Protein AF-A0A7V5LSK3-F1 (afdb_monomer)

Foldseek 3Di:
DVVLVVLLADDPVLVVVLQVVQVPDLFWDFLLVSLLVSLCVSCVVVLPAWEFEDDLQEDDDQFHKYKDFDQAWADLAPPDTHTDGGIFIWGFHDWDDDVVQQWIKTFIDGQAEDDVNSRRVRCVVVVHTDIDTHNGNVNHHHTDTDDSVPPCPVPGRRHYPVSSVSSSVNVVVVQVVDQQWDFDDRTIHGPVLADDDDVVLVVVVLVVLVVVLDKDDLLCSCCPRVVAHPPDSCSNNPLGNVNRCCVPPVCQFWDFFADPDSGIIHGPVSVCVLPPLALLPFDFFAFDPQLVVCLVPPQDDDDPQHKAFDFPSQQRSQKGADRPNCLVLLVPGQWAWEAEPVVRDIFIWGQDSVSNMTHRNNVVCVVQVAAGQWMKTWGDDDSRYTYIDTAFAPDKDKDFDWDADSVLSAIDTPPDIDIHRGDGDPQQHQHPVNVVVLRVCLVVLPDRGPLVLLVVCLVRPPDPVFSKGQLNNSQSSSCNNGNDDSSSSQSSLVRPPQWDADPVDGRMITGHDPDDPPVVVVPDDDDDDDDDDDDDDPVVVVVVVVVVVVVVVVVVVVPDPPPDPDDDDDDDDDDDDDDDDDDDDDDDDDDDDDDDDDDDDDDDDD

pLDDT: mean 80.63, std 20.77, range [24.88, 97.38]

Radius of gyration: 36.58 Å; Cα contacts (8 Å, |Δi|>4): 883; chains: 1; bounding box: 87×100×112 Å

Structure (mmCIF, N/CA/C/O backbone):
data_AF-A0A7V5LSK3-F1
#
_entry.id   AF-A0A7V5LSK3-F1
#
loop_
_atom_site.group_PDB
_atom_site.id
_atom_site.type_symbol
_atom_site.label_atom_id
_atom_site.label_alt_id
_atom_site.label_comp_id
_atom_site.label_asym_id
_atom_site.label_entity_id
_atom_site.label_seq_id
_atom_site.pdbx_PDB_ins_code
_atom_site.Cartn_x
_atom_site.Cartn_y
_atom_site.Cartn_z
_atom_site.occupancy
_atom_site.B_iso_or_equiv
_atom_site.auth_seq_id
_atom_site.auth_comp_id
_atom_site.auth_asym_id
_atom_site.auth_atom_id
_atom_site.pdbx_PDB_model_num
ATOM 1 N N . MET A 1 1 ? 27.898 19.367 -26.262 1.00 33.69 1 MET A N 1
ATOM 2 C CA . MET A 1 1 ? 26.552 19.449 -25.642 1.00 33.69 1 MET A CA 1
ATOM 3 C C . MET A 1 1 ? 25.391 19.249 -26.627 1.00 33.69 1 MET A C 1
ATOM 5 O O . MET A 1 1 ? 24.326 18.893 -26.155 1.00 33.69 1 MET A O 1
ATOM 9 N N . ALA A 1 2 ? 25.550 19.418 -27.951 1.00 28.28 2 ALA A N 1
ATOM 10 C CA . ALA A 1 2 ? 24.443 19.227 -28.908 1.00 28.28 2 ALA A CA 1
ATOM 11 C C . ALA A 1 2 ? 24.018 17.750 -29.121 1.00 28.28 2 ALA A C 1
ATOM 13 O O . ALA A 1 2 ? 22.824 17.481 -29.205 1.00 28.28 2 ALA A O 1
ATOM 14 N N . GLN A 1 3 ? 24.956 16.793 -29.104 1.00 45.69 3 GLN A N 1
ATOM 15 C CA . GLN A 1 3 ? 24.668 15.363 -29.343 1.00 45.69 3 GLN A CA 1
ATOM 16 C C . GLN A 1 3 ? 23.899 14.659 -28.204 1.00 45.69 3 GLN A C 1
ATOM 18 O O . GLN A 1 3 ? 23.071 13.796 -28.466 1.00 45.69 3 GLN A O 1
ATOM 23 N N . GLN A 1 4 ? 24.092 15.048 -26.935 1.00 46.69 4 GLN A N 1
ATOM 24 C CA . GLN A 1 4 ? 23.397 14.406 -25.799 1.00 46.69 4 GLN A CA 1
ATOM 25 C C . GLN A 1 4 ? 21.873 14.629 -25.820 1.00 46.69 4 GLN A C 1
ATOM 27 O O . GLN A 1 4 ? 21.107 13.797 -25.337 1.00 46.69 4 GLN A O 1
ATOM 32 N N . SER A 1 5 ? 21.417 15.747 -26.391 1.00 54.59 5 SER A N 1
ATOM 33 C CA . SER A 1 5 ? 19.991 16.057 -26.546 1.00 54.59 5 SER A CA 1
ATOM 34 C C . SER A 1 5 ? 19.281 15.088 -27.492 1.00 54.59 5 SER A C 1
ATOM 36 O O . SER A 1 5 ? 18.139 14.729 -27.209 1.00 54.59 5 SER A O 1
ATOM 38 N N . GLU A 1 6 ? 19.953 14.653 -28.561 1.00 65.62 6 GLU A N 1
ATOM 39 C CA . GLU A 1 6 ? 19.396 13.779 -29.604 1.00 65.62 6 GLU A CA 1
ATOM 40 C C . GLU A 1 6 ? 19.221 12.338 -29.114 1.00 65.62 6 GLU A C 1
ATOM 42 O O . GLU A 1 6 ? 18.203 11.715 -29.403 1.00 65.62 6 GLU A O 1
ATOM 47 N N . ILE A 1 7 ? 20.140 11.832 -28.282 1.00 75.88 7 ILE A N 1
ATOM 48 C CA . ILE A 1 7 ? 20.086 10.445 -27.786 1.00 75.88 7 ILE A CA 1
ATOM 49 C C . ILE A 1 7 ? 18.832 10.194 -26.934 1.00 75.88 7 ILE A C 1
ATOM 51 O O . ILE A 1 7 ? 18.246 9.120 -26.975 1.00 75.88 7 ILE A O 1
ATOM 55 N N . THR A 1 8 ? 18.365 11.197 -26.186 1.00 82.81 8 THR A N 1
ATOM 56 C CA . THR A 1 8 ? 17.146 11.057 -25.364 1.00 82.81 8 THR A CA 1
ATOM 57 C C . THR A 1 8 ? 15.843 11.290 -26.135 1.00 82.81 8 THR A C 1
ATOM 59 O O . THR A 1 8 ? 14.770 11.131 -25.554 1.00 82.81 8 THR A O 1
ATOM 62 N N . GLN A 1 9 ? 15.899 11.715 -27.402 1.00 87.50 9 GLN A N 1
ATOM 63 C CA . GLN A 1 9 ? 14.715 11.925 -28.241 1.00 87.50 9 GLN A CA 1
ATOM 64 C C . GLN A 1 9 ? 14.327 10.637 -28.975 1.00 87.50 9 GLN A C 1
ATOM 66 O O . GLN A 1 9 ? 15.182 9.821 -29.314 1.00 87.50 9 GLN A O 1
ATOM 71 N N . ILE A 1 10 ? 13.026 10.474 -29.222 1.00 92.31 10 ILE A N 1
ATOM 72 C CA . ILE A 1 10 ? 12.470 9.321 -29.934 1.00 92.31 10 ILE A CA 1
ATOM 73 C C . ILE A 1 10 ? 12.088 9.756 -31.347 1.00 92.31 10 ILE A C 1
ATOM 75 O O . ILE A 1 10 ? 11.291 10.676 -31.530 1.00 92.31 10 ILE A O 1
ATOM 79 N N . SER A 1 11 ? 12.686 9.101 -32.330 1.00 91.38 11 SER A N 1
ATOM 80 C CA . SER A 1 11 ? 12.431 9.235 -33.761 1.00 91.38 11 SER A CA 1
ATOM 81 C C . SER A 1 11 ? 11.553 8.085 -34.269 1.00 91.38 11 SER A C 1
ATOM 83 O O . SER A 1 11 ? 11.313 7.109 -33.561 1.00 91.38 11 SER A O 1
ATOM 85 N N . ALA A 1 12 ? 11.096 8.166 -35.521 1.00 90.94 12 ALA A N 1
ATOM 86 C CA . ALA A 1 12 ? 10.332 7.081 -36.143 1.00 90.94 12 ALA A CA 1
ATOM 87 C C . ALA A 1 12 ? 11.145 5.776 -36.262 1.00 90.94 12 ALA A C 1
ATOM 89 O O . ALA A 1 12 ? 10.606 4.703 -36.018 1.00 90.94 12 ALA A O 1
ATOM 90 N N . GLN A 1 13 ? 12.451 5.871 -36.546 1.00 91.25 13 GLN A N 1
ATOM 91 C CA . GLN A 1 13 ? 13.340 4.704 -36.627 1.00 91.25 13 GLN A CA 1
ATOM 92 C C . GLN A 1 13 ? 13.470 3.991 -35.277 1.00 91.25 13 GLN A C 1
ATOM 94 O O . GLN A 1 13 ? 13.520 2.767 -35.233 1.00 91.25 13 GLN A O 1
ATOM 99 N N . ASP A 1 14 ? 13.463 4.747 -34.176 1.00 92.81 14 ASP A N 1
ATOM 100 C CA . ASP A 1 14 ? 13.488 4.171 -32.829 1.00 92.81 14 ASP A CA 1
ATOM 101 C C . ASP A 1 14 ? 12.208 3.375 -32.534 1.00 92.81 14 ASP A C 1
ATOM 103 O O . ASP A 1 14 ? 12.264 2.317 -31.911 1.00 92.81 14 ASP A O 1
ATOM 107 N N . LEU A 1 15 ? 11.052 3.859 -33.003 1.00 94.38 15 LEU A N 1
ATOM 108 C CA . LEU A 1 15 ? 9.782 3.139 -32.879 1.00 94.38 15 LEU A CA 1
ATOM 109 C C . LEU A 1 15 ? 9.753 1.887 -33.757 1.00 94.38 15 LEU A C 1
ATOM 111 O O . LEU A 1 15 ? 9.269 0.855 -33.306 1.00 94.38 15 LEU A O 1
ATOM 115 N N . ASP A 1 16 ? 10.300 1.941 -34.972 1.00 94.75 16 ASP A N 1
ATOM 116 C CA . ASP A 1 16 ? 10.407 0.766 -35.844 1.00 94.75 16 ASP A CA 1
ATOM 117 C C . ASP A 1 16 ? 11.366 -0.289 -35.266 1.00 94.75 16 ASP A C 1
ATOM 119 O O . ASP A 1 16 ? 11.093 -1.487 -35.334 1.00 94.75 16 ASP A O 1
ATOM 123 N N . PHE A 1 17 ? 12.451 0.139 -34.618 1.00 94.44 17 PHE A N 1
ATOM 124 C CA . PHE A 1 17 ? 13.341 -0.752 -33.875 1.00 94.44 17 PHE A CA 1
ATOM 125 C C . PHE A 1 17 ? 12.610 -1.455 -32.721 1.00 94.44 17 PHE A C 1
ATOM 127 O O . PHE A 1 17 ? 12.646 -2.682 -32.615 1.00 94.44 17 PHE A O 1
ATOM 134 N N . VAL A 1 18 ? 11.883 -0.698 -31.889 1.00 95.81 18 VAL A N 1
ATOM 135 C CA . VAL A 1 18 ? 11.078 -1.266 -30.793 1.00 95.81 18 VAL A CA 1
ATOM 136 C C . VAL A 1 18 ? 9.970 -2.178 -31.326 1.00 95.81 18 VAL A C 1
ATOM 138 O O . VAL A 1 18 ? 9.716 -3.235 -30.747 1.00 95.81 18 VAL A O 1
ATOM 141 N N . HIS A 1 19 ? 9.352 -1.820 -32.453 1.00 96.62 19 HIS A N 1
ATOM 142 C CA . HIS A 1 19 ? 8.374 -2.660 -33.134 1.00 96.62 19 HIS A CA 1
ATOM 143 C C . HIS A 1 19 ? 8.969 -4.019 -33.504 1.00 96.62 19 HIS A C 1
ATOM 145 O O . HIS A 1 19 ? 8.367 -5.043 -33.199 1.00 96.62 19 HIS A O 1
ATOM 151 N N . ASN A 1 20 ? 10.157 -4.049 -34.110 1.00 95.75 20 ASN A N 1
ATOM 152 C CA . ASN A 1 20 ? 10.812 -5.297 -34.504 1.00 95.75 20 ASN A CA 1
ATOM 153 C C . ASN A 1 20 ? 11.148 -6.179 -33.294 1.00 95.75 20 ASN A C 1
ATOM 155 O O . ASN A 1 20 ? 10.872 -7.376 -33.323 1.00 95.75 20 ASN A O 1
ATOM 159 N N . ILE A 1 21 ? 11.636 -5.587 -32.197 1.00 95.44 21 ILE A N 1
ATOM 160 C CA . ILE A 1 21 ? 11.866 -6.320 -30.941 1.00 95.44 21 ILE A CA 1
ATOM 161 C C . ILE A 1 21 ? 10.569 -6.978 -30.457 1.00 95.44 21 ILE A C 1
ATOM 163 O O . ILE A 1 21 ? 10.551 -8.165 -30.133 1.00 95.44 21 ILE A O 1
ATOM 167 N N . LEU A 1 22 ? 9.474 -6.216 -30.401 1.00 95.50 22 LEU A N 1
ATOM 168 C CA . LEU A 1 22 ? 8.188 -6.732 -29.934 1.00 95.50 22 LEU A CA 1
ATOM 169 C C . LEU A 1 22 ? 7.540 -7.697 -30.937 1.00 95.50 22 LEU A C 1
ATOM 171 O O . LEU A 1 22 ? 6.767 -8.561 -30.527 1.00 95.50 22 LEU A O 1
ATOM 175 N N . ALA A 1 23 ? 7.858 -7.599 -32.230 1.00 94.06 23 ALA A N 1
ATOM 176 C CA . ALA A 1 23 ? 7.413 -8.527 -33.267 1.00 94.06 23 ALA A CA 1
ATOM 177 C C . ALA A 1 23 ? 8.081 -9.901 -33.116 1.00 94.06 23 ALA A C 1
ATOM 179 O O . ALA A 1 23 ? 7.413 -10.925 -33.267 1.00 94.06 23 ALA A O 1
ATOM 180 N N . GLU A 1 24 ? 9.355 -9.938 -32.731 1.00 92.81 24 GLU A N 1
ATOM 181 C CA . GLU A 1 24 ? 10.088 -11.181 -32.459 1.00 92.81 24 GLU A CA 1
ATOM 182 C C . GLU A 1 24 ? 9.773 -11.769 -31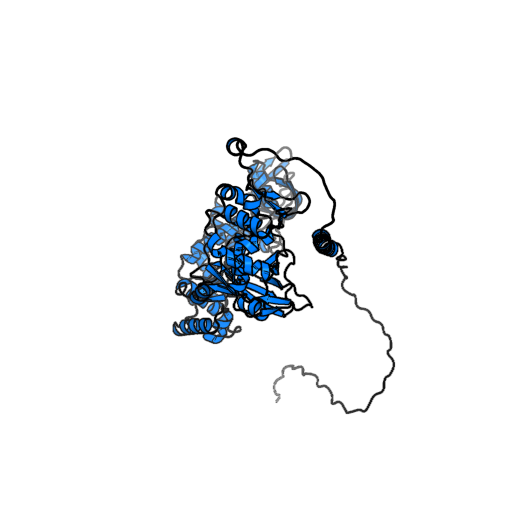.076 1.00 92.81 24 GLU A C 1
ATOM 184 O O . GLU A 1 24 ? 9.783 -12.989 -30.904 1.00 92.81 24 GLU A O 1
ATOM 189 N N . ALA A 1 25 ? 9.440 -10.926 -30.095 1.00 90.81 25 ALA A N 1
ATOM 190 C CA . ALA A 1 25 ? 9.125 -11.367 -28.741 1.00 90.81 25 ALA A CA 1
ATOM 191 C C . ALA A 1 25 ? 7.843 -12.221 -28.688 1.00 90.81 25 ALA A C 1
ATOM 193 O O . ALA A 1 25 ? 6.794 -11.850 -29.224 1.00 90.81 25 ALA A O 1
ATOM 194 N N . SER A 1 26 ? 7.903 -13.367 -28.007 1.00 85.44 26 SER A N 1
ATOM 195 C CA . SER A 1 26 ? 6.719 -14.196 -27.733 1.00 85.44 26 SER A CA 1
ATOM 196 C C . SER A 1 26 ? 5.871 -13.657 -26.581 1.00 85.44 26 SER A C 1
ATOM 198 O O . SER A 1 26 ? 4.680 -13.944 -26.519 1.00 85.44 26 SER A O 1
ATOM 200 N N . GLU A 1 27 ? 6.473 -12.872 -25.690 1.00 90.44 27 GLU A N 1
ATOM 201 C CA . GLU A 1 27 ? 5.846 -12.317 -24.492 1.00 90.44 27 GLU A CA 1
ATOM 202 C C . GLU A 1 27 ? 5.937 -10.782 -24.493 1.00 90.44 27 GLU A C 1
ATOM 204 O O . GLU A 1 27 ? 6.821 -10.221 -25.151 1.00 90.44 27 GLU A O 1
ATOM 209 N N . PRO A 1 28 ? 5.043 -10.085 -23.768 1.00 93.81 28 PRO A N 1
ATOM 210 C CA . PRO A 1 28 ? 5.179 -8.654 -23.532 1.00 93.81 28 PRO A CA 1
ATOM 211 C C . PRO A 1 28 ? 6.512 -8.321 -22.865 1.00 93.81 28 PRO A C 1
ATOM 213 O O . PRO A 1 28 ? 6.989 -9.071 -22.016 1.00 93.81 28 PRO A O 1
ATOM 216 N N . LEU A 1 29 ? 7.082 -7.164 -23.196 1.00 95.31 29 LEU A N 1
ATOM 217 C CA . LEU A 1 29 ? 8.333 -6.701 -22.595 1.00 95.31 29 LEU A CA 1
ATOM 218 C C . LEU A 1 29 ? 8.087 -5.500 -21.691 1.00 95.31 29 LEU A C 1
ATOM 220 O O . LEU A 1 29 ? 7.183 -4.695 -21.930 1.00 95.31 29 LEU A O 1
ATOM 224 N N . ARG A 1 30 ? 8.912 -5.361 -20.652 1.00 94.94 30 ARG A N 1
ATOM 225 C CA . ARG A 1 30 ? 8.844 -4.201 -19.760 1.00 94.94 30 ARG A CA 1
ATOM 226 C C . ARG A 1 30 ? 9.447 -2.970 -20.426 1.00 94.94 30 ARG A C 1
ATOM 228 O O . ARG A 1 30 ? 10.447 -3.058 -21.138 1.00 94.94 30 ARG A O 1
ATOM 235 N N . LEU A 1 31 ? 8.903 -1.799 -20.108 1.00 95.25 31 LEU A N 1
ATOM 236 C CA . LEU A 1 31 ? 9.392 -0.510 -20.595 1.00 95.25 31 LEU A CA 1
ATOM 237 C C . LEU A 1 31 ? 10.881 -0.298 -20.282 1.00 95.25 31 LEU A C 1
ATOM 239 O O . LEU A 1 31 ? 11.621 0.197 -21.133 1.00 95.25 31 LEU A O 1
ATOM 243 N N . GLY A 1 32 ? 11.331 -0.708 -19.093 1.00 92.38 32 GLY A N 1
ATOM 244 C CA . GLY A 1 32 ? 12.742 -0.641 -18.710 1.00 92.38 32 GLY A CA 1
ATOM 245 C C . GLY A 1 32 ? 13.643 -1.461 -19.639 1.00 92.38 32 GLY A C 1
ATOM 246 O O . GLY A 1 32 ? 14.665 -0.961 -20.096 1.00 92.38 32 GLY A O 1
ATOM 247 N N . GLU A 1 33 ? 13.229 -2.679 -20.003 1.00 93.50 33 GLU A N 1
ATOM 248 C CA . GLU A 1 33 ? 13.977 -3.539 -20.928 1.00 93.50 33 GLU A CA 1
ATOM 249 C C . GLU A 1 33 ? 14.030 -2.941 -22.340 1.00 93.50 33 GLU A C 1
ATOM 251 O O . GLU A 1 33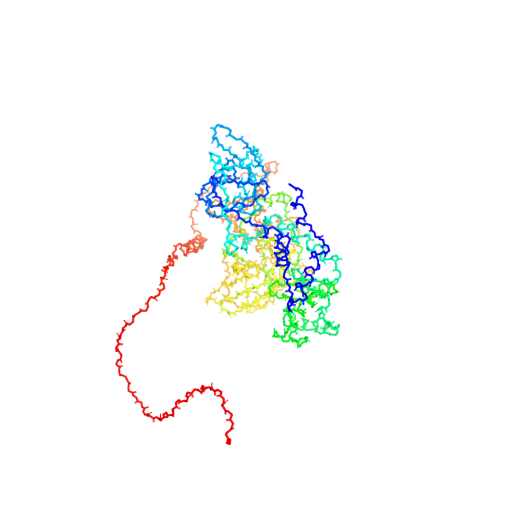 ? 15.100 -2.882 -22.952 1.00 93.50 33 GLU A O 1
ATOM 256 N N . LEU A 1 34 ? 12.896 -2.443 -22.844 1.00 94.44 34 LEU A N 1
ATOM 257 C CA . LEU A 1 34 ? 12.828 -1.757 -24.138 1.00 94.44 34 LEU A CA 1
ATOM 258 C C . LEU A 1 34 ? 13.721 -0.512 -24.161 1.00 94.44 34 LEU A C 1
ATOM 260 O O . LEU A 1 34 ? 14.436 -0.277 -25.134 1.00 94.44 34 LEU A O 1
ATOM 264 N N . THR A 1 35 ? 13.726 0.253 -23.069 1.00 92.44 35 THR A N 1
ATOM 265 C CA . THR A 1 35 ? 14.575 1.438 -22.911 1.00 92.44 35 THR A CA 1
ATOM 266 C C . THR A 1 35 ? 16.050 1.063 -22.941 1.00 92.44 35 THR A C 1
ATOM 268 O O . THR A 1 35 ? 16.829 1.725 -23.623 1.00 92.44 35 THR A O 1
ATOM 271 N N . THR A 1 36 ? 16.445 -0.003 -22.241 1.00 88.19 36 THR A N 1
ATOM 272 C CA . THR A 1 36 ? 17.829 -0.487 -22.248 1.00 88.19 36 THR A CA 1
ATOM 273 C C . THR A 1 36 ? 18.253 -0.931 -23.646 1.00 88.19 36 THR A C 1
ATOM 275 O O . THR A 1 36 ? 19.302 -0.497 -24.118 1.00 88.19 36 THR A O 1
ATOM 278 N N . LYS A 1 37 ? 17.432 -1.724 -24.348 1.00 90.19 37 LYS A N 1
ATOM 279 C CA . LYS A 1 37 ? 17.728 -2.147 -25.729 1.00 90.19 37 LYS A CA 1
ATOM 280 C C . LYS A 1 37 ? 17.853 -0.949 -26.673 1.00 90.19 37 LYS A C 1
ATOM 282 O O . LYS A 1 37 ? 18.798 -0.881 -27.454 1.00 90.19 37 LYS A O 1
ATOM 287 N N . LEU A 1 38 ? 16.955 0.030 -26.557 1.00 90.25 38 LEU A N 1
ATOM 288 C CA . LEU A 1 38 ? 17.006 1.252 -27.359 1.00 90.25 38 LEU A CA 1
ATOM 289 C C . LEU A 1 38 ? 18.239 2.112 -27.041 1.00 90.25 38 LEU A C 1
ATOM 291 O O . LEU A 1 38 ? 18.821 2.708 -27.943 1.00 90.25 38 LEU A O 1
ATOM 295 N N . ALA A 1 39 ? 18.657 2.179 -25.775 1.00 86.62 39 ALA A N 1
ATOM 296 C CA . ALA A 1 39 ? 19.862 2.903 -25.380 1.00 86.62 39 ALA A CA 1
ATOM 297 C C . ALA A 1 39 ? 21.119 2.322 -26.044 1.00 86.62 39 ALA A C 1
ATOM 299 O O . ALA A 1 39 ? 21.962 3.091 -26.512 1.00 86.62 39 ALA A O 1
ATOM 300 N N . PHE A 1 40 ? 21.228 0.992 -26.128 1.00 83.12 40 PHE A N 1
ATOM 301 C CA . PHE A 1 40 ? 22.320 0.331 -26.848 1.00 83.12 40 PHE A CA 1
ATOM 302 C C . PHE A 1 40 ? 22.269 0.614 -28.351 1.00 83.12 40 PHE A C 1
ATOM 304 O O . PHE A 1 40 ? 23.286 0.992 -28.920 1.00 83.12 40 PHE A O 1
ATOM 311 N N . GLU A 1 41 ? 21.095 0.534 -28.981 1.00 85.50 41 GLU A N 1
ATOM 312 C CA . GLU A 1 41 ? 20.956 0.823 -30.417 1.00 85.50 41 GLU A CA 1
ATOM 313 C C . GLU A 1 41 ? 21.360 2.264 -30.753 1.00 85.50 41 GLU A C 1
ATOM 315 O O . GLU A 1 41 ? 22.180 2.520 -31.635 1.00 85.50 41 GLU A O 1
ATOM 320 N N . LYS A 1 42 ? 20.867 3.232 -29.974 1.00 82.94 42 LYS A N 1
ATOM 321 C CA . LYS A 1 42 ? 21.180 4.653 -30.176 1.00 82.94 42 LYS A CA 1
ATOM 322 C C . LYS A 1 42 ? 22.659 4.992 -29.999 1.00 82.94 42 LYS A C 1
ATOM 324 O O . LYS A 1 42 ? 23.118 6.011 -30.511 1.00 82.94 42 LYS A O 1
ATOM 329 N N . THR A 1 43 ? 23.402 4.161 -29.276 1.00 75.19 43 THR A N 1
ATOM 330 C CA . THR A 1 43 ? 24.836 4.341 -29.015 1.00 75.19 43 THR A CA 1
ATOM 331 C C . THR A 1 43 ? 25.706 3.341 -29.780 1.00 75.19 43 THR A C 1
ATOM 333 O O . THR A 1 43 ? 26.932 3.420 -29.713 1.00 75.19 43 THR A O 1
ATOM 336 N N . ALA A 1 44 ? 25.111 2.474 -30.608 1.00 72.25 44 ALA A N 1
ATOM 337 C CA . ALA A 1 44 ? 25.818 1.467 -31.398 1.00 72.25 44 ALA A CA 1
ATOM 338 C C . ALA A 1 44 ? 26.833 2.079 -32.378 1.00 72.25 44 ALA A C 1
ATOM 340 O O . ALA A 1 44 ? 27.906 1.524 -32.615 1.00 72.25 44 ALA A O 1
ATOM 341 N N . SER A 1 45 ? 26.543 3.272 -32.906 1.00 65.00 45 SER A N 1
ATOM 342 C CA . SER A 1 45 ? 27.497 4.022 -33.735 1.00 65.00 45 SER A CA 1
ATOM 343 C C . SER A 1 45 ? 28.756 4.452 -32.968 1.00 65.00 45 SER A C 1
ATOM 345 O O . SER A 1 45 ? 29.828 4.548 -33.564 1.00 65.00 45 SER A O 1
ATOM 347 N N . GLU A 1 46 ? 28.657 4.659 -31.650 1.00 64.19 46 GLU A N 1
ATOM 348 C CA . GLU A 1 46 ? 29.809 4.921 -30.788 1.00 64.19 46 GLU A CA 1
ATOM 349 C C . GLU A 1 46 ? 30.576 3.627 -30.485 1.00 64.19 46 GLU A C 1
ATOM 351 O O . GLU A 1 46 ? 31.805 3.655 -30.480 1.00 64.19 46 GLU A O 1
ATOM 356 N N . LEU A 1 47 ? 29.889 2.486 -30.319 1.00 62.25 47 LEU A N 1
ATOM 357 C CA . LEU A 1 47 ? 30.503 1.166 -30.074 1.00 62.25 47 LEU A CA 1
ATOM 358 C C . LEU A 1 47 ? 31.425 0.702 -31.214 1.00 62.25 47 LEU A C 1
ATOM 360 O O . LEU A 1 47 ? 32.445 0.068 -30.962 1.00 62.25 47 LEU A O 1
ATOM 364 N N . ASN A 1 48 ? 31.121 1.074 -32.460 1.00 66.69 48 ASN A N 1
ATOM 365 C CA . ASN A 1 48 ? 31.955 0.738 -33.621 1.00 66.69 48 ASN A CA 1
ATOM 366 C C . ASN A 1 48 ? 33.224 1.604 -33.751 1.00 66.69 48 ASN A C 1
ATOM 368 O O . ASN A 1 48 ? 34.053 1.349 -34.627 1.00 66.69 48 ASN A O 1
ATOM 372 N N . GLN A 1 49 ? 33.391 2.640 -32.920 1.00 72.94 49 GLN A N 1
ATOM 373 C CA . GLN A 1 49 ? 34.608 3.452 -32.928 1.00 72.94 49 GLN A CA 1
ATOM 374 C C . GLN A 1 49 ? 35.751 2.700 -32.231 1.00 72.94 49 GLN A C 1
ATOM 376 O O . GLN A 1 49 ? 35.553 2.213 -31.112 1.00 72.94 49 GLN A O 1
ATOM 381 N N . PRO A 1 50 ? 36.945 2.622 -32.853 1.00 78.31 50 PRO A N 1
ATOM 382 C CA . PRO A 1 50 ? 38.086 1.934 -32.268 1.00 78.31 50 PRO A CA 1
ATOM 383 C C . PRO A 1 50 ? 38.538 2.648 -30.994 1.00 78.31 50 PRO A C 1
ATOM 385 O O . PRO A 1 50 ? 38.728 3.867 -30.989 1.00 78.31 50 PRO A O 1
ATOM 388 N N . ILE A 1 51 ? 38.740 1.882 -29.922 1.00 84.31 51 ILE A N 1
ATOM 389 C CA . ILE A 1 51 ? 39.288 2.408 -28.673 1.00 84.31 51 ILE A CA 1
ATOM 390 C C . ILE A 1 51 ? 40.800 2.262 -28.696 1.00 84.31 51 ILE A C 1
ATOM 392 O O . ILE A 1 51 ? 41.333 1.191 -28.975 1.00 84.31 51 ILE A O 1
ATOM 396 N N . LYS A 1 52 ? 41.488 3.344 -28.359 1.00 88.75 52 LYS A N 1
ATOM 397 C CA . LYS A 1 52 ? 42.940 3.416 -28.268 1.00 88.75 52 LYS A CA 1
ATOM 398 C C . LYS A 1 52 ? 43.356 3.266 -26.808 1.00 88.75 52 LYS A C 1
ATOM 400 O O . LYS A 1 52 ? 42.855 3.979 -25.943 1.00 88.75 52 LYS A O 1
ATOM 405 N N . LYS A 1 53 ? 44.256 2.338 -26.504 1.00 89.00 53 LYS A N 1
ATOM 406 C CA . LYS A 1 53 ? 44.810 2.170 -25.158 1.00 89.00 53 LYS A CA 1
ATOM 407 C C . LYS A 1 53 ? 45.666 3.379 -24.805 1.00 89.00 53 LYS A C 1
ATOM 409 O O . LYS A 1 53 ? 46.502 3.793 -25.602 1.00 89.00 53 LYS A O 1
ATOM 414 N N . TYR A 1 54 ? 45.450 3.941 -23.619 1.00 88.94 54 TYR A N 1
ATOM 415 C CA . TYR A 1 54 ? 46.181 5.119 -23.184 1.00 88.94 54 TYR A CA 1
ATOM 416 C C . TYR A 1 54 ? 47.658 4.819 -22.906 1.00 88.94 54 TYR A C 1
ATOM 418 O O . TYR A 1 54 ? 47.997 4.037 -22.020 1.00 88.94 54 TYR A O 1
ATOM 426 N N . ASP A 1 55 ? 48.513 5.538 -23.617 1.00 87.00 55 ASP A N 1
ATOM 427 C CA . ASP A 1 55 ? 49.950 5.684 -23.414 1.00 87.00 55 ASP A CA 1
ATOM 428 C C . ASP A 1 55 ? 50.322 7.172 -23.602 1.00 87.00 55 ASP A C 1
ATOM 430 O O . ASP A 1 55 ? 50.030 7.734 -24.667 1.00 87.00 55 ASP A O 1
ATOM 434 N N . PRO A 1 56 ? 50.954 7.819 -22.603 1.00 86.94 56 PRO A N 1
ATOM 435 C CA . PRO A 1 56 ? 51.417 9.208 -22.675 1.00 86.94 56 PRO A CA 1
ATOM 436 C C . PRO A 1 56 ? 52.398 9.532 -23.818 1.00 86.94 56 PRO A C 1
ATOM 438 O O . PRO A 1 56 ? 52.542 10.697 -24.192 1.00 86.94 56 PRO A O 1
ATOM 441 N N . SER A 1 57 ? 53.086 8.531 -24.369 1.00 85.88 57 SER A N 1
ATOM 442 C CA . SER A 1 57 ? 54.057 8.679 -25.468 1.00 85.88 57 SER A CA 1
ATOM 443 C C . SER A 1 57 ? 53.389 8.655 -26.848 1.00 85.88 57 SER A C 1
ATOM 445 O O . SER A 1 57 ? 54.001 9.023 -27.853 1.00 85.88 57 SER A O 1
ATOM 447 N N . CYS A 1 58 ? 52.127 8.222 -26.906 1.00 87.81 58 CYS A N 1
ATOM 448 C CA . CYS A 1 58 ? 51.367 8.096 -28.143 1.00 87.81 58 CYS A CA 1
ATOM 449 C C . CYS A 1 58 ? 50.665 9.398 -28.534 1.00 87.81 58 CYS A C 1
ATOM 451 O O . CYS A 1 58 ? 50.424 10.279 -27.705 1.00 87.81 58 CYS A O 1
ATOM 453 N N . ARG A 1 59 ? 50.316 9.504 -29.819 1.00 87.06 59 ARG A N 1
ATOM 454 C CA . ARG A 1 59 ? 49.560 10.623 -30.385 1.00 87.06 59 ARG A CA 1
ATOM 455 C C . ARG A 1 59 ? 48.075 10.280 -30.506 1.00 87.06 59 ARG A C 1
ATOM 457 O O . ARG A 1 59 ? 47.708 9.255 -31.076 1.00 87.06 59 ARG A O 1
ATOM 464 N N . TYR A 1 60 ? 47.234 11.210 -30.060 1.00 89.38 60 TYR A N 1
ATOM 465 C CA . TYR A 1 60 ? 45.776 11.141 -30.185 1.00 89.38 60 TYR A CA 1
ATOM 466 C C . TYR A 1 60 ? 45.233 12.370 -30.917 1.00 89.38 60 TYR A C 1
ATOM 468 O O . TYR A 1 60 ? 45.845 13.444 -30.908 1.00 89.38 60 TYR A O 1
ATOM 476 N N . GLU A 1 61 ? 44.073 12.210 -31.539 1.00 88.69 61 GLU A N 1
ATOM 477 C CA . GLU A 1 61 ? 43.334 13.246 -32.254 1.00 88.69 61 GLU A CA 1
ATOM 478 C C . GLU A 1 61 ? 42.032 13.613 -31.535 1.00 88.69 61 GLU A C 1
ATOM 480 O O . GLU A 1 61 ? 41.474 12.833 -30.763 1.00 88.69 61 GLU A O 1
ATOM 485 N N . VAL A 1 62 ? 41.527 14.823 -31.792 1.00 87.88 62 VAL A N 1
ATOM 486 C CA . VAL A 1 62 ? 40.217 15.246 -31.275 1.00 87.88 62 VAL A CA 1
ATOM 487 C C . VAL A 1 62 ? 39.132 14.328 -31.839 1.00 87.88 62 VAL A C 1
ATOM 489 O O . VAL A 1 62 ? 39.024 14.162 -33.052 1.00 87.88 62 VAL A O 1
ATOM 492 N N . GLY A 1 63 ? 38.320 13.752 -30.955 1.00 81.94 63 GLY A N 1
ATOM 493 C CA . GLY A 1 63 ? 37.315 12.742 -31.281 1.00 81.94 63 GLY A CA 1
ATOM 494 C C . GLY A 1 63 ? 37.741 11.300 -30.992 1.00 81.94 63 GLY A C 1
ATOM 495 O O . GLY A 1 63 ? 36.866 10.439 -30.972 1.00 81.94 63 GLY A O 1
ATOM 496 N N . ASP A 1 64 ? 39.023 11.034 -30.713 1.00 86.44 64 ASP A N 1
ATOM 497 C CA . ASP A 1 64 ? 39.487 9.697 -30.327 1.00 86.44 64 ASP A CA 1
ATOM 498 C C . ASP A 1 64 ? 38.882 9.233 -28.994 1.00 86.44 64 ASP A C 1
ATOM 500 O O . ASP A 1 64 ? 38.632 10.035 -28.085 1.00 86.44 64 ASP A O 1
ATOM 504 N N . LEU A 1 65 ? 38.705 7.915 -28.869 1.00 86.06 65 LEU A N 1
ATOM 505 C CA . LEU A 1 65 ? 38.303 7.245 -27.637 1.00 86.06 65 LEU A CA 1
ATOM 506 C C . LEU A 1 65 ? 39.504 6.549 -27.002 1.00 86.06 65 LEU A C 1
ATOM 508 O O . LEU A 1 65 ? 40.188 5.761 -27.652 1.00 86.06 65 LEU A O 1
ATOM 512 N N . ILE A 1 66 ? 39.745 6.838 -25.728 1.00 88.75 66 ILE A N 1
ATOM 513 C CA . ILE A 1 66 ? 40.927 6.425 -24.981 1.00 88.75 66 ILE A CA 1
ATOM 514 C C . ILE A 1 66 ? 40.516 5.512 -23.827 1.00 88.75 66 ILE A C 1
ATOM 516 O O . ILE A 1 66 ? 39.773 5.936 -22.946 1.00 88.75 66 ILE A O 1
ATOM 520 N N . TYR A 1 67 ? 41.041 4.289 -23.793 1.00 87.69 67 TYR A N 1
ATOM 521 C CA . TYR A 1 67 ? 40.913 3.372 -22.660 1.00 87.69 67 TYR A CA 1
ATOM 522 C C . TYR A 1 67 ? 41.993 3.664 -21.619 1.00 87.69 67 TYR A C 1
ATOM 524 O O . TYR A 1 67 ? 43.184 3.581 -21.929 1.00 87.69 67 TYR A O 1
ATOM 532 N N . LYS A 1 68 ? 41.596 3.965 -20.380 1.00 88.31 68 LYS A N 1
ATOM 533 C CA . LYS A 1 68 ? 42.524 4.149 -19.259 1.00 88.31 68 LYS A CA 1
ATOM 534 C C . LYS A 1 68 ? 41.979 3.508 -17.987 1.00 88.31 68 LYS A C 1
ATOM 536 O O . LYS A 1 68 ? 40.827 3.721 -17.619 1.00 88.31 68 LYS A O 1
ATOM 541 N N . GLU A 1 69 ? 42.838 2.779 -17.287 1.00 86.75 69 GLU A N 1
ATOM 542 C CA . GLU A 1 69 ? 42.551 2.250 -15.955 1.00 86.75 69 GLU A CA 1
ATOM 543 C C . GLU A 1 69 ? 42.893 3.272 -14.874 1.00 86.75 69 GLU A C 1
ATOM 545 O O . GLU A 1 69 ? 43.919 3.957 -14.926 1.00 86.75 69 GLU A O 1
ATOM 550 N N . TYR A 1 70 ? 42.007 3.375 -13.891 1.00 85.56 70 TYR A N 1
ATOM 551 C CA . TYR A 1 70 ? 42.143 4.250 -12.740 1.00 85.56 70 TYR A CA 1
ATOM 552 C C . TYR A 1 70 ? 42.084 3.422 -11.462 1.00 85.56 70 TYR A C 1
ATOM 554 O O . TYR A 1 70 ? 41.287 2.493 -11.332 1.00 85.56 70 TYR A O 1
ATOM 562 N N . ASN A 1 71 ? 42.932 3.791 -10.509 1.00 87.06 71 ASN A N 1
ATOM 563 C CA . ASN A 1 71 ? 42.920 3.265 -9.153 1.00 87.06 71 ASN A CA 1
ATOM 564 C C . ASN A 1 71 ? 43.326 4.387 -8.193 1.00 87.06 71 ASN A C 1
ATOM 566 O O . ASN A 1 71 ? 44.421 4.383 -7.632 1.00 87.06 71 ASN A O 1
ATOM 570 N N . GLU A 1 72 ? 42.478 5.408 -8.096 1.00 88.25 72 GLU A N 1
ATOM 571 C CA . GLU A 1 72 ? 42.787 6.634 -7.361 1.00 88.25 72 GLU A CA 1
ATOM 572 C C . GLU A 1 72 ? 41.537 7.271 -6.733 1.00 88.25 72 GLU A C 1
ATOM 574 O O . GLU A 1 72 ? 40.412 7.051 -7.196 1.00 88.25 72 GLU A O 1
ATOM 579 N N . PRO A 1 73 ? 41.706 8.058 -5.655 1.00 88.56 73 PRO A N 1
ATOM 580 C CA . PRO A 1 73 ? 40.609 8.797 -5.048 1.00 88.56 73 PRO A CA 1
ATOM 581 C C . PRO A 1 73 ? 40.182 9.979 -5.933 1.00 88.56 73 PRO A C 1
ATOM 583 O O . PRO A 1 73 ? 40.960 10.901 -6.181 1.00 88.56 73 PRO A O 1
ATOM 586 N N . LEU A 1 74 ? 38.920 9.984 -6.370 1.00 87.69 74 LEU A N 1
ATOM 587 C CA . LEU A 1 74 ? 38.342 11.022 -7.223 1.00 87.69 74 LEU A CA 1
ATOM 588 C C . LEU A 1 74 ? 37.498 12.008 -6.414 1.00 87.69 74 LEU A C 1
ATOM 590 O O . LEU A 1 74 ? 36.598 11.639 -5.658 1.00 87.69 74 LEU A O 1
ATOM 594 N N . MET A 1 75 ? 37.752 13.301 -6.610 1.00 85.88 75 MET A N 1
ATOM 595 C CA . MET A 1 75 ? 36.968 14.363 -5.977 1.00 85.88 75 MET A CA 1
ATOM 596 C C . MET A 1 75 ? 35.629 14.540 -6.707 1.00 85.88 75 MET A C 1
ATOM 598 O O . MET A 1 75 ? 35.606 14.984 -7.853 1.00 85.88 75 MET A O 1
ATOM 602 N N . VAL A 1 76 ? 34.518 14.209 -6.047 1.00 85.81 76 VAL A N 1
ATOM 603 C CA . VAL A 1 76 ? 33.155 14.293 -6.616 1.00 85.81 76 VAL A CA 1
ATOM 604 C C . VAL A 1 76 ? 32.365 15.501 -6.099 1.00 85.81 76 VAL A C 1
ATOM 606 O O . VAL A 1 76 ? 31.329 15.865 -6.654 1.00 85.81 76 VAL A O 1
ATOM 609 N N . SER A 1 77 ? 32.839 16.143 -5.026 1.00 84.81 77 SER A N 1
ATOM 610 C CA . SER A 1 77 ? 32.322 17.422 -4.527 1.00 84.81 77 SER A CA 1
ATOM 611 C C . SER A 1 77 ? 33.399 18.175 -3.740 1.00 84.81 77 SER A C 1
ATOM 613 O O . SER A 1 77 ? 34.456 17.626 -3.452 1.00 84.81 77 SER A O 1
ATOM 615 N N . SER A 1 78 ? 33.111 19.402 -3.297 1.00 82.06 78 SER A N 1
ATOM 616 C CA . SER A 1 78 ? 34.048 20.203 -2.494 1.00 82.06 78 SER A CA 1
ATOM 617 C C . SER A 1 78 ? 34.402 19.606 -1.126 1.00 82.06 78 SER A C 1
ATOM 619 O O . SER A 1 78 ? 35.345 20.076 -0.496 1.00 82.06 78 SER A O 1
ATOM 621 N N . LYS A 1 79 ? 33.650 18.606 -0.647 1.00 83.62 79 LYS A N 1
ATOM 622 C CA . LYS A 1 79 ? 33.854 17.958 0.660 1.00 83.62 79 LYS A CA 1
ATOM 623 C C . LYS A 1 79 ? 33.958 16.434 0.589 1.00 83.62 79 LYS A C 1
ATOM 625 O O . LYS A 1 79 ? 34.119 15.809 1.630 1.00 83.62 79 LYS A O 1
ATOM 630 N N . ASN A 1 80 ? 33.805 15.841 -0.594 1.00 86.38 80 ASN A N 1
ATOM 631 C CA . ASN A 1 80 ? 33.689 14.393 -0.741 1.00 86.38 80 ASN A CA 1
ATOM 632 C C . ASN A 1 80 ? 34.631 13.883 -1.830 1.00 86.38 80 ASN A C 1
ATOM 634 O O . ASN A 1 80 ? 34.594 14.371 -2.967 1.00 86.38 80 ASN A O 1
ATOM 638 N N . THR A 1 81 ? 35.413 12.877 -1.463 1.00 86.94 81 THR A N 1
ATOM 639 C CA . THR A 1 81 ? 36.357 12.175 -2.324 1.00 86.94 81 THR A CA 1
ATOM 640 C C . THR A 1 81 ? 36.039 10.692 -2.214 1.00 86.94 81 THR A C 1
ATOM 642 O O . THR A 1 81 ? 36.036 10.145 -1.115 1.00 86.94 81 THR A O 1
ATOM 645 N N . GLU A 1 82 ? 35.745 10.054 -3.341 1.00 86.81 82 GLU A N 1
ATOM 646 C CA . GLU A 1 82 ? 35.361 8.643 -3.407 1.00 86.81 82 GLU A CA 1
ATOM 647 C C . GLU A 1 82 ? 36.471 7.860 -4.118 1.00 86.81 82 GLU A C 1
ATOM 649 O O . GLU A 1 82 ? 37.025 8.327 -5.114 1.00 86.81 82 GLU A O 1
ATOM 654 N N . MET A 1 83 ? 36.829 6.681 -3.603 1.00 87.81 83 MET A N 1
ATOM 655 C CA . MET A 1 83 ? 37.808 5.813 -4.262 1.00 87.81 83 MET A CA 1
ATOM 656 C C . MET A 1 83 ? 37.199 5.231 -5.540 1.00 87.81 83 MET A C 1
ATOM 658 O O . MET A 1 83 ? 36.098 4.682 -5.495 1.00 87.81 83 MET A O 1
ATOM 662 N N . PHE A 1 84 ? 37.911 5.329 -6.663 1.00 85.50 84 PHE A N 1
ATOM 663 C CA . PHE A 1 84 ? 37.508 4.705 -7.919 1.00 85.50 84 PHE A CA 1
ATOM 664 C C . PHE A 1 84 ? 38.572 3.711 -8.378 1.00 85.50 84 PHE A C 1
ATOM 666 O O . PHE A 1 84 ? 39.743 4.063 -8.533 1.00 85.50 84 PHE A O 1
ATOM 673 N N . THR A 1 85 ? 38.138 2.478 -8.625 1.00 83.56 85 THR A N 1
ATOM 674 C CA . THR A 1 85 ? 38.961 1.408 -9.186 1.00 83.56 85 THR A CA 1
ATOM 675 C C . THR A 1 85 ? 38.210 0.823 -10.375 1.00 83.56 85 THR A C 1
ATOM 677 O O . THR A 1 85 ? 37.120 0.282 -10.203 1.00 83.56 85 THR A O 1
ATOM 680 N N . GLY A 1 86 ? 38.762 0.963 -11.577 1.00 81.50 86 GLY A N 1
ATOM 681 C CA . GLY A 1 86 ? 38.126 0.482 -12.802 1.00 81.50 86 GLY A CA 1
ATOM 682 C C . GLY A 1 86 ? 38.685 1.125 -14.067 1.00 81.50 86 GLY A C 1
ATOM 683 O O . GLY A 1 86 ? 39.457 2.085 -14.013 1.00 81.50 86 GLY A O 1
ATOM 684 N N . ALA A 1 87 ? 38.290 0.586 -15.217 1.00 81.88 87 ALA A N 1
ATOM 685 C CA . ALA A 1 87 ? 38.618 1.142 -16.522 1.00 81.88 87 ALA A CA 1
ATOM 686 C C . ALA A 1 87 ? 37.559 2.146 -16.980 1.00 81.88 87 ALA A C 1
ATOM 688 O O . ALA A 1 87 ? 36.376 1.978 -16.702 1.00 81.88 87 ALA A O 1
ATOM 689 N N . VAL A 1 88 ? 37.979 3.182 -17.703 1.00 83.19 88 VAL A N 1
ATOM 690 C CA . VAL A 1 88 ? 37.072 4.149 -18.330 1.00 83.19 88 VAL A CA 1
ATOM 691 C C . VAL A 1 88 ? 37.477 4.415 -19.772 1.00 83.19 88 VAL A C 1
ATOM 693 O O . VAL A 1 88 ? 38.660 4.385 -20.121 1.00 83.19 88 VAL A O 1
ATOM 696 N N . VAL A 1 89 ? 36.479 4.720 -20.602 1.00 84.62 89 VAL A N 1
ATOM 697 C CA . VAL A 1 89 ? 36.671 5.164 -21.986 1.00 84.62 89 VAL A CA 1
ATOM 698 C C . VAL A 1 89 ? 36.412 6.663 -22.067 1.00 84.62 89 VAL A C 1
ATOM 700 O O . VAL A 1 89 ? 35.302 7.135 -21.823 1.00 84.62 89 VAL A O 1
ATOM 703 N N . LEU A 1 90 ? 37.455 7.418 -22.392 1.00 86.75 90 LEU A N 1
ATOM 704 C CA . LEU A 1 90 ? 37.468 8.876 -22.417 1.00 86.75 90 LEU A CA 1
ATOM 705 C C . LEU A 1 90 ? 37.453 9.384 -23.853 1.00 86.75 90 LEU A C 1
ATOM 707 O O . LEU A 1 90 ? 38.160 8.857 -24.702 1.00 86.75 90 LEU A O 1
ATOM 711 N N . ARG A 1 91 ? 36.691 10.440 -24.128 1.00 87.44 91 ARG A N 1
ATOM 712 C CA . ARG A 1 91 ? 36.667 11.096 -25.437 1.00 87.44 91 ARG A CA 1
ATOM 713 C C . ARG A 1 91 ? 37.575 12.313 -25.431 1.00 87.44 91 ARG A C 1
ATOM 715 O O . ARG A 1 91 ? 37.403 13.188 -24.586 1.00 87.44 91 ARG A O 1
ATOM 722 N N . VAL A 1 92 ? 38.481 12.412 -26.399 1.00 88.62 92 VAL A N 1
ATOM 723 C CA . VAL A 1 92 ? 39.309 13.609 -26.591 1.00 88.62 92 VAL A CA 1
ATOM 724 C C . VAL A 1 92 ? 38.445 14.730 -27.163 1.00 88.62 92 VAL A C 1
ATOM 726 O O . VAL A 1 92 ? 37.925 14.625 -28.273 1.00 88.62 92 VAL A O 1
ATOM 729 N N . VAL A 1 93 ? 38.283 15.813 -26.409 1.00 88.25 93 VAL A N 1
ATOM 730 C CA . VAL A 1 93 ? 37.465 16.975 -26.791 1.00 88.25 93 VAL A CA 1
ATOM 731 C C . VAL A 1 93 ? 38.321 18.103 -27.351 1.00 88.25 93 VAL A C 1
ATOM 733 O O . VAL A 1 93 ? 37.870 18.835 -28.230 1.00 88.25 93 VAL A O 1
ATOM 736 N N . ASN A 1 94 ? 39.549 18.249 -26.860 1.00 88.56 94 ASN A N 1
ATOM 737 C CA . ASN A 1 94 ? 40.450 19.310 -27.287 1.00 88.56 94 ASN A CA 1
ATOM 738 C C . ASN A 1 94 ? 41.918 18.907 -27.091 1.00 88.56 94 ASN A C 1
ATOM 740 O O . ASN A 1 94 ? 42.224 18.012 -26.303 1.00 88.56 94 ASN A O 1
ATOM 744 N N . LYS A 1 95 ? 42.825 19.594 -27.789 1.00 89.69 95 LYS A N 1
ATOM 745 C CA . LYS A 1 95 ? 44.277 19.425 -27.671 1.00 89.69 95 LYS A CA 1
ATOM 746 C C . LYS A 1 95 ? 44.924 20.768 -27.366 1.00 89.69 95 LYS A C 1
ATOM 748 O O . LYS A 1 95 ? 44.713 21.738 -28.090 1.00 89.69 95 LYS A O 1
ATOM 753 N N . ILE A 1 96 ? 45.722 20.818 -26.306 1.00 88.31 96 ILE A N 1
ATOM 754 C CA . ILE A 1 96 ? 46.381 22.034 -25.832 1.00 88.31 96 ILE A CA 1
ATOM 755 C C . ILE A 1 96 ? 47.897 21.793 -25.840 1.00 88.31 96 ILE A C 1
ATOM 757 O O . ILE A 1 96 ? 48.362 20.909 -25.120 1.00 88.31 96 ILE A O 1
ATOM 761 N N . PRO A 1 97 ? 48.693 22.539 -26.626 1.00 84.69 97 PRO A N 1
ATOM 762 C CA . PRO A 1 97 ? 50.146 22.406 -26.594 1.00 84.69 97 PRO A CA 1
ATOM 763 C C . PRO A 1 97 ? 50.693 22.934 -25.263 1.00 84.69 97 PRO A C 1
ATOM 765 O O . PRO A 1 97 ? 50.301 24.012 -24.813 1.00 84.69 97 PRO A O 1
ATOM 768 N N . TYR A 1 98 ? 51.603 22.187 -24.636 1.00 85.56 98 TYR A N 1
ATOM 769 C CA . TYR A 1 98 ? 52.181 22.551 -23.344 1.00 85.56 98 TYR A CA 1
ATOM 770 C C . TYR A 1 98 ? 53.715 22.492 -23.396 1.00 85.56 98 TYR A C 1
ATOM 772 O O . TYR A 1 98 ? 54.353 21.505 -23.032 1.00 85.56 98 TYR A O 1
ATOM 780 N N . GLU A 1 99 ? 54.317 23.589 -23.865 1.00 80.31 99 GLU A N 1
ATOM 781 C CA . GLU A 1 99 ? 55.752 23.680 -24.186 1.00 80.31 99 GLU A CA 1
ATOM 782 C C . GLU A 1 99 ? 56.676 23.394 -22.993 1.00 80.31 99 GLU A C 1
ATOM 784 O O . GLU A 1 99 ? 57.742 22.808 -23.163 1.00 80.31 99 GLU A O 1
ATOM 789 N N . SER A 1 100 ? 56.272 23.747 -21.770 1.00 79.12 100 SER A N 1
ATOM 790 C CA . SER A 1 100 ? 57.097 23.557 -20.568 1.00 79.12 100 SER A CA 1
ATOM 791 C C . SER A 1 100 ? 57.270 22.096 -20.141 1.00 79.12 100 SER A C 1
ATOM 793 O O . SER A 1 100 ? 58.195 21.805 -19.386 1.00 79.12 100 SER A O 1
ATOM 795 N N . TYR A 1 101 ? 56.429 21.185 -20.641 1.00 75.31 101 TYR A N 1
ATOM 796 C CA . TYR A 1 101 ? 56.560 19.735 -20.447 1.00 75.31 101 TYR A CA 1
ATOM 797 C C . TYR A 1 101 ? 56.849 18.986 -21.755 1.00 75.31 101 TYR A C 1
ATOM 799 O O . TYR A 1 101 ? 56.827 17.759 -21.759 1.00 75.31 101 TYR A O 1
ATOM 807 N N . ASN A 1 102 ? 57.126 19.710 -22.848 1.00 82.50 102 ASN A N 1
ATOM 808 C CA . ASN A 1 102 ? 57.416 19.141 -24.167 1.00 82.50 102 ASN A CA 1
ATOM 809 C C . ASN A 1 102 ? 56.360 18.109 -24.627 1.00 82.50 102 ASN A C 1
ATOM 811 O O . ASN A 1 102 ? 56.699 17.023 -25.099 1.00 82.50 102 ASN A O 1
ATOM 815 N N . CYS A 1 103 ? 55.072 18.419 -24.423 1.00 85.94 103 CYS A N 1
ATOM 816 C CA . CYS A 1 103 ? 53.969 17.501 -24.710 1.00 85.94 103 CYS A CA 1
ATOM 817 C C . CYS A 1 103 ? 52.669 18.210 -25.112 1.00 85.94 103 CYS A C 1
ATOM 819 O O . CYS A 1 103 ? 52.527 19.433 -25.009 1.00 85.94 103 CYS A O 1
ATOM 821 N N . GLU A 1 104 ? 51.700 17.420 -25.570 1.00 87.25 104 GLU A N 1
ATOM 822 C CA . GLU A 1 104 ? 50.325 17.848 -25.813 1.00 87.25 104 GLU A CA 1
ATOM 823 C C . GLU A 1 104 ? 49.442 17.416 -24.635 1.00 87.25 104 GLU A C 1
ATOM 825 O O . GLU A 1 104 ? 49.483 16.266 -24.209 1.00 87.25 104 GLU A O 1
ATOM 830 N N . MET A 1 105 ? 48.610 18.313 -24.113 1.00 88.69 105 MET A N 1
ATOM 831 C CA . MET A 1 105 ? 47.598 17.989 -23.108 1.00 88.69 105 MET A CA 1
ATOM 832 C C . MET A 1 105 ? 46.249 17.772 -23.795 1.00 88.69 105 MET A C 1
ATOM 834 O O . MET A 1 105 ? 45.723 18.667 -24.459 1.00 88.69 105 MET A O 1
ATOM 838 N N . LEU A 1 106 ? 45.684 16.582 -23.634 1.00 89.69 106 LEU A N 1
ATOM 839 C CA . LEU A 1 106 ? 44.366 16.213 -24.135 1.00 89.69 106 LEU A CA 1
ATOM 840 C C . LEU A 1 106 ? 43.308 16.604 -23.109 1.00 89.69 106 LEU A C 1
ATOM 842 O O . LEU A 1 106 ? 43.302 16.074 -22.000 1.00 89.69 106 LEU A O 1
ATOM 846 N N . GLU A 1 107 ? 42.389 17.488 -23.480 1.00 89.50 107 GLU A N 1
ATOM 847 C CA . GLU A 1 107 ? 41.165 17.697 -22.710 1.00 89.50 107 GLU A CA 1
ATOM 848 C C . GLU A 1 107 ? 40.213 16.543 -22.998 1.00 89.50 107 GLU A C 1
ATOM 850 O O . GLU A 1 107 ? 39.851 16.302 -24.154 1.00 89.50 107 GLU A O 1
ATOM 855 N N . VAL A 1 108 ? 39.817 15.829 -21.949 1.00 88.94 108 VAL A N 1
ATOM 856 C CA . VAL A 1 108 ? 38.998 14.624 -22.067 1.00 88.94 108 VAL A CA 1
ATOM 857 C C . VAL A 1 108 ? 37.635 14.784 -21.406 1.00 88.94 108 VAL A C 1
ATOM 859 O O . VAL A 1 108 ? 37.476 15.479 -20.403 1.00 88.94 108 VAL A O 1
ATOM 862 N N . ASP A 1 109 ? 36.639 14.108 -21.970 1.00 84.56 109 ASP A N 1
ATOM 863 C CA . ASP A 1 109 ? 35.297 13.983 -21.408 1.00 84.56 109 ASP A CA 1
ATOM 864 C C . ASP A 1 109 ? 34.920 12.510 -21.238 1.00 84.56 109 ASP A C 1
ATOM 866 O O . ASP A 1 109 ? 35.473 11.629 -21.894 1.00 84.56 109 ASP A O 1
ATOM 870 N N . TYR A 1 110 ? 33.959 12.240 -20.362 1.00 80.62 110 TYR A N 1
ATOM 871 C CA . TYR A 1 110 ? 33.488 10.895 -20.054 1.00 80.62 110 TYR A CA 1
ATOM 872 C C . TYR A 1 110 ? 31.971 10.827 -20.209 1.00 80.62 110 TYR A C 1
ATOM 874 O O . TYR A 1 110 ? 31.237 11.531 -19.512 1.00 80.62 110 TYR A O 1
ATOM 882 N N . SER A 1 111 ? 31.490 10.000 -21.135 1.00 67.25 111 SER A N 1
ATOM 883 C CA . SER A 1 111 ? 30.060 9.838 -21.431 1.00 67.25 111 SER A CA 1
ATOM 884 C C . SER A 1 111 ? 29.352 8.802 -20.550 1.00 67.25 111 SER A C 1
ATOM 886 O O . SER A 1 111 ? 28.124 8.812 -20.514 1.00 67.25 111 SER A O 1
ATOM 888 N N . GLY A 1 112 ? 30.094 7.953 -19.832 1.00 67.44 112 GLY A N 1
ATOM 889 C CA . GLY A 1 112 ? 29.530 6.919 -18.961 1.00 67.44 112 GLY A CA 1
ATOM 890 C C . GLY A 1 112 ? 28.901 7.452 -17.666 1.00 67.44 112 GLY A C 1
ATOM 891 O O . GLY A 1 112 ? 28.888 8.657 -17.395 1.00 67.44 112 GLY A O 1
ATOM 892 N N . GLY A 1 113 ? 28.345 6.539 -16.866 1.00 68.00 113 GLY A N 1
ATOM 893 C CA . GLY A 1 113 ? 27.700 6.821 -15.577 1.00 68.00 113 GLY A CA 1
ATOM 894 C C . GLY A 1 113 ? 28.631 6.699 -14.357 1.00 68.00 113 GLY A C 1
ATOM 895 O O . GLY A 1 113 ? 29.848 6.632 -14.469 1.00 68.00 113 GLY A O 1
ATOM 896 N N . GLY A 1 114 ? 28.061 6.677 -13.148 1.00 74.50 114 GLY A N 1
ATOM 897 C CA . GLY A 1 114 ? 28.804 6.329 -11.926 1.00 74.50 114 GLY A CA 1
ATOM 898 C C . GLY A 1 114 ? 29.709 7.423 -11.331 1.00 74.50 114 GLY A C 1
ATOM 899 O O . GLY A 1 114 ? 29.533 8.622 -11.565 1.00 74.50 114 GLY A O 1
ATOM 900 N N . ILE A 1 115 ? 30.656 7.003 -10.482 1.00 79.31 115 ILE A N 1
ATOM 901 C CA . ILE A 1 115 ? 31.527 7.884 -9.673 1.00 79.31 115 ILE A CA 1
ATOM 902 C C . ILE A 1 115 ? 32.407 8.771 -10.565 1.00 79.31 115 ILE A C 1
ATOM 904 O O . ILE A 1 115 ? 32.515 9.976 -10.328 1.00 79.31 115 ILE A O 1
ATOM 908 N N . PHE A 1 116 ? 32.969 8.208 -11.639 1.00 82.62 116 PHE A N 1
ATOM 909 C CA . PHE A 1 116 ? 33.829 8.943 -12.571 1.00 82.62 116 PHE A CA 1
ATOM 910 C C . PHE A 1 116 ? 33.073 10.076 -13.285 1.00 82.62 116 PHE A C 1
ATOM 912 O O . PHE A 1 116 ? 33.597 11.177 -13.469 1.00 82.62 116 PHE A O 1
ATOM 919 N N . ARG A 1 117 ? 31.789 9.867 -13.604 1.00 84.00 117 ARG A N 1
ATOM 920 C CA . ARG A 1 117 ? 30.939 10.925 -14.161 1.00 84.00 117 ARG A CA 1
ATOM 921 C C . ARG A 1 117 ? 30.702 12.061 -13.172 1.00 84.00 117 ARG A C 1
ATOM 923 O O . ARG A 1 117 ? 30.819 13.222 -13.558 1.00 84.00 117 ARG A O 1
ATOM 930 N N . LYS A 1 118 ? 30.436 11.747 -11.896 1.00 83.06 118 LYS A N 1
ATOM 931 C CA . LYS A 1 118 ? 30.297 12.767 -10.838 1.00 83.06 118 LYS A CA 1
ATOM 932 C C . LYS A 1 118 ? 31.562 13.621 -10.718 1.00 83.06 118 LYS A C 1
ATOM 934 O O . LYS A 1 118 ? 31.457 14.834 -10.550 1.00 83.06 118 LYS A O 1
ATOM 939 N N . HIS A 1 119 ? 32.737 13.001 -10.839 1.00 85.81 119 HIS A N 1
ATOM 940 C CA . HIS A 1 119 ? 34.021 13.699 -10.845 1.00 85.81 119 HIS A CA 1
ATOM 941 C C . HIS A 1 119 ? 34.138 14.677 -12.025 1.00 85.81 119 HIS A C 1
ATOM 943 O O . HIS A 1 119 ? 34.377 15.866 -11.816 1.00 85.81 119 HIS A O 1
ATOM 949 N N . ILE A 1 120 ? 33.886 14.216 -13.254 1.00 85.25 120 ILE A N 1
ATOM 950 C CA . ILE A 1 120 ? 33.940 15.057 -14.463 1.00 85.25 120 ILE A CA 1
ATOM 951 C C . ILE A 1 120 ? 32.914 16.201 -14.408 1.00 85.25 120 ILE A C 1
ATOM 953 O O . ILE A 1 120 ? 33.241 17.344 -14.733 1.00 85.25 120 ILE A O 1
ATOM 957 N N . ASP A 1 121 ? 31.687 15.931 -13.955 1.00 83.81 121 ASP A N 1
ATOM 958 C CA . ASP A 1 121 ? 30.644 16.952 -13.797 1.00 83.81 121 ASP A CA 1
ATOM 959 C C . ASP A 1 121 ? 31.025 17.999 -12.739 1.00 83.81 121 ASP A C 1
ATOM 961 O O . ASP A 1 121 ? 30.783 19.196 -12.931 1.00 83.81 121 ASP A O 1
ATOM 965 N N . TYR A 1 122 ? 31.658 17.577 -11.640 1.00 86.12 122 TYR A N 1
ATOM 966 C CA . TYR A 1 122 ? 32.185 18.490 -10.630 1.00 86.12 122 TYR A CA 1
ATOM 967 C C . TYR A 1 122 ? 33.303 19.374 -11.195 1.00 86.12 122 TYR A C 1
ATOM 969 O O . TYR A 1 122 ? 33.226 20.596 -11.054 1.00 86.12 122 TYR A O 1
ATOM 977 N N . MET A 1 123 ? 34.275 18.790 -11.903 1.00 86.31 123 MET A N 1
ATOM 978 C CA . MET A 1 123 ? 35.371 19.537 -12.533 1.00 86.31 123 MET A CA 1
ATOM 979 C C . MET A 1 123 ? 34.854 20.557 -13.552 1.00 86.31 123 MET A C 1
ATOM 981 O O . MET A 1 123 ? 35.238 21.728 -13.523 1.00 86.31 123 MET A O 1
ATOM 985 N N . LYS A 1 124 ? 33.872 20.178 -14.377 1.00 84.25 124 LYS A N 1
ATOM 986 C CA . LYS A 1 124 ? 33.188 21.111 -15.288 1.00 84.25 124 LYS A CA 1
ATOM 987 C C . LYS A 1 124 ? 32.490 22.246 -14.540 1.00 84.25 124 LYS A C 1
ATOM 989 O O . LYS A 1 124 ? 32.593 23.404 -14.947 1.00 84.25 124 LYS A O 1
ATOM 994 N N . LYS A 1 125 ? 31.808 21.948 -13.429 1.00 86.50 125 LYS A N 1
ATOM 995 C CA . LYS A 1 125 ? 31.136 22.956 -12.592 1.00 86.50 125 LYS A CA 1
ATOM 996 C C . LYS A 1 125 ? 32.125 23.959 -11.991 1.00 86.50 125 LYS A C 1
ATOM 998 O O . LYS A 1 125 ? 31.801 25.143 -11.907 1.00 86.50 125 LYS A O 1
ATOM 1003 N N . THR A 1 126 ? 33.318 23.515 -11.599 1.00 86.38 126 THR A N 1
ATOM 1004 C CA . THR A 1 126 ? 34.386 24.380 -11.070 1.00 86.38 126 THR A CA 1
ATOM 1005 C C . THR A 1 126 ? 35.251 25.020 -12.157 1.00 86.38 126 THR A C 1
ATOM 1007 O O . THR A 1 126 ? 36.166 25.770 -11.825 1.00 86.38 126 THR A O 1
ATOM 1010 N N . LYS A 1 127 ? 34.941 24.787 -13.443 1.00 84.12 127 LYS A N 1
ATOM 1011 C CA . LYS A 1 127 ? 35.728 25.233 -14.608 1.00 84.12 127 LYS A CA 1
ATOM 1012 C C . LYS A 1 127 ? 37.171 24.709 -14.594 1.00 84.12 127 LYS A C 1
ATOM 1014 O O . LYS A 1 127 ? 38.085 25.379 -15.066 1.00 84.12 127 LYS A O 1
ATOM 1019 N N . THR A 1 128 ? 37.368 23.520 -14.040 1.00 83.94 128 THR A N 1
ATOM 1020 C CA . THR A 1 128 ? 38.641 22.801 -14.019 1.00 83.94 128 THR A CA 1
ATOM 1021 C C . THR A 1 128 ? 38.643 21.785 -15.159 1.00 83.94 128 THR A C 1
ATOM 1023 O O . THR A 1 128 ? 37.693 21.019 -15.307 1.00 83.94 128 THR A O 1
ATOM 1026 N N . GLN A 1 129 ? 39.688 21.792 -15.986 1.00 82.88 129 GLN A N 1
ATOM 1027 C CA . GLN A 1 129 ? 39.836 20.837 -17.086 1.00 82.88 129 GLN A CA 1
ATOM 1028 C C . GLN A 1 129 ? 40.452 19.535 -16.574 1.00 82.88 129 GLN A C 1
ATOM 1030 O O . GLN A 1 129 ? 41.362 19.564 -15.745 1.00 82.88 129 GLN A O 1
ATOM 1035 N N . VAL A 1 130 ? 39.979 18.401 -17.091 1.00 84.69 130 VAL A N 1
ATOM 1036 C CA . VAL A 1 130 ? 40.637 17.106 -16.893 1.00 84.69 130 VAL A CA 1
ATOM 1037 C C . VAL A 1 130 ? 41.537 16.870 -18.095 1.00 84.69 130 VAL A C 1
ATOM 1039 O O . VAL A 1 130 ? 41.058 16.793 -19.227 1.00 84.69 130 VAL A O 1
ATOM 1042 N N . LEU A 1 131 ? 42.843 16.828 -17.836 1.00 88.00 131 LEU A N 1
ATOM 1043 C CA . LEU A 1 131 ? 43.878 16.775 -18.861 1.00 88.00 131 LEU A CA 1
ATOM 1044 C C . LEU A 1 131 ? 44.662 15.468 -18.768 1.00 88.00 131 LEU A C 1
ATOM 1046 O O . LEU A 1 131 ? 45.024 15.037 -17.672 1.00 88.00 131 LEU A O 1
ATOM 1050 N N . LEU A 1 132 ? 44.956 14.869 -19.919 1.00 88.56 132 LEU A N 1
ATOM 1051 C CA . LEU A 1 132 ? 45.879 13.744 -20.042 1.00 88.56 132 LEU A CA 1
ATOM 1052 C C . LEU A 1 132 ? 47.077 14.140 -20.916 1.00 88.56 132 LEU A C 1
ATOM 1054 O O . LEU A 1 132 ? 46.859 14.657 -22.011 1.00 88.56 132 LEU A O 1
ATOM 1058 N N . PRO A 1 133 ? 48.329 13.896 -20.490 1.00 88.88 133 PRO A N 1
ATOM 1059 C CA . PRO A 1 133 ? 49.486 14.120 -21.349 1.00 88.88 133 PRO A CA 1
ATOM 1060 C C . PRO A 1 133 ? 49.489 13.150 -22.541 1.00 88.88 133 PRO A C 1
ATOM 1062 O O . PRO A 1 133 ? 49.049 12.005 -22.430 1.00 88.88 133 PRO A O 1
ATOM 1065 N N . SER A 1 134 ? 49.993 13.624 -23.673 1.00 89.94 134 SER A N 1
ATOM 1066 C CA . SER A 1 134 ? 50.085 12.933 -24.959 1.00 89.94 134 SER A CA 1
ATOM 1067 C C . SER A 1 134 ? 51.346 13.385 -25.687 1.00 89.94 134 SER A C 1
ATOM 1069 O O . SER A 1 134 ? 51.783 14.529 -25.535 1.00 89.94 134 SER A O 1
ATOM 1071 N N . ASN A 1 135 ? 51.898 12.506 -26.523 1.00 85.12 135 ASN A N 1
ATOM 1072 C CA . ASN A 1 135 ? 53.073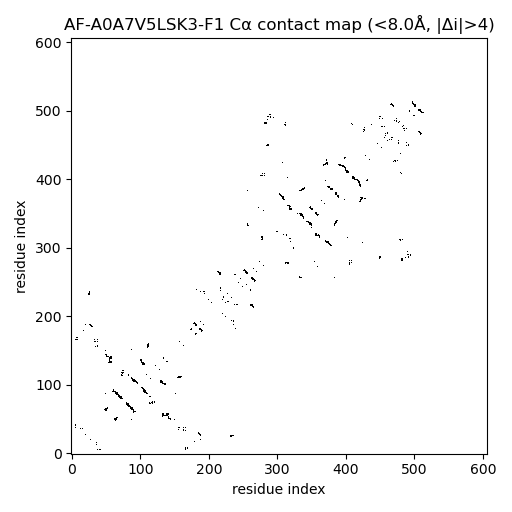 12.766 -27.350 1.00 85.12 135 ASN A CA 1
ATOM 1073 C C . ASN A 1 135 ? 54.264 13.354 -26.564 1.00 85.12 135 ASN A C 1
ATOM 1075 O O . ASN A 1 135 ? 54.885 14.323 -27.008 1.00 85.12 135 ASN A O 1
ATOM 1079 N N . LEU A 1 136 ? 54.556 12.804 -25.377 1.00 81.56 136 LEU A N 1
ATOM 1080 C CA . LEU A 1 136 ? 55.726 13.207 -24.588 1.00 81.56 136 LEU A CA 1
ATOM 1081 C C . LEU A 1 136 ? 56.996 13.118 -25.441 1.00 81.56 136 LEU A C 1
ATOM 1083 O O . LEU A 1 136 ? 57.251 12.109 -26.099 1.00 81.56 136 LEU A O 1
ATOM 1087 N N . ASP A 1 137 ? 57.776 14.196 -25.443 1.00 78.75 137 ASP A N 1
ATOM 1088 C CA . ASP A 1 137 ? 59.020 14.328 -26.203 1.00 78.75 137 ASP A CA 1
ATOM 1089 C C . ASP A 1 137 ? 58.889 14.203 -27.730 1.00 78.75 137 ASP A C 1
ATOM 1091 O O . ASP A 1 137 ? 59.885 14.031 -28.433 1.00 78.75 137 ASP A O 1
ATOM 1095 N N . GLY A 1 138 ? 57.671 14.323 -28.270 1.00 73.31 138 GLY A N 1
ATOM 1096 C C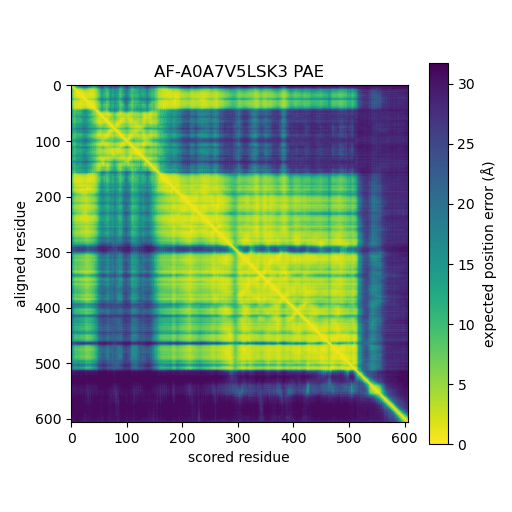A . GLY A 1 138 ? 57.432 14.294 -29.714 1.00 73.31 138 GLY A CA 1
ATOM 1097 C C . GLY A 1 138 ? 57.699 12.931 -30.361 1.00 73.31 138 GLY A C 1
ATOM 1098 O O . GLY A 1 138 ? 58.036 12.871 -31.546 1.00 73.31 138 GLY A O 1
ATOM 1099 N N . GLN A 1 139 ? 57.572 11.838 -29.600 1.00 75.62 139 GLN A N 1
ATOM 1100 C CA . GLN A 1 139 ? 57.851 10.475 -30.068 1.00 75.62 139 GLN A CA 1
ATOM 1101 C C . GLN A 1 139 ? 56.891 9.995 -31.174 1.00 75.62 139 GLN A C 1
ATOM 1103 O O . GLN A 1 139 ? 57.265 9.132 -31.964 1.00 75.62 139 GLN A O 1
ATOM 1108 N N . ASN A 1 140 ? 55.694 10.587 -31.283 1.00 78.50 140 ASN A N 1
ATOM 1109 C CA . ASN A 1 140 ? 54.699 10.340 -32.336 1.00 78.50 140 ASN A CA 1
ATOM 1110 C C . ASN A 1 140 ? 54.323 8.857 -32.531 1.00 78.50 140 ASN A C 1
ATOM 1112 O O . ASN A 1 140 ? 54.103 8.414 -33.659 1.00 78.50 140 ASN A O 1
ATOM 1116 N N . ILE A 1 141 ? 54.238 8.090 -31.442 1.00 87.19 141 ILE A N 1
ATOM 1117 C CA . ILE A 1 141 ? 53.873 6.669 -31.489 1.00 87.19 141 ILE A CA 1
ATOM 1118 C C . ILE A 1 141 ? 52.365 6.531 -31.761 1.00 87.19 141 ILE A C 1
ATOM 1120 O O . ILE A 1 141 ? 51.557 7.299 -31.227 1.00 87.19 141 ILE A O 1
ATOM 1124 N N . GLU A 1 142 ? 51.973 5.571 -32.601 1.00 84.62 142 GLU A N 1
ATOM 1125 C CA . GLU A 1 142 ? 50.559 5.238 -32.799 1.00 84.62 142 GLU A CA 1
ATOM 1126 C C . GLU A 1 142 ? 50.044 4.365 -31.642 1.00 84.62 142 GLU A C 1
ATOM 1128 O O . GLU A 1 142 ? 50.698 3.382 -31.285 1.00 84.62 142 GLU A O 1
ATOM 1133 N N . PRO A 1 143 ? 48.884 4.697 -31.048 1.00 87.50 143 PRO A N 1
ATOM 1134 C CA . PRO A 1 143 ? 48.358 3.958 -29.910 1.00 87.50 143 PRO A CA 1
ATOM 1135 C C . PRO A 1 143 ? 47.822 2.577 -30.308 1.00 87.50 143 PRO A C 1
ATOM 1137 O O . PRO A 1 143 ? 47.200 2.406 -31.357 1.00 87.50 143 PRO A O 1
ATOM 1140 N N . GLU A 1 144 ? 48.016 1.601 -29.421 1.00 88.50 144 GLU A N 1
ATOM 1141 C CA . GLU A 1 144 ? 47.466 0.249 -29.552 1.00 88.50 144 GLU A CA 1
ATOM 1142 C C . GLU A 1 144 ? 45.929 0.286 -29.518 1.00 88.50 144 GLU A C 1
ATOM 1144 O O . GLU A 1 144 ? 45.333 0.965 -28.679 1.00 88.50 144 GLU A O 1
ATOM 1149 N N . ILE A 1 145 ? 45.272 -0.450 -30.417 1.00 87.50 145 ILE A N 1
ATOM 1150 C CA . ILE A 1 145 ? 43.809 -0.562 -30.439 1.00 87.50 145 ILE A CA 1
ATOM 1151 C C . ILE A 1 145 ? 43.386 -1.693 -29.502 1.00 87.50 145 ILE A C 1
ATOM 1153 O O . ILE A 1 145 ? 43.862 -2.820 -29.627 1.00 87.50 145 ILE A O 1
ATOM 1157 N N . VAL A 1 146 ? 42.470 -1.395 -28.582 1.00 83.25 146 VAL A N 1
ATOM 1158 C CA . VAL A 1 146 ? 41.895 -2.391 -27.675 1.00 83.25 146 VAL A CA 1
ATOM 1159 C C . VAL A 1 146 ? 41.047 -3.381 -28.489 1.00 83.25 146 VAL A C 1
ATOM 1161 O O . VAL A 1 146 ? 40.207 -2.943 -29.282 1.00 83.25 146 VAL A O 1
ATOM 1164 N N . PRO A 1 147 ? 41.236 -4.705 -28.321 1.00 81.50 147 PRO A N 1
ATOM 1165 C CA . PRO A 1 147 ? 40.391 -5.706 -28.964 1.00 81.50 147 PRO A CA 1
ATOM 1166 C C . PRO A 1 147 ? 38.917 -5.519 -28.594 1.00 81.50 147 PRO A C 1
ATOM 1168 O O . PRO A 1 147 ? 38.601 -5.222 -27.446 1.00 81.50 147 PRO A O 1
ATOM 1171 N N . HIS A 1 148 ? 38.009 -5.757 -29.542 1.00 72.81 148 HIS A N 1
ATOM 1172 C CA . HIS A 1 148 ? 36.572 -5.548 -29.332 1.00 72.81 148 HIS A CA 1
ATOM 1173 C C . HIS A 1 148 ? 36.012 -6.342 -28.137 1.00 72.81 148 HIS A C 1
ATOM 1175 O O . HIS A 1 148 ? 35.198 -5.824 -27.390 1.00 72.81 148 HIS A O 1
ATOM 1181 N N . GLU A 1 149 ? 36.506 -7.561 -27.897 1.00 74.56 149 GLU A N 1
ATOM 1182 C CA . GLU A 1 149 ? 36.109 -8.409 -26.757 1.00 74.56 149 GLU A CA 1
ATOM 1183 C C . GLU A 1 149 ? 36.460 -7.811 -25.382 1.00 74.56 149 GLU A C 1
ATOM 1185 O O . GLU A 1 149 ? 35.909 -8.229 -24.369 1.00 74.56 149 GLU A O 1
ATOM 1190 N N . GLN A 1 150 ? 37.383 -6.846 -25.337 1.00 70.62 150 GLN A N 1
ATOM 1191 C CA . GLN A 1 150 ? 37.825 -6.153 -24.124 1.00 70.62 150 GLN A CA 1
ATOM 1192 C C . GLN A 1 150 ? 37.239 -4.737 -24.024 1.00 70.62 150 GLN A C 1
ATOM 1194 O O . GLN A 1 150 ? 37.670 -3.949 -23.184 1.00 70.62 150 GLN A O 1
ATOM 1199 N N . ASP A 1 151 ? 36.276 -4.391 -24.883 1.00 70.31 151 ASP A N 1
ATOM 1200 C CA . ASP A 1 151 ? 35.604 -3.098 -24.857 1.00 70.31 151 ASP A CA 1
ATOM 1201 C C . ASP A 1 151 ? 34.625 -3.024 -23.667 1.00 70.31 151 ASP A C 1
ATOM 1203 O O . ASP A 1 151 ? 33.587 -3.694 -23.676 1.00 70.31 151 ASP A O 1
ATOM 1207 N N . PRO A 1 152 ? 34.893 -2.189 -22.644 1.00 66.25 152 PRO A N 1
ATOM 1208 C CA . PRO A 1 152 ? 34.030 -2.095 -21.465 1.00 66.25 152 PRO A CA 1
ATOM 1209 C C . PRO A 1 152 ? 32.619 -1.572 -21.795 1.00 66.25 152 PRO A C 1
ATOM 1211 O O . PRO A 1 152 ? 31.674 -1.824 -21.047 1.00 66.25 152 PRO A O 1
ATOM 1214 N N . ARG A 1 153 ? 32.429 -0.905 -22.942 1.00 67.94 153 ARG A N 1
ATOM 1215 C CA . ARG A 1 153 ? 31.123 -0.389 -23.389 1.00 67.94 153 ARG A CA 1
ATOM 1216 C C . ARG A 1 153 ? 30.160 -1.493 -23.833 1.00 67.94 153 ARG A C 1
ATOM 1218 O O . ARG A 1 153 ? 28.972 -1.225 -23.972 1.00 67.94 153 ARG A O 1
ATOM 1225 N N . LEU A 1 154 ? 30.643 -2.722 -24.039 1.00 64.25 154 LEU A N 1
ATOM 1226 C CA . LEU A 1 154 ? 29.787 -3.884 -24.313 1.00 64.25 154 LEU A CA 1
ATOM 1227 C C . LEU A 1 154 ? 28.973 -4.322 -23.088 1.00 64.25 154 LEU A C 1
ATOM 1229 O O . LEU A 1 154 ? 27.954 -4.998 -23.235 1.00 64.25 154 LEU A O 1
ATOM 1233 N N . HIS A 1 155 ? 29.415 -3.955 -21.883 1.00 61.97 155 HIS A N 1
ATOM 1234 C CA . HIS A 1 155 ? 28.798 -4.381 -20.625 1.00 61.97 155 HIS A CA 1
ATOM 1235 C C . HIS A 1 155 ? 28.294 -3.212 -19.766 1.00 61.97 155 HIS A C 1
ATOM 1237 O O . HIS A 1 155 ? 27.478 -3.425 -18.869 1.00 61.97 155 HIS A O 1
ATOM 1243 N N . GLU A 1 156 ? 28.724 -1.980 -20.045 1.00 63.00 156 GLU A N 1
ATOM 1244 C CA . GLU A 1 156 ? 28.244 -0.775 -19.366 1.00 63.00 156 GLU A CA 1
ATOM 1245 C C . GLU A 1 156 ? 27.075 -0.116 -20.112 1.00 63.00 156 GLU A C 1
ATOM 1247 O O . GLU A 1 156 ? 27.101 0.047 -21.331 1.00 63.00 156 GLU A O 1
ATOM 1252 N N . ILE A 1 157 ? 26.048 0.316 -19.369 1.00 60.03 157 ILE A N 1
ATOM 1253 C CA . ILE A 1 157 ? 24.935 1.080 -19.943 1.00 60.03 157 ILE A CA 1
ATOM 1254 C C . ILE A 1 157 ? 25.486 2.422 -20.458 1.00 60.03 157 ILE A C 1
ATOM 1256 O O . ILE A 1 157 ? 26.012 3.208 -19.664 1.00 60.03 157 ILE A O 1
ATOM 1260 N N . PRO A 1 158 ? 25.321 2.743 -21.752 1.00 60.88 158 PRO A N 1
ATOM 1261 C CA . PRO A 1 158 ? 26.010 3.857 -22.404 1.00 60.88 158 PRO A CA 1
ATOM 1262 C C . PRO A 1 158 ? 25.329 5.217 -22.148 1.00 60.88 158 PRO A C 1
ATOM 1264 O O . PRO A 1 158 ? 25.422 6.138 -22.959 1.00 60.88 158 PRO A O 1
ATOM 1267 N N . LEU A 1 159 ? 24.611 5.354 -21.025 1.00 69.12 159 LEU A N 1
ATOM 1268 C CA . LEU A 1 159 ? 23.904 6.565 -20.609 1.00 69.12 159 LEU A CA 1
ATOM 1269 C C . LEU A 1 159 ? 23.933 6.742 -19.090 1.00 69.12 159 LEU A C 1
ATOM 1271 O O . LEU A 1 159 ? 23.946 5.781 -18.323 1.00 69.12 159 LEU A O 1
ATOM 1275 N N . THR A 1 160 ? 23.871 7.998 -18.642 1.00 72.88 160 THR A N 1
ATOM 1276 C CA . THR A 1 160 ? 23.691 8.302 -17.217 1.00 72.88 160 THR A CA 1
ATOM 1277 C C . THR A 1 160 ? 22.305 7.852 -16.739 1.00 72.88 160 THR A C 1
ATOM 1279 O O . THR A 1 160 ? 21.348 7.864 -17.512 1.00 72.88 160 THR A O 1
ATOM 1282 N N . GLU A 1 161 ? 22.138 7.541 -15.447 1.00 77.12 161 GLU A N 1
ATOM 1283 C CA . GLU A 1 161 ? 20.817 7.192 -14.882 1.00 77.12 161 GLU A CA 1
ATOM 1284 C C . GLU A 1 161 ? 19.749 8.264 -15.152 1.00 77.12 161 GLU A C 1
ATOM 1286 O O . GLU A 1 161 ? 18.565 7.967 -15.321 1.00 77.12 161 GLU A O 1
ATOM 1291 N N . LYS A 1 162 ? 20.163 9.537 -15.183 1.00 80.81 162 LYS A N 1
ATOM 1292 C CA . LYS A 1 162 ? 19.274 10.664 -15.465 1.00 80.81 162 LYS A CA 1
ATOM 1293 C C . LYS A 1 162 ? 18.809 10.654 -16.919 1.00 80.81 162 LYS A C 1
ATOM 1295 O O . LYS A 1 162 ? 17.633 10.914 -17.174 1.00 80.81 162 LYS A O 1
ATOM 1300 N N . ASP A 1 163 ? 19.716 10.367 -17.847 1.00 81.75 163 ASP A N 1
ATOM 1301 C CA . ASP A 1 163 ? 19.408 10.302 -19.274 1.00 81.75 163 ASP A CA 1
ATOM 1302 C C . ASP A 1 163 ? 18.603 9.049 -19.612 1.00 81.75 163 ASP A C 1
ATOM 1304 O O . ASP A 1 163 ? 17.659 9.149 -20.388 1.00 81.75 163 ASP A O 1
ATOM 1308 N N . LEU A 1 164 ? 18.876 7.918 -18.955 1.00 85.12 164 LEU A N 1
ATOM 1309 C CA . LEU A 1 164 ? 18.090 6.692 -19.096 1.00 85.12 164 LEU A CA 1
ATOM 1310 C C . LEU A 1 164 ? 16.648 6.896 -18.622 1.00 85.12 164 LEU A C 1
ATOM 1312 O O . LEU A 1 164 ? 15.722 6.637 -19.380 1.00 85.12 164 LEU A O 1
ATOM 1316 N N . LYS A 1 165 ? 16.436 7.488 -17.438 1.00 88.94 165 LYS A N 1
ATOM 1317 C CA . LYS A 1 165 ? 15.083 7.846 -16.961 1.00 88.94 165 LYS A CA 1
ATOM 1318 C C . LYS A 1 165 ? 14.372 8.836 -17.884 1.00 88.94 165 LYS A C 1
ATOM 1320 O O . LYS A 1 165 ? 13.145 8.854 -17.967 1.00 88.94 165 LYS A O 1
ATOM 1325 N N . LYS A 1 166 ? 15.123 9.725 -18.540 1.00 90.19 166 LYS A N 1
ATOM 1326 C CA . LYS A 1 166 ? 14.561 10.672 -19.508 1.00 90.19 166 LYS A CA 1
ATOM 1327 C C . LYS A 1 166 ? 14.188 9.969 -20.815 1.00 90.19 166 LYS A C 1
ATOM 1329 O O . LYS A 1 166 ? 13.119 10.260 -21.346 1.00 90.19 166 LYS A O 1
ATOM 1334 N N . LEU A 1 167 ? 15.035 9.063 -21.302 1.00 90.69 167 LEU A N 1
ATOM 1335 C CA . LEU A 1 167 ? 14.772 8.226 -22.468 1.00 90.69 167 LEU A CA 1
ATOM 1336 C C . LEU A 1 167 ? 13.545 7.344 -22.228 1.00 90.69 167 LEU A C 1
ATOM 1338 O O . LEU A 1 167 ? 12.648 7.363 -23.056 1.00 90.69 167 LEU A O 1
ATOM 1342 N N . GLU A 1 168 ? 13.455 6.684 -21.073 1.00 93.88 168 GLU A N 1
ATOM 1343 C CA . GLU A 1 168 ? 12.317 5.850 -20.662 1.00 93.88 168 GLU A CA 1
ATOM 1344 C C . GLU A 1 168 ? 10.993 6.620 -20.738 1.00 93.88 168 GLU A C 1
ATOM 1346 O O . GLU A 1 168 ? 10.063 6.211 -21.426 1.00 93.88 168 GLU A O 1
ATOM 1351 N N . ARG A 1 169 ? 10.937 7.812 -20.126 1.00 94.25 169 ARG A N 1
ATOM 1352 C CA . ARG A 1 169 ? 9.750 8.686 -20.164 1.00 94.25 169 ARG A CA 1
ATOM 1353 C C . ARG A 1 169 ? 9.404 9.172 -21.568 1.00 94.25 169 ARG A C 1
ATOM 1355 O O . ARG A 1 169 ? 8.237 9.410 -21.871 1.00 94.25 169 ARG A O 1
ATOM 1362 N N . ASN A 1 170 ? 10.409 9.429 -22.400 1.00 94.50 170 ASN A N 1
ATOM 1363 C CA . ASN A 1 170 ? 10.182 9.871 -23.771 1.00 94.50 170 ASN A CA 1
ATOM 1364 C C . ASN A 1 170 ? 9.706 8.708 -24.649 1.00 94.50 170 ASN A C 1
ATOM 1366 O O . ASN A 1 170 ? 8.805 8.912 -25.459 1.00 94.50 170 ASN A O 1
ATOM 1370 N N . LEU A 1 171 ? 10.258 7.509 -24.448 1.00 95.25 171 LEU A N 1
ATOM 1371 C CA . LEU A 1 171 ? 9.837 6.275 -25.100 1.00 95.25 171 LEU A CA 1
ATOM 1372 C C . LEU A 1 171 ? 8.397 5.936 -24.725 1.00 95.25 171 LEU A C 1
ATOM 1374 O O . LEU A 1 171 ? 7.571 5.782 -25.613 1.00 95.25 171 LEU A O 1
ATOM 1378 N N . GLU A 1 172 ? 8.069 5.933 -23.434 1.00 95.88 172 GLU A N 1
ATOM 1379 C CA . GLU A 1 172 ? 6.709 5.713 -22.938 1.00 95.88 172 GLU A CA 1
ATOM 1380 C C . GLU A 1 172 ? 5.701 6.640 -23.625 1.00 95.88 172 GLU A C 1
ATOM 1382 O O . GLU A 1 172 ? 4.666 6.198 -24.123 1.00 95.88 172 GLU A O 1
ATOM 1387 N N . LYS A 1 173 ? 6.011 7.940 -23.693 1.00 95.19 173 LYS A N 1
ATOM 1388 C CA . LYS A 1 173 ? 5.154 8.916 -24.373 1.00 95.19 173 LYS A CA 1
ATOM 1389 C C . LYS A 1 173 ? 5.023 8.618 -25.857 1.00 95.19 173 LYS A C 1
ATOM 1391 O O . LYS A 1 173 ? 3.915 8.709 -26.372 1.00 95.19 173 LYS A O 1
ATOM 1396 N N . ALA A 1 174 ? 6.121 8.309 -26.538 1.00 95.44 174 ALA A N 1
ATOM 1397 C CA . ALA A 1 174 ? 6.103 8.032 -27.968 1.00 95.44 174 ALA A CA 1
ATOM 1398 C C . ALA A 1 174 ? 5.269 6.782 -28.286 1.00 95.44 174 ALA A C 1
ATOM 1400 O O . ALA A 1 174 ? 4.416 6.843 -29.166 1.00 95.44 174 ALA A O 1
ATOM 1401 N N . LEU A 1 175 ? 5.433 5.706 -27.511 1.00 95.62 175 LEU A N 1
ATOM 1402 C CA . LEU A 1 175 ? 4.668 4.470 -27.675 1.00 95.62 175 LEU A CA 1
ATOM 1403 C C . LEU A 1 175 ? 3.164 4.683 -27.440 1.00 95.62 175 LEU A C 1
ATOM 1405 O O . LEU A 1 175 ? 2.358 4.163 -28.198 1.00 95.62 175 LEU A O 1
ATOM 1409 N N . HIS A 1 176 ? 2.762 5.505 -26.463 1.00 94.06 176 HIS A N 1
ATOM 1410 C CA . HIS A 1 176 ? 1.342 5.831 -26.248 1.00 94.06 176 HIS A CA 1
ATOM 1411 C C . HIS A 1 176 ? 0.686 6.598 -27.413 1.00 94.06 176 HIS A C 1
ATOM 1413 O O . HIS A 1 176 ? -0.540 6.583 -27.525 1.00 94.06 176 HIS A O 1
ATOM 1419 N N . HIS A 1 177 ? 1.465 7.310 -28.237 1.00 94.25 177 HIS A N 1
ATOM 1420 C CA . HIS A 1 177 ? 0.946 8.054 -29.393 1.00 94.25 177 HIS A CA 1
ATOM 1421 C C . HIS A 1 177 ? 0.911 7.217 -30.680 1.00 94.25 177 HIS A C 1
ATOM 1423 O O . HIS A 1 177 ? 0.346 7.677 -31.672 1.00 94.25 177 HIS A O 1
ATOM 1429 N N . ASP A 1 178 ? 1.504 6.023 -30.684 1.00 94.62 178 ASP A N 1
ATOM 1430 C CA . ASP A 1 178 ? 1.567 5.140 -31.846 1.00 94.62 178 ASP A CA 1
ATOM 1431 C C . ASP A 1 178 ? 0.602 3.957 -31.658 1.00 94.62 178 ASP A C 1
ATOM 1433 O O . ASP A 1 178 ? 0.731 3.155 -30.735 1.00 94.62 178 ASP A O 1
ATOM 1437 N N . GLU A 1 179 ? -0.388 3.849 -32.546 1.00 94.38 179 GLU A N 1
ATOM 1438 C CA . GLU A 1 179 ? -1.474 2.859 -32.464 1.00 94.38 179 GLU A CA 1
ATOM 1439 C C . GLU A 1 179 ? -0.996 1.405 -32.626 1.00 94.38 179 GLU A C 1
ATOM 1441 O O . GLU A 1 179 ? -1.728 0.467 -32.287 1.00 94.38 179 GLU A O 1
ATOM 1446 N N . ARG A 1 180 ? 0.234 1.196 -33.120 1.00 96.25 180 ARG A N 1
ATOM 1447 C CA . ARG A 1 180 ? 0.840 -0.138 -33.250 1.00 96.25 180 ARG A CA 1
ATOM 1448 C C . ARG A 1 180 ? 1.131 -0.786 -31.901 1.00 96.25 180 ARG A C 1
ATOM 1450 O O . ARG A 1 180 ? 1.303 -2.003 -31.857 1.00 96.25 180 ARG A O 1
ATOM 1457 N N . PHE A 1 181 ? 1.178 -0.011 -30.821 1.00 96.06 181 PHE A N 1
ATOM 1458 C CA . PHE A 1 181 ? 1.522 -0.492 -29.490 1.00 96.06 181 PHE A CA 1
ATOM 1459 C C . PHE A 1 181 ? 0.341 -0.373 -28.531 1.00 96.06 181 PHE A C 1
ATOM 1461 O O . PHE A 1 181 ? -0.464 0.556 -28.595 1.00 96.06 181 PHE A O 1
ATOM 1468 N N . PHE A 1 182 ? 0.280 -1.295 -27.577 1.00 95.19 182 PHE A N 1
ATOM 1469 C CA . PHE A 1 182 ? -0.602 -1.184 -26.425 1.00 95.19 182 PHE A CA 1
ATOM 1470 C C . PHE A 1 182 ? 0.155 -1.533 -25.146 1.00 95.19 182 PHE A C 1
ATOM 1472 O O . PHE A 1 182 ? 1.160 -2.252 -25.171 1.00 95.19 182 PHE A O 1
ATOM 1479 N N . SER A 1 183 ? -0.334 -1.005 -24.026 1.00 94.75 183 SER A N 1
ATOM 1480 C CA . SER A 1 183 ? 0.308 -1.137 -22.724 1.00 94.75 183 SER A CA 1
ATOM 1481 C C . SER A 1 183 ? -0.671 -1.516 -21.621 1.00 94.75 183 SER A C 1
ATOM 1483 O O . SER A 1 183 ? -1.880 -1.263 -21.697 1.00 94.75 183 SER A O 1
ATOM 1485 N N . TRP A 1 184 ? -0.114 -2.110 -20.572 1.00 94.00 184 TRP A N 1
ATOM 1486 C CA . TRP A 1 184 ? -0.730 -2.214 -19.258 1.00 94.00 184 TRP A CA 1
ATOM 1487 C C . TRP A 1 184 ? 0.372 -2.101 -18.201 1.00 94.00 184 TRP A C 1
ATOM 1489 O O . TRP A 1 184 ? 1.295 -2.915 -18.189 1.00 94.00 184 TRP A O 1
ATOM 1499 N N . GLU A 1 185 ? 0.285 -1.083 -17.339 1.00 90.50 185 GLU A N 1
ATOM 1500 C CA . GLU A 1 185 ? 1.368 -0.702 -16.420 1.00 90.50 185 GLU A CA 1
ATOM 1501 C C . GLU A 1 185 ? 2.707 -0.539 -17.173 1.00 90.50 185 GLU A C 1
ATOM 1503 O O . GLU A 1 185 ? 2.787 0.201 -18.154 1.00 90.50 185 GLU A O 1
ATOM 1508 N N . GLU A 1 186 ? 3.759 -1.234 -16.743 1.00 92.19 186 GLU A N 1
ATOM 1509 C CA . GLU A 1 186 ? 5.084 -1.207 -17.365 1.00 92.19 186 GLU A CA 1
ATOM 1510 C C . GLU A 1 186 ? 5.229 -2.147 -18.572 1.00 92.19 186 GLU A C 1
ATOM 1512 O O . GLU A 1 186 ? 6.283 -2.154 -19.206 1.00 92.19 186 GLU A O 1
ATOM 1517 N N . TRP A 1 187 ? 4.208 -2.943 -18.897 1.00 95.00 187 TRP A N 1
ATOM 1518 C CA . TRP A 1 187 ? 4.262 -3.939 -19.967 1.00 95.00 187 TRP A CA 1
ATOM 1519 C C . TRP A 1 187 ? 3.807 -3.368 -21.305 1.00 95.00 187 TRP A C 1
ATOM 1521 O O . TRP A 1 187 ? 2.812 -2.645 -21.381 1.00 95.00 187 TRP A O 1
ATOM 1531 N N . TRP A 1 188 ? 4.514 -3.754 -22.367 1.00 96.56 188 TRP A N 1
ATOM 1532 C CA . TRP A 1 188 ? 4.293 -3.302 -23.736 1.00 96.56 188 TRP A CA 1
ATOM 1533 C C . TRP A 1 188 ? 4.277 -4.472 -24.719 1.00 96.56 188 TRP A C 1
ATOM 1535 O O . TRP A 1 188 ? 5.090 -5.395 -24.630 1.00 96.56 188 TRP A O 1
ATOM 1545 N N . ALA A 1 189 ? 3.358 -4.406 -25.680 1.00 96.62 189 ALA A N 1
ATOM 1546 C CA . ALA A 1 189 ? 3.225 -5.365 -26.769 1.00 96.62 189 ALA A CA 1
ATOM 1547 C C . ALA A 1 189 ? 2.632 -4.694 -28.021 1.00 96.62 189 ALA A C 1
ATOM 1549 O O . ALA A 1 189 ? 2.173 -3.549 -27.979 1.00 96.62 189 ALA A O 1
ATOM 1550 N N . LEU A 1 190 ? 2.658 -5.409 -29.149 1.00 96.31 190 LEU A N 1
ATOM 1551 C CA . LEU A 1 190 ? 2.065 -4.941 -30.403 1.00 96.31 190 LEU A CA 1
ATOM 1552 C C . LEU A 1 190 ? 0.556 -5.173 -30.422 1.00 96.31 190 LEU A C 1
ATOM 1554 O O . LEU A 1 190 ? 0.098 -6.273 -30.118 1.00 96.31 190 LEU A O 1
ATOM 1558 N N . THR A 1 191 ? -0.209 -4.179 -30.864 1.00 94.31 191 THR A N 1
ATOM 1559 C CA . THR A 1 191 ? -1.676 -4.239 -30.961 1.00 94.31 191 THR A CA 1
ATOM 1560 C C . THR A 1 191 ? -2.147 -5.411 -31.828 1.00 94.31 191 THR A C 1
ATOM 1562 O O . THR A 1 191 ? -3.150 -6.045 -31.517 1.00 94.31 191 THR A O 1
ATOM 1565 N N . GLU A 1 192 ? -1.395 -5.776 -32.869 1.00 93.19 192 GLU A N 1
ATOM 1566 C CA . GLU A 1 192 ? -1.683 -6.949 -33.713 1.00 93.19 192 GLU A CA 1
ATOM 1567 C C . GLU A 1 192 ? -1.581 -8.298 -32.979 1.00 93.19 192 GLU A C 1
ATOM 1569 O O . GLU A 1 192 ? -2.215 -9.267 -33.389 1.00 93.19 192 GLU A O 1
ATOM 1574 N N . LYS A 1 193 ? -0.817 -8.364 -31.880 1.00 92.25 193 LYS A N 1
ATOM 1575 C CA . LYS A 1 193 ? -0.685 -9.553 -31.023 1.00 92.25 193 LYS A CA 1
ATOM 1576 C C . LYS A 1 193 ? -1.713 -9.588 -29.894 1.00 92.25 193 LYS A C 1
ATOM 1578 O O . LYS A 1 193 ? -1.717 -10.534 -29.106 1.00 92.25 193 LYS A O 1
ATOM 1583 N N . GLN A 1 194 ? -2.556 -8.562 -29.777 1.00 91.69 194 GLN A N 1
ATOM 1584 C CA . GLN A 1 194 ? -3.550 -8.489 -28.719 1.00 91.69 194 GLN A CA 1
ATOM 1585 C C . GLN A 1 194 ? -4.549 -9.644 -28.850 1.00 91.69 194 GLN A C 1
ATOM 1587 O O . GLN A 1 194 ? -5.157 -9.862 -29.901 1.00 91.69 194 GLN A O 1
ATOM 1592 N N . VAL A 1 195 ? -4.746 -10.379 -27.757 1.00 91.69 195 VAL A N 1
ATOM 1593 C CA . VAL A 1 195 ? -5.697 -11.489 -27.728 1.00 91.69 195 VAL A CA 1
ATOM 1594 C C . VAL A 1 195 ? -7.108 -10.909 -27.724 1.00 91.69 195 VAL A C 1
ATOM 1596 O O . VAL A 1 195 ? -7.442 -10.052 -26.904 1.00 91.69 195 VAL A O 1
ATOM 1599 N N . THR A 1 196 ? -7.949 -11.362 -28.655 1.00 88.56 196 THR A N 1
ATOM 1600 C CA . THR A 1 196 ? -9.351 -10.934 -28.707 1.00 88.56 196 THR A CA 1
ATOM 1601 C C . THR A 1 196 ? -10.122 -11.613 -27.583 1.00 88.56 196 THR A C 1
ATOM 1603 O O . THR A 1 196 ? -10.252 -12.835 -27.566 1.00 88.56 196 THR A O 1
ATOM 1606 N N . LEU A 1 197 ? -10.646 -10.816 -26.654 1.00 89.25 197 LEU A N 1
ATOM 1607 C CA . LEU A 1 197 ? -11.404 -11.299 -25.503 1.00 89.25 197 LEU A CA 1
ATOM 1608 C C . LEU A 1 197 ? -12.900 -11.037 -25.728 1.00 89.25 197 LEU A C 1
ATOM 1610 O O . LEU A 1 197 ? -13.290 -9.871 -25.846 1.00 89.25 197 LEU A O 1
ATOM 1614 N N . PRO A 1 198 ? -13.740 -12.085 -25.823 1.00 91.06 198 PRO A N 1
ATOM 1615 C CA . PRO A 1 198 ? -15.182 -11.928 -25.980 1.00 91.06 198 PRO A CA 1
ATOM 1616 C C . PRO A 1 198 ? -15.823 -11.277 -24.752 1.00 91.06 198 PRO A C 1
ATOM 1618 O O . PRO A 1 198 ? -15.477 -11.611 -23.620 1.00 91.06 198 PRO A O 1
ATOM 1621 N N . GLU A 1 199 ? -16.820 -10.419 -24.976 1.00 91.50 199 GLU A N 1
ATOM 1622 C CA . GLU A 1 199 ? -17.572 -9.755 -23.900 1.00 91.50 199 GLU A CA 1
ATOM 1623 C C . GLU A 1 199 ? -18.247 -10.769 -22.957 1.00 91.50 199 GLU A C 1
ATOM 1625 O O . GLU A 1 199 ? -18.225 -10.597 -21.743 1.00 91.50 199 GLU A O 1
ATOM 1630 N N . GLU A 1 200 ? -18.739 -11.892 -23.494 1.00 94.25 200 GLU A N 1
ATOM 1631 C CA . GLU A 1 200 ? -19.345 -12.986 -22.715 1.00 94.25 200 GLU A CA 1
ATOM 1632 C C . GLU A 1 200 ? -18.400 -13.537 -21.633 1.00 94.25 200 GLU A C 1
ATOM 1634 O O . GLU A 1 200 ? -18.827 -13.878 -20.531 1.00 94.25 200 GLU A O 1
ATOM 1639 N N . LYS A 1 201 ? -17.092 -13.597 -21.916 1.00 94.81 201 LYS A N 1
ATOM 1640 C CA . LYS A 1 201 ? -16.090 -14.060 -20.946 1.00 94.81 201 LYS A CA 1
ATOM 1641 C C . LYS A 1 201 ? -15.800 -12.992 -19.882 1.00 94.81 201 LYS A C 1
ATOM 1643 O O . LYS A 1 201 ? -15.475 -13.337 -18.746 1.00 94.81 201 LYS A O 1
ATOM 1648 N N . ILE A 1 202 ? -15.969 -11.707 -20.202 1.00 95.00 202 ILE A N 1
ATOM 1649 C CA . ILE A 1 202 ? -15.877 -10.613 -19.222 1.00 95.00 202 ILE A CA 1
ATOM 1650 C C . ILE A 1 202 ? -17.068 -10.656 -18.259 1.00 95.00 202 ILE A C 1
ATOM 1652 O O . ILE A 1 202 ? -16.876 -10.546 -17.050 1.00 95.00 202 ILE A O 1
ATOM 1656 N N . GLU A 1 203 ? -18.278 -10.905 -18.763 1.00 95.00 203 GLU A N 1
ATOM 1657 C CA . GLU A 1 203 ? -19.465 -11.120 -17.924 1.00 95.00 203 GLU A CA 1
ATOM 1658 C C . GLU A 1 203 ? -19.328 -12.375 -17.049 1.00 95.00 203 GLU A C 1
ATOM 1660 O O . GLU A 1 203 ? -19.644 -12.343 -15.859 1.00 95.00 203 GLU A O 1
ATOM 1665 N N . ALA A 1 204 ? -18.785 -13.468 -17.598 1.00 96.31 204 ALA A N 1
ATOM 1666 C CA . ALA A 1 204 ? -18.461 -14.660 -16.815 1.00 96.31 204 ALA A CA 1
ATOM 1667 C C . ALA A 1 204 ? -17.445 -14.358 -15.700 1.00 96.31 204 ALA A C 1
ATOM 1669 O O . ALA A 1 204 ? -17.595 -14.851 -14.585 1.00 96.31 204 ALA A O 1
ATOM 1670 N N . THR A 1 205 ? -16.457 -13.499 -15.971 1.00 96.50 205 THR A N 1
ATOM 1671 C CA . THR A 1 205 ? -15.492 -13.042 -14.961 1.00 96.50 205 THR A CA 1
ATOM 1672 C C . THR A 1 205 ? -16.159 -12.228 -13.860 1.00 96.50 205 THR A C 1
ATOM 1674 O O . THR A 1 205 ? -15.881 -12.445 -12.684 1.00 96.50 205 THR A O 1
ATOM 1677 N N . GLU A 1 206 ? -17.068 -11.320 -14.217 1.00 96.00 206 GLU A N 1
ATOM 1678 C CA . GLU A 1 206 ? -17.851 -10.560 -13.242 1.00 96.00 206 GLU A CA 1
ATOM 1679 C C . GLU A 1 206 ? -18.638 -11.499 -12.315 1.00 96.00 206 GLU A C 1
ATOM 1681 O O . GLU A 1 206 ? -18.543 -11.381 -11.095 1.00 96.00 206 GLU A O 1
ATOM 1686 N N . ASN A 1 207 ? -19.355 -12.476 -12.876 1.00 96.31 207 ASN A N 1
ATOM 1687 C CA . ASN A 1 207 ? -20.107 -13.450 -12.082 1.00 96.31 207 ASN A CA 1
ATOM 1688 C C . ASN A 1 207 ? -19.193 -14.305 -11.198 1.00 96.31 207 ASN A C 1
ATOM 1690 O O . ASN A 1 207 ? -19.506 -14.514 -10.031 1.00 96.31 207 ASN A O 1
ATOM 1694 N N . TYR A 1 208 ? -18.040 -14.727 -11.713 1.00 96.88 208 TYR A N 1
ATOM 1695 C CA . TYR A 1 208 ? -17.075 -15.520 -10.958 1.00 96.88 208 TYR A CA 1
ATOM 1696 C C . TYR A 1 208 ? -16.522 -14.775 -9.734 1.00 96.88 208 TYR A C 1
ATOM 1698 O O . TYR A 1 208 ? -16.482 -15.321 -8.632 1.00 96.88 208 TYR A O 1
ATOM 1706 N N . ILE A 1 209 ? -16.144 -13.501 -9.896 1.00 96.62 209 ILE A N 1
ATOM 1707 C CA . ILE A 1 209 ? -15.689 -12.667 -8.772 1.00 96.62 209 ILE A CA 1
ATOM 1708 C C . ILE A 1 209 ? -16.838 -12.436 -7.781 1.00 96.62 209 ILE A C 1
ATOM 1710 O O . ILE A 1 209 ? -16.629 -12.498 -6.569 1.00 96.62 209 ILE A O 1
ATOM 1714 N N . ARG A 1 210 ? -18.063 -12.218 -8.278 1.00 95.44 210 ARG A N 1
ATOM 1715 C CA . ARG A 1 210 ? -19.256 -12.056 -7.437 1.00 95.44 210 ARG A CA 1
ATOM 1716 C C . ARG A 1 210 ? -19.566 -13.309 -6.620 1.00 95.44 210 ARG A C 1
ATOM 1718 O O . ARG A 1 210 ? -19.944 -13.187 -5.463 1.00 95.44 210 ARG A O 1
ATOM 1725 N N . GLU A 1 211 ? -19.402 -14.502 -7.175 1.00 95.12 211 GLU A N 1
ATOM 1726 C CA . GLU A 1 211 ? -19.592 -15.753 -6.431 1.00 95.12 211 GLU A CA 1
ATOM 1727 C C . GLU A 1 211 ? -18.520 -15.947 -5.357 1.00 95.12 211 GLU A C 1
ATOM 1729 O O . GLU A 1 211 ? -18.828 -16.378 -4.248 1.00 95.12 211 GLU A O 1
ATOM 1734 N N . LYS A 1 212 ? -17.268 -15.583 -5.659 1.00 92.88 212 LYS A N 1
ATOM 1735 C CA . LYS A 1 212 ? -16.160 -15.678 -4.703 1.00 92.88 212 LYS A CA 1
ATOM 1736 C C . LYS A 1 212 ? -16.202 -14.640 -3.586 1.00 92.88 212 LYS A C 1
ATOM 1738 O O . LYS A 1 212 ? -15.594 -14.882 -2.549 1.00 92.88 212 LYS A O 1
ATOM 1743 N N . GLN A 1 213 ? -16.864 -13.501 -3.803 1.00 91.75 213 GLN A N 1
ATOM 1744 C CA . GLN A 1 213 ? -16.890 -12.366 -2.867 1.00 91.75 213 GLN A CA 1
ATOM 1745 C C . GLN A 1 213 ? -15.486 -11.873 -2.464 1.00 91.75 213 GLN A C 1
ATOM 1747 O O . GLN A 1 213 ? -15.299 -11.296 -1.398 1.00 91.75 213 GLN A O 1
ATOM 1752 N N . HIS A 1 214 ? -14.484 -12.087 -3.324 1.00 91.38 214 HIS A N 1
ATOM 1753 C CA . HIS A 1 214 ? -13.084 -11.770 -3.039 1.00 91.38 214 HIS A CA 1
ATOM 1754 C C . HIS A 1 214 ? -12.325 -11.374 -4.302 1.00 91.38 214 HIS A C 1
ATOM 1756 O O . HIS A 1 214 ? -12.814 -11.581 -5.413 1.00 91.38 214 HIS A O 1
ATOM 1762 N N . SER A 1 215 ? -11.123 -10.812 -4.155 1.00 95.38 215 SER A N 1
ATOM 1763 C CA . SER A 1 215 ? -10.270 -10.521 -5.308 1.00 95.38 215 SER A CA 1
ATOM 1764 C C . SER A 1 215 ? -9.744 -11.807 -5.955 1.00 95.38 215 SER A C 1
ATOM 1766 O O . SER A 1 215 ? -9.464 -12.806 -5.289 1.00 95.38 215 SER A O 1
ATOM 1768 N N . VAL A 1 216 ? -9.600 -11.782 -7.279 1.00 96.69 216 VAL A N 1
ATOM 1769 C CA . VAL A 1 216 ? -9.181 -12.933 -8.086 1.00 96.69 216 VAL A CA 1
ATOM 1770 C C . VAL A 1 216 ? -7.975 -12.549 -8.936 1.00 96.69 216 VAL A C 1
ATOM 1772 O O . VAL A 1 216 ? -7.933 -11.461 -9.513 1.00 96.69 216 VAL A O 1
ATOM 1775 N N . ALA A 1 217 ? -6.986 -13.439 -8.998 1.00 96.75 217 ALA A N 1
ATOM 1776 C CA . ALA A 1 217 ? -5.793 -13.253 -9.817 1.00 96.75 217 ALA A CA 1
ATOM 1777 C C . ALA A 1 217 ? -6.118 -13.323 -11.311 1.00 96.75 217 ALA A C 1
ATOM 1779 O O . ALA A 1 217 ? -6.923 -14.148 -11.747 1.00 96.75 217 ALA A O 1
ATOM 1780 N N . THR A 1 218 ? -5.454 -12.484 -12.103 1.00 97.19 218 THR A N 1
ATOM 1781 C CA . THR A 1 218 ? -5.588 -12.485 -13.564 1.00 97.19 218 THR A CA 1
ATOM 1782 C C . THR A 1 218 ? -5.258 -13.856 -14.146 1.00 97.19 218 THR A C 1
ATOM 1784 O O . THR A 1 218 ? -5.976 -14.353 -15.005 1.00 97.19 218 THR A O 1
ATOM 1787 N N . GLU A 1 219 ? -4.222 -14.508 -13.629 1.00 96.00 219 GLU A N 1
ATOM 1788 C CA . GLU A 1 219 ? -3.809 -15.862 -13.992 1.00 96.00 219 GLU A CA 1
ATOM 1789 C C . GLU A 1 219 ? -4.947 -16.871 -13.831 1.00 96.00 219 GLU A C 1
ATOM 1791 O O . GLU A 1 219 ? -5.212 -17.679 -14.720 1.00 96.00 219 GLU A O 1
ATOM 1796 N N . GLU A 1 220 ? -5.659 -16.783 -12.708 1.00 96.19 220 GLU A N 1
ATOM 1797 C CA . GLU A 1 220 ? -6.782 -17.661 -12.409 1.00 96.19 220 GLU A CA 1
ATOM 1798 C C . GLU A 1 220 ? -7.952 -17.413 -13.371 1.00 96.19 220 GLU A C 1
ATOM 1800 O O . GLU A 1 220 ? -8.566 -18.360 -13.860 1.00 96.19 220 GLU A O 1
ATOM 1805 N N . ILE A 1 221 ? -8.230 -16.146 -13.692 1.00 96.62 221 ILE A N 1
ATOM 1806 C CA . ILE A 1 221 ? -9.266 -15.759 -14.657 1.00 96.62 221 ILE A CA 1
ATOM 1807 C C . ILE A 1 221 ? -8.930 -16.311 -16.046 1.00 96.62 221 ILE A C 1
ATOM 1809 O O . ILE A 1 221 ? -9.767 -16.955 -16.681 1.00 96.62 221 ILE A O 1
ATOM 1813 N N . ILE A 1 222 ? -7.701 -16.103 -16.519 1.00 96.44 222 ILE A N 1
ATOM 1814 C CA . ILE A 1 222 ? -7.260 -16.570 -17.837 1.00 96.44 222 ILE A CA 1
ATOM 1815 C C . ILE A 1 222 ? -7.314 -18.100 -17.934 1.00 96.44 222 ILE A C 1
ATOM 1817 O O . ILE A 1 222 ? -7.774 -18.638 -18.943 1.00 96.44 222 ILE A O 1
ATOM 1821 N N . GLN A 1 223 ? -6.921 -18.805 -16.875 1.00 95.31 223 GLN A N 1
ATOM 1822 C CA . GLN A 1 223 ? -6.950 -20.262 -16.857 1.00 95.31 223 GLN A CA 1
ATOM 1823 C C . GLN A 1 223 ? -8.375 -20.829 -16.789 1.00 95.31 223 GLN A C 1
ATOM 1825 O O . GLN A 1 223 ? -8.706 -21.720 -17.566 1.00 95.31 223 GLN A O 1
ATOM 1830 N N . ASN A 1 224 ? -9.209 -20.339 -15.868 1.00 94.62 224 ASN A N 1
ATOM 1831 C CA . ASN A 1 224 ? -10.496 -20.969 -15.552 1.00 94.62 224 ASN A CA 1
ATOM 1832 C C . ASN A 1 224 ? -11.657 -20.449 -16.403 1.00 94.62 224 ASN A C 1
ATOM 1834 O O . ASN A 1 224 ? -12.639 -21.161 -16.591 1.00 94.62 224 ASN A O 1
ATOM 1838 N N . ILE A 1 225 ? -11.578 -19.202 -16.875 1.00 95.31 225 ILE A N 1
ATOM 1839 C CA . ILE A 1 225 ? -12.653 -18.575 -17.653 1.00 95.31 225 ILE A CA 1
ATOM 1840 C C . ILE A 1 225 ? -12.288 -18.532 -19.128 1.00 95.31 225 ILE A C 1
ATOM 1842 O O . ILE A 1 225 ? -13.152 -18.797 -19.957 1.00 95.31 225 ILE A O 1
ATOM 1846 N N . PHE A 1 226 ? -11.043 -18.211 -19.483 1.00 93.44 226 PHE A N 1
ATOM 1847 C CA . PHE A 1 226 ? -10.621 -18.142 -20.888 1.00 93.44 226 PHE A CA 1
ATOM 1848 C C . PHE A 1 226 ? -10.048 -19.459 -21.421 1.00 93.44 226 PHE A C 1
ATOM 1850 O O . PHE A 1 226 ? -9.819 -19.557 -22.624 1.00 93.44 226 PHE A O 1
ATOM 1857 N N . ASP A 1 227 ? -9.880 -20.467 -20.560 1.00 93.81 227 ASP A N 1
ATOM 1858 C CA . ASP A 1 227 ? -9.395 -21.805 -20.910 1.00 93.81 227 ASP A CA 1
ATOM 1859 C C . ASP A 1 227 ? -7.976 -21.800 -21.526 1.00 93.81 227 ASP A C 1
ATOM 1861 O O . ASP A 1 227 ? -7.616 -22.688 -22.302 1.00 93.81 227 ASP A O 1
ATOM 1865 N N . ILE A 1 228 ? -7.146 -20.801 -21.183 1.00 93.19 228 ILE A N 1
ATOM 1866 C CA . ILE A 1 228 ? -5.769 -20.665 -21.687 1.00 93.19 228 ILE A CA 1
ATOM 1867 C C . ILE A 1 228 ? -4.786 -21.146 -20.607 1.00 93.19 228 ILE A C 1
ATOM 1869 O O . ILE A 1 228 ? -4.663 -20.509 -19.558 1.00 93.19 228 ILE A O 1
ATOM 1873 N N . PRO A 1 229 ? -4.047 -22.250 -20.829 1.00 92.44 229 PRO A N 1
ATOM 1874 C CA . PRO A 1 229 ? -3.149 -22.792 -19.817 1.00 92.44 229 PRO A CA 1
ATOM 1875 C C . PRO A 1 229 ? -1.864 -21.953 -19.676 1.00 92.44 229 PRO A C 1
ATOM 1877 O O . PRO A 1 229 ? -1.371 -21.431 -20.676 1.00 92.44 229 PRO A O 1
ATOM 1880 N N . PRO A 1 230 ? -1.213 -21.936 -18.493 1.00 91.06 230 PRO A N 1
ATOM 1881 C CA . PRO A 1 230 ? 0.020 -21.168 -18.252 1.00 91.06 230 PRO A CA 1
ATOM 1882 C C . PRO A 1 230 ? 1.200 -21.473 -19.185 1.00 91.06 230 PRO A C 1
ATOM 1884 O O . PRO A 1 230 ? 2.121 -20.676 -19.306 1.00 91.06 230 PRO A O 1
ATOM 1887 N N . ARG A 1 231 ? 1.204 -22.647 -19.832 1.00 90.50 231 ARG A N 1
ATOM 1888 C CA . ARG A 1 231 ? 2.249 -23.068 -20.784 1.00 90.50 231 ARG A CA 1
ATOM 1889 C C . ARG A 1 231 ? 1.951 -22.673 -22.236 1.00 90.50 231 ARG A C 1
ATOM 1891 O O . ARG A 1 231 ? 2.756 -22.980 -23.114 1.00 90.50 231 ARG A O 1
ATOM 1898 N N . ALA A 1 232 ? 0.791 -22.077 -22.508 1.00 90.50 232 ALA A N 1
ATOM 1899 C CA . ALA A 1 232 ? 0.451 -21.589 -23.838 1.00 90.50 232 ALA A CA 1
ATOM 1900 C C . ALA A 1 232 ? 1.335 -20.391 -24.205 1.00 90.50 232 ALA A C 1
ATOM 1902 O O . ALA A 1 232 ? 1.670 -19.574 -23.349 1.00 90.50 232 ALA A O 1
ATOM 1903 N N . LYS A 1 233 ? 1.699 -20.265 -25.485 1.00 88.31 233 LYS A N 1
ATOM 1904 C CA . LYS A 1 233 ? 2.573 -19.172 -25.952 1.00 88.31 233 LYS A CA 1
ATOM 1905 C C . LYS A 1 233 ? 1.897 -17.811 -25.806 1.00 88.31 233 LYS A C 1
ATOM 1907 O O . LYS A 1 233 ? 2.547 -16.807 -25.56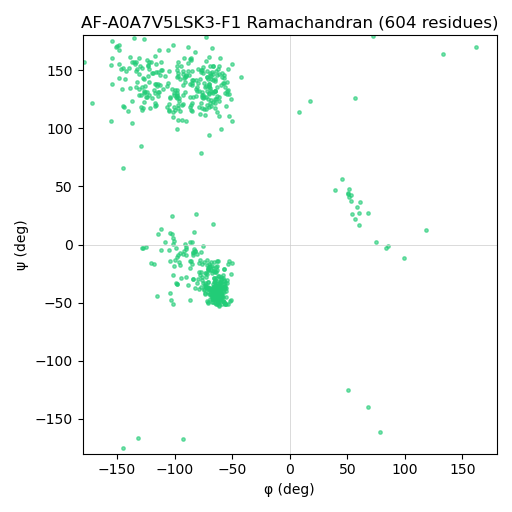0 1.00 88.31 233 LYS A O 1
ATOM 1912 N N . GLU A 1 234 ? 0.582 -17.798 -25.950 1.00 90.31 234 GLU A N 1
ATOM 1913 C CA . GLU A 1 234 ? -0.284 -16.635 -25.846 1.00 90.31 234 GLU A CA 1
ATOM 1914 C C . GLU A 1 234 ? -0.651 -16.268 -24.401 1.00 90.31 234 GLU A C 1
ATOM 1916 O O . GLU A 1 234 ? -1.290 -15.242 -24.200 1.00 90.31 234 GLU A O 1
ATOM 1921 N N . TYR A 1 235 ? -0.264 -17.060 -23.393 1.00 93.19 235 TYR A N 1
ATOM 1922 C CA . TYR A 1 235 ? -0.729 -16.880 -22.012 1.00 93.19 235 TYR A CA 1
ATOM 1923 C C . TYR A 1 235 ? -0.392 -15.495 -21.439 1.00 93.19 235 TYR A C 1
ATOM 1925 O O . TYR A 1 235 ? -1.281 -14.776 -20.989 1.00 93.19 235 TYR A O 1
ATOM 1933 N N . ALA A 1 236 ? 0.873 -15.072 -21.527 1.00 94.31 236 ALA A N 1
ATOM 1934 C CA . ALA A 1 236 ? 1.308 -13.756 -21.051 1.00 94.31 236 ALA A CA 1
ATOM 1935 C C . ALA A 1 236 ? 0.598 -12.606 -21.792 1.00 94.31 236 ALA A C 1
ATOM 1937 O O . ALA A 1 236 ? 0.165 -11.625 -21.183 1.00 94.31 236 ALA A O 1
ATOM 1938 N N . LEU A 1 237 ? 0.419 -12.750 -23.111 1.00 94.44 237 LEU A N 1
ATOM 1939 C CA . LEU A 1 237 ? -0.331 -11.793 -23.927 1.00 94.44 237 LEU A CA 1
ATOM 1940 C C . LEU A 1 237 ? -1.817 -11.766 -23.556 1.00 94.44 237 LEU A C 1
ATOM 1942 O O . LEU A 1 237 ? -2.413 -10.691 -23.569 1.00 94.44 237 LEU A O 1
ATOM 1946 N N . ALA A 1 238 ? -2.416 -12.904 -23.204 1.00 95.12 238 ALA A N 1
ATOM 1947 C CA . ALA A 1 238 ? -3.803 -12.991 -22.762 1.00 95.12 238 ALA A CA 1
ATOM 1948 C C . ALA A 1 238 ? -4.005 -12.275 -21.420 1.00 95.12 238 ALA A C 1
ATOM 1950 O O . ALA A 1 238 ? -4.908 -11.442 -21.321 1.00 95.12 238 ALA A O 1
ATOM 1951 N N . CYS A 1 239 ? -3.125 -12.506 -20.436 1.00 96.06 239 CYS A N 1
ATOM 1952 C CA . CYS A 1 239 ? -3.135 -11.787 -19.158 1.00 96.06 239 CYS A CA 1
ATOM 1953 C C . CYS A 1 239 ? -3.038 -10.270 -19.366 1.00 96.06 239 CYS A C 1
ATOM 1955 O O . CYS A 1 239 ? -3.884 -9.513 -18.885 1.00 96.06 239 CYS A O 1
ATOM 1957 N N . MET A 1 240 ? -2.052 -9.819 -20.149 1.00 95.88 240 MET A N 1
ATOM 1958 C CA . MET A 1 240 ? -1.879 -8.400 -20.462 1.00 95.88 240 MET A CA 1
ATOM 1959 C C . MET A 1 240 ? -3.093 -7.819 -21.205 1.00 95.88 240 MET A C 1
ATOM 1961 O O . MET A 1 240 ? -3.551 -6.723 -20.880 1.00 95.88 240 MET A O 1
ATOM 1965 N N . SER A 1 241 ? -3.632 -8.545 -22.191 1.00 95.31 241 SER A N 1
ATOM 1966 C CA . SER A 1 241 ? -4.792 -8.109 -22.982 1.00 95.31 241 SER A CA 1
ATOM 1967 C C . SER A 1 241 ? -6.035 -7.949 -22.109 1.00 95.31 241 SER A C 1
ATOM 1969 O O . SER A 1 241 ? -6.763 -6.967 -22.265 1.00 95.31 241 SER A O 1
ATOM 1971 N N . PHE A 1 242 ? -6.254 -8.872 -21.167 1.00 96.31 242 PHE A N 1
ATOM 1972 C CA . PHE A 1 242 ? -7.355 -8.810 -20.208 1.00 96.31 242 PHE A CA 1
ATOM 1973 C C . PHE A 1 242 ? -7.209 -7.602 -19.297 1.00 96.31 242 PHE A C 1
ATOM 1975 O O . PHE A 1 242 ? -8.117 -6.774 -19.219 1.00 96.31 242 PHE A O 1
ATOM 1982 N N . ASN A 1 243 ? -6.036 -7.434 -18.696 1.00 96.56 243 ASN A N 1
ATOM 1983 C CA . ASN A 1 243 ? -5.776 -6.319 -17.804 1.00 96.56 243 ASN A CA 1
ATOM 1984 C C . ASN A 1 243 ? -5.938 -4.960 -18.500 1.00 96.56 243 ASN A C 1
ATOM 1986 O O . ASN A 1 243 ? -6.615 -4.071 -17.978 1.00 96.56 243 ASN A O 1
ATOM 1990 N N . ALA A 1 244 ? -5.394 -4.807 -19.712 1.00 94.94 244 ALA A N 1
ATOM 1991 C CA . ALA A 1 244 ? -5.556 -3.599 -20.517 1.00 94.94 244 ALA A CA 1
ATOM 1992 C C . ALA A 1 244 ? -7.035 -3.319 -20.842 1.00 94.94 244 ALA A C 1
ATOM 1994 O O . ALA A 1 244 ? -7.501 -2.177 -20.743 1.00 94.94 244 ALA A O 1
ATOM 1995 N N . LEU A 1 245 ? -7.793 -4.358 -21.211 1.00 94.38 245 LEU A N 1
ATOM 1996 C CA . LEU A 1 245 ? -9.212 -4.252 -21.545 1.00 94.38 245 LEU A CA 1
ATOM 1997 C C . LEU A 1 245 ? -10.050 -3.842 -20.330 1.00 94.38 245 LEU A C 1
ATOM 1999 O O . LEU A 1 245 ? -10.826 -2.886 -20.416 1.00 94.38 245 LEU A O 1
ATOM 2003 N N . VAL A 1 246 ? -9.877 -4.527 -19.200 1.00 94.62 246 VAL A N 1
ATOM 2004 C CA . VAL A 1 246 ? -10.618 -4.271 -17.961 1.00 94.62 246 VAL A CA 1
ATOM 2005 C C . VAL A 1 246 ? -10.300 -2.879 -17.425 1.00 94.62 246 VAL A C 1
ATOM 2007 O O . VAL A 1 246 ? -11.221 -2.104 -17.150 1.00 94.62 246 VAL A O 1
ATOM 2010 N N . HIS A 1 247 ? -9.020 -2.501 -17.394 1.00 92.25 247 HIS A N 1
ATOM 2011 C CA . HIS A 1 247 ? -8.585 -1.178 -16.950 1.00 92.25 247 HIS A CA 1
ATOM 2012 C C . HIS A 1 247 ? -9.131 -0.040 -17.831 1.00 92.25 247 HIS A C 1
ATOM 2014 O O . HIS A 1 247 ? -9.476 1.035 -17.337 1.00 92.25 247 HIS A O 1
ATOM 2020 N N . LYS A 1 248 ? -9.247 -0.250 -19.150 1.00 91.12 248 LYS A N 1
ATOM 2021 C CA . LYS A 1 248 ? -9.697 0.795 -20.084 1.00 91.12 248 LYS A CA 1
ATOM 2022 C C . LYS A 1 248 ? -11.219 0.865 -20.218 1.00 91.12 248 LYS A C 1
ATOM 2024 O O . LYS A 1 248 ? -11.782 1.960 -20.159 1.00 91.12 248 LYS A O 1
ATOM 2029 N N . LYS A 1 249 ? -11.892 -0.274 -20.412 1.00 93.50 249 LYS A N 1
ATOM 2030 C CA . LYS A 1 249 ? -13.335 -0.342 -20.712 1.00 93.50 249 LYS A CA 1
ATOM 2031 C C . LYS A 1 249 ? -14.208 -0.622 -19.485 1.00 93.50 249 LYS A C 1
ATOM 2033 O O . LYS A 1 249 ? -15.290 -0.047 -19.390 1.00 93.50 249 LYS A O 1
ATOM 2038 N N . HIS A 1 250 ? -13.737 -1.418 -18.520 1.00 93.62 250 HIS A N 1
ATOM 2039 C CA . HIS A 1 250 ? -14.555 -1.909 -17.396 1.00 93.62 250 HIS A CA 1
ATOM 2040 C C . HIS A 1 250 ? -14.170 -1.344 -16.016 1.00 93.62 250 HIS A C 1
ATOM 2042 O O . HIS A 1 250 ? -14.711 -1.785 -15.002 1.00 93.62 250 HIS A O 1
ATOM 2048 N N . ARG A 1 251 ? -13.343 -0.289 -15.957 1.00 92.38 251 ARG A N 1
ATOM 2049 C CA . ARG A 1 251 ? -12.887 0.384 -14.715 1.00 92.38 251 ARG A CA 1
ATOM 2050 C C . ARG A 1 251 ? -13.971 0.863 -13.744 1.00 92.38 251 ARG A C 1
ATOM 2052 O O . ARG A 1 251 ? -13.671 1.241 -12.620 1.00 92.38 251 ARG A O 1
ATOM 2059 N N . LYS A 1 252 ? -15.226 0.967 -14.194 1.00 93.38 252 LYS A N 1
ATOM 2060 C CA . LYS A 1 252 ? -16.353 1.343 -13.322 1.00 93.38 252 LYS A CA 1
ATOM 2061 C C . LYS A 1 252 ? -16.822 0.176 -12.451 1.00 93.38 252 LYS A C 1
ATOM 2063 O O . LYS A 1 252 ? -17.409 0.425 -11.405 1.00 93.38 252 LYS A O 1
ATOM 2068 N N . LYS A 1 253 ? -16.601 -1.057 -12.915 1.00 95.12 253 LYS A N 1
ATOM 2069 C CA . LYS A 1 253 ? -17.023 -2.295 -12.257 1.00 95.12 253 LYS A CA 1
ATOM 2070 C C . LYS A 1 253 ? -15.858 -2.980 -11.559 1.00 95.12 253 LYS A C 1
ATOM 2072 O O . LYS A 1 253 ? -15.990 -3.347 -10.401 1.00 95.12 253 LYS A O 1
ATOM 2077 N N . PHE A 1 254 ? -14.731 -3.120 -12.250 1.00 96.62 254 PHE A N 1
ATOM 2078 C CA . PHE A 1 254 ? -13.552 -3.800 -11.728 1.00 96.62 254 PHE A CA 1
ATOM 2079 C C . PHE A 1 254 ? -12.570 -2.802 -11.131 1.00 96.62 254 PHE A C 1
ATOM 2081 O O . PHE A 1 254 ? -12.354 -1.717 -11.677 1.00 96.62 254 PHE A O 1
ATOM 2088 N N . VAL A 1 255 ? -11.950 -3.207 -10.033 1.00 96.19 255 VAL A N 1
ATOM 2089 C CA . VAL A 1 255 ? -10.907 -2.470 -9.333 1.00 96.19 255 VAL A CA 1
ATOM 2090 C C . VAL A 1 255 ? -9.669 -3.353 -9.278 1.00 96.19 255 VAL A C 1
ATOM 2092 O O . VAL A 1 255 ? -9.753 -4.514 -8.885 1.00 96.19 255 VAL A O 1
ATOM 2095 N N . TYR A 1 256 ? -8.533 -2.801 -9.697 1.00 95.50 256 TYR A N 1
ATOM 2096 C CA . TYR A 1 256 ? -7.233 -3.448 -9.573 1.00 95.50 256 TYR A CA 1
ATOM 2097 C C . TYR A 1 256 ? -6.753 -3.352 -8.126 1.00 95.50 256 TYR A C 1
ATOM 2099 O O . TYR A 1 256 ? -6.738 -2.254 -7.565 1.00 95.50 256 TYR A O 1
ATOM 2107 N N . THR A 1 257 ? -6.399 -4.480 -7.512 1.00 94.19 257 THR A N 1
ATOM 2108 C CA . THR A 1 257 ? -6.167 -4.529 -6.062 1.00 94.19 257 THR A CA 1
ATOM 2109 C C . THR A 1 257 ? -4.731 -4.845 -5.675 1.00 94.19 257 THR A C 1
ATOM 2111 O O . THR A 1 257 ? -4.181 -4.184 -4.791 1.00 94.19 257 THR A O 1
ATOM 2114 N N . PHE A 1 258 ? -4.117 -5.826 -6.334 1.00 93.44 258 PHE A N 1
ATOM 2115 C CA . PHE A 1 258 ? -2.842 -6.405 -5.917 1.00 93.44 258 PHE A CA 1
ATOM 2116 C C . PHE A 1 258 ? -1.819 -6.386 -7.057 1.00 93.44 258 PHE A C 1
ATOM 2118 O O . PHE A 1 258 ? -2.174 -6.817 -8.153 1.00 93.44 258 PHE A O 1
ATOM 2125 N N . PRO A 1 259 ? -0.573 -5.924 -6.825 1.00 90.75 259 PRO A N 1
ATOM 2126 C CA . PRO A 1 259 ? 0.399 -5.709 -7.895 1.00 90.75 259 PRO A CA 1
ATOM 2127 C C . PRO A 1 259 ? 1.349 -6.878 -8.200 1.00 90.75 259 PRO A C 1
ATOM 2129 O O . PRO A 1 259 ? 2.119 -6.782 -9.151 1.00 90.75 259 PRO A O 1
ATOM 2132 N N . GLU A 1 260 ? 1.372 -7.949 -7.401 1.00 90.56 260 GLU A N 1
ATOM 2133 C CA . GLU A 1 260 ? 2.253 -9.098 -7.677 1.00 90.56 260 GLU A CA 1
ATOM 2134 C C . GLU A 1 260 ? 1.681 -9.980 -8.805 1.00 90.56 260 GLU A C 1
ATOM 2136 O O . GLU A 1 260 ? 0.465 -10.110 -8.945 1.00 90.56 260 GLU A O 1
ATOM 2141 N N . GLY A 1 261 ? 2.557 -10.617 -9.592 1.00 91.12 261 GLY A N 1
ATOM 2142 C CA . GLY A 1 261 ? 2.157 -11.419 -10.758 1.00 91.12 261 GLY A CA 1
ATOM 2143 C C . GLY A 1 261 ? 1.579 -10.559 -11.887 1.00 91.12 261 GLY A C 1
ATOM 2144 O O . GLY A 1 261 ? 2.061 -9.456 -12.144 1.00 91.12 261 GLY A O 1
ATOM 2145 N N . TRP A 1 262 ? 0.525 -11.049 -12.541 1.00 94.12 262 TRP A N 1
ATOM 2146 C CA . TRP A 1 262 ? -0.350 -10.262 -13.424 1.00 94.12 262 TRP A CA 1
ATOM 2147 C C . TRP A 1 262 ? -1.440 -9.505 -12.646 1.00 94.12 262 TRP A C 1
ATOM 2149 O O . TRP A 1 262 ? -2.366 -8.943 -13.238 1.00 94.12 262 TRP A O 1
ATOM 2159 N N . GLY A 1 263 ? -1.317 -9.485 -11.320 1.00 94.06 263 GLY A N 1
ATOM 2160 C CA . GLY A 1 263 ? -2.160 -8.769 -10.384 1.00 94.06 263 GLY A CA 1
ATOM 2161 C C . GLY A 1 263 ? -3.555 -9.354 -10.195 1.00 94.06 263 GLY A C 1
ATOM 2162 O O . GLY A 1 263 ? -3.922 -10.374 -10.782 1.00 94.06 263 GLY A O 1
ATOM 2163 N N . LYS A 1 264 ? -4.332 -8.708 -9.324 1.00 96.25 264 LYS A N 1
ATOM 2164 C CA . LYS A 1 264 ? -5.680 -9.153 -8.944 1.00 96.25 264 LYS A CA 1
ATOM 2165 C C . LYS A 1 264 ? -6.742 -8.095 -9.201 1.00 96.25 264 LYS A C 1
ATOM 2167 O O . LYS A 1 264 ? -6.475 -6.891 -9.157 1.00 96.25 264 LYS A O 1
ATOM 2172 N N . TRP A 1 265 ? -7.962 -8.576 -9.402 1.00 96.81 265 TRP A N 1
ATOM 2173 C CA . TRP A 1 265 ? -9.146 -7.767 -9.642 1.00 96.81 265 TRP A CA 1
ATOM 2174 C C . TRP A 1 265 ? -10.263 -8.132 -8.675 1.00 96.81 265 TRP A C 1
ATOM 2176 O O . TRP A 1 265 ? -10.482 -9.303 -8.378 1.00 96.81 265 TRP A O 1
ATOM 2186 N N . ILE A 1 266 ? -11.005 -7.126 -8.225 1.00 97.12 266 ILE A N 1
ATOM 2187 C CA . ILE A 1 266 ? -12.241 -7.289 -7.454 1.00 97.12 266 ILE A CA 1
ATOM 2188 C C . ILE A 1 266 ? -13.344 -6.420 -8.054 1.00 97.12 266 ILE A C 1
ATOM 2190 O O . ILE A 1 266 ? -13.066 -5.457 -8.776 1.00 97.12 266 ILE A O 1
ATOM 2194 N N . LEU A 1 267 ? -14.604 -6.724 -7.749 1.00 97.38 267 LEU A N 1
ATOM 2195 C CA . LEU A 1 267 ? -15.706 -5.833 -8.087 1.00 97.38 267 LEU A CA 1
ATOM 2196 C C . LEU A 1 267 ? -15.810 -4.685 -7.083 1.00 97.38 267 LEU A C 1
ATOM 2198 O O . LEU A 1 267 ? -15.713 -4.870 -5.871 1.00 97.38 267 LEU A O 1
ATOM 2202 N N . LYS A 1 268 ? -16.077 -3.488 -7.604 1.00 96.00 268 LYS A N 1
ATOM 2203 C CA . LYS A 1 268 ? -16.292 -2.272 -6.818 1.00 96.00 268 LYS A CA 1
ATOM 2204 C C . LYS A 1 268 ? -17.435 -2.432 -5.815 1.00 96.00 268 LYS A C 1
ATOM 2206 O O . LYS A 1 268 ? -17.325 -1.928 -4.706 1.00 96.00 268 LYS A O 1
ATOM 2211 N N . GLU A 1 269 ? -18.489 -3.158 -6.193 1.00 96.06 269 GLU A N 1
ATOM 2212 C CA . GLU A 1 269 ? -19.644 -3.425 -5.327 1.00 96.06 269 GLU A CA 1
ATOM 2213 C C . GLU A 1 269 ? -19.256 -4.184 -4.051 1.00 96.06 269 GLU A C 1
ATOM 2215 O O . GLU A 1 269 ? -19.737 -3.832 -2.979 1.00 96.06 269 GLU A O 1
ATOM 2220 N N . ILE A 1 270 ? -18.316 -5.134 -4.145 1.00 95.31 270 ILE A N 1
ATOM 2221 C CA . ILE A 1 270 ? -17.828 -5.908 -2.996 1.00 95.31 270 ILE A CA 1
ATOM 2222 C C . ILE A 1 270 ? -17.087 -4.981 -2.025 1.00 95.31 270 ILE A C 1
ATOM 2224 O O . ILE A 1 270 ? -17.370 -4.975 -0.832 1.00 95.31 270 ILE A O 1
ATOM 2228 N N . LEU A 1 271 ? -16.187 -4.129 -2.530 1.00 94.69 271 LEU A N 1
ATOM 2229 C CA . LEU A 1 271 ? -15.471 -3.154 -1.695 1.00 94.69 271 LEU A CA 1
ATOM 2230 C C . LEU A 1 271 ? -16.416 -2.131 -1.048 1.00 94.69 271 LEU A C 1
ATOM 2232 O O . LEU A 1 271 ? -16.217 -1.735 0.100 1.00 94.69 271 LEU A O 1
ATOM 2236 N N . GLU A 1 272 ? -17.436 -1.685 -1.783 1.00 94.19 272 GLU A N 1
ATOM 2237 C CA . GLU A 1 272 ? -18.458 -0.783 -1.252 1.00 94.19 272 GLU A CA 1
ATOM 2238 C C . GLU A 1 272 ? -19.251 -1.452 -0.128 1.00 94.19 272 GLU A C 1
ATOM 2240 O O . GLU A 1 272 ? -19.458 -0.827 0.909 1.00 94.19 272 GLU A O 1
ATOM 2245 N N . GLU A 1 273 ? -19.634 -2.717 -0.297 1.00 93.81 273 GLU A N 1
ATOM 2246 C CA . GLU A 1 273 ? -20.344 -3.504 0.711 1.00 93.81 273 GLU A CA 1
ATOM 2247 C C . GLU A 1 273 ? -19.493 -3.771 1.957 1.00 93.81 273 GLU A C 1
ATOM 2249 O O . GLU A 1 27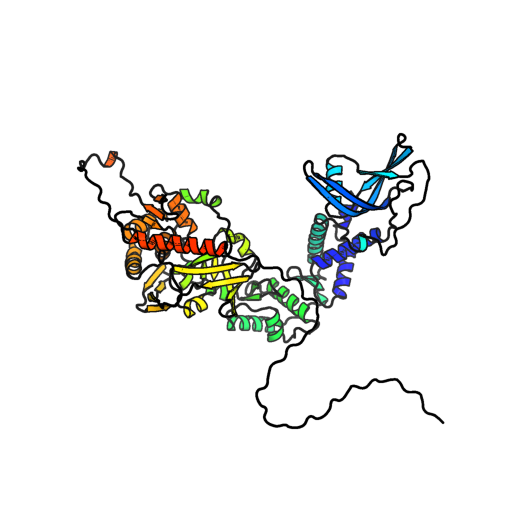3 ? -19.979 -3.567 3.066 1.00 93.81 273 GLU A O 1
ATOM 2254 N N . MET A 1 274 ? -18.199 -4.075 1.800 1.00 93.06 274 MET A N 1
ATOM 2255 C CA . MET A 1 274 ? -17.260 -4.222 2.924 1.00 93.06 274 MET A CA 1
ATOM 2256 C C . MET A 1 274 ? -17.175 -2.975 3.814 1.00 93.06 274 MET A C 1
ATOM 2258 O O . MET A 1 274 ? -16.879 -3.079 5.003 1.00 93.06 274 MET A O 1
ATOM 2262 N N . SER A 1 275 ? -17.389 -1.791 3.238 1.00 93.00 275 SER A N 1
ATOM 2263 C CA . SER A 1 275 ? -17.338 -0.517 3.961 1.00 93.00 275 SER A CA 1
ATOM 2264 C C . SER A 1 275 ? -18.714 0.046 4.315 1.00 93.00 275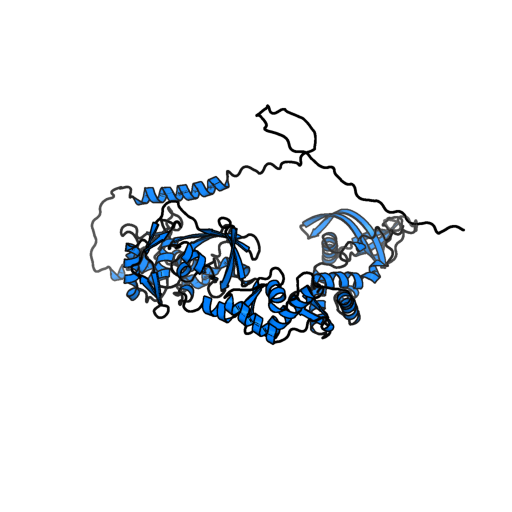 SER A C 1
ATOM 2266 O O . SER A 1 275 ? -18.795 1.123 4.900 1.00 93.00 275 SER A O 1
ATOM 2268 N N . ARG A 1 276 ? -19.806 -0.639 3.966 1.00 93.56 276 ARG A N 1
ATOM 2269 C CA . ARG A 1 276 ? -21.163 -0.145 4.197 1.00 93.56 276 ARG A CA 1
ATOM 2270 C C . ARG A 1 276 ? -21.574 -0.392 5.644 1.00 93.56 276 ARG A C 1
ATOM 2272 O O . ARG A 1 276 ? -21.431 -1.499 6.143 1.00 93.56 276 ARG A O 1
ATOM 2279 N N . ASP A 1 277 ? -22.111 0.639 6.294 1.00 93.31 277 ASP A N 1
ATOM 2280 C CA . ASP A 1 277 ? -22.761 0.538 7.609 1.00 93.31 277 ASP A CA 1
ATOM 2281 C C . ASP A 1 277 ? -21.889 -0.066 8.734 1.00 93.31 277 ASP A C 1
ATOM 2283 O O . ASP A 1 277 ? -22.394 -0.535 9.753 1.00 93.31 277 ASP A O 1
ATOM 2287 N N . ILE A 1 278 ? -20.560 -0.021 8.581 1.00 95.56 278 ILE A N 1
ATOM 2288 C CA . ILE A 1 278 ? -19.614 -0.514 9.588 1.00 95.56 278 ILE A CA 1
ATOM 2289 C C . ILE A 1 278 ? -19.313 0.548 10.662 1.00 95.56 278 ILE A C 1
ATOM 2291 O O . ILE A 1 278 ? -19.246 1.742 10.348 1.00 95.56 278 ILE A O 1
ATOM 2295 N N . PRO A 1 279 ? -19.025 0.149 11.916 1.00 96.19 279 PRO A N 1
ATOM 2296 C CA . PRO A 1 279 ? -18.704 1.081 13.000 1.00 96.19 279 PRO A CA 1
ATOM 2297 C C . PRO A 1 279 ? -17.553 2.052 12.706 1.00 96.19 279 PRO A C 1
ATOM 2299 O O . PRO A 1 279 ? -17.539 3.173 13.217 1.00 96.19 279 PRO A O 1
ATOM 2302 N N . LEU A 1 280 ? -16.569 1.648 11.895 1.00 95.56 280 LEU A N 1
ATOM 2303 C CA . LEU A 1 280 ? -15.460 2.518 11.492 1.00 95.56 280 LEU A CA 1
ATOM 2304 C C . LEU A 1 280 ? -15.885 3.652 10.546 1.00 95.56 280 LEU A C 1
ATOM 2306 O O . LEU A 1 280 ? -15.147 4.625 10.429 1.00 95.56 280 LEU A O 1
ATOM 2310 N N . MET A 1 281 ? -17.045 3.571 9.889 1.00 94.56 281 MET A N 1
ATOM 2311 C CA . MET A 1 281 ? -17.557 4.633 9.011 1.00 94.56 281 MET A CA 1
ATOM 2312 C C . MET A 1 281 ? -18.312 5.738 9.753 1.00 94.56 281 MET A C 1
ATOM 2314 O O . MET A 1 281 ? -18.621 6.763 9.145 1.00 94.56 281 MET A O 1
ATOM 2318 N N . ALA A 1 282 ? -18.565 5.570 11.053 1.00 94.31 282 ALA A N 1
ATOM 2319 C CA . ALA A 1 282 ? -19.215 6.580 11.877 1.00 94.31 282 ALA A CA 1
ATOM 2320 C C . ALA A 1 282 ? -18.509 7.950 11.789 1.00 94.31 282 ALA A C 1
ATOM 2322 O O . ALA A 1 282 ? -17.287 8.011 11.575 1.00 94.31 282 ALA A O 1
ATOM 2323 N N . PRO A 1 283 ? -19.244 9.063 11.960 1.00 92.19 283 PRO A N 1
ATOM 2324 C CA . PRO A 1 283 ? -18.651 10.392 11.954 1.00 92.19 283 PRO A CA 1
ATOM 2325 C C . PRO A 1 283 ? -17.687 10.545 13.143 1.00 92.19 283 PRO A C 1
ATOM 2327 O O . PRO A 1 283 ? -18.092 10.323 14.289 1.00 92.19 283 PRO A O 1
ATOM 2330 N N . PRO A 1 284 ? -16.415 10.915 12.906 1.00 92.38 284 PRO A N 1
ATOM 2331 C CA . PRO A 1 284 ? -15.472 11.110 13.993 1.00 92.38 284 PRO A CA 1
ATOM 2332 C C . PRO A 1 284 ? -15.843 12.346 14.820 1.00 92.38 284 PRO A C 1
ATOM 2334 O O . PRO A 1 284 ? -16.365 13.326 14.285 1.00 92.38 284 PRO A O 1
ATOM 2337 N N . ILE A 1 285 ? -15.560 12.311 16.121 1.00 94.81 285 ILE A N 1
ATOM 2338 C CA . ILE A 1 285 ? -15.620 13.508 16.964 1.00 94.81 285 ILE A CA 1
ATOM 2339 C C . ILE A 1 285 ? -14.470 14.456 16.608 1.00 94.81 285 ILE A C 1
ATOM 2341 O O . ILE A 1 285 ? -13.339 14.030 16.367 1.00 94.81 285 ILE A O 1
ATOM 2345 N N . THR A 1 286 ? -14.763 15.752 16.547 1.00 92.50 286 THR A N 1
ATOM 2346 C CA . THR A 1 286 ? -13.779 16.761 16.149 1.00 92.50 286 THR A CA 1
ATOM 2347 C C . THR A 1 286 ? -12.803 17.028 17.303 1.00 92.50 286 THR A C 1
ATOM 2349 O O . THR A 1 286 ? -13.253 17.294 18.422 1.00 92.50 286 THR A O 1
ATOM 2352 N N . PRO A 1 287 ? -11.477 16.982 17.078 1.00 88.62 287 PRO A N 1
ATOM 2353 C CA . PRO A 1 287 ? -10.510 17.446 18.069 1.00 88.62 287 PRO A CA 1
ATOM 2354 C C . PRO A 1 287 ? -10.622 18.970 18.258 1.00 88.62 287 PRO A C 1
ATOM 2356 O O . PRO A 1 287 ? -11.026 19.667 17.325 1.00 88.62 287 PRO A O 1
ATOM 2359 N N . PRO A 1 288 ? -10.246 19.520 19.425 1.00 86.75 288 PRO A N 1
ATOM 2360 C CA . PRO A 1 288 ? -10.304 20.963 19.654 1.00 86.75 288 PRO A CA 1
ATOM 2361 C C . PRO A 1 288 ? -9.374 21.734 18.694 1.00 86.75 288 PRO A C 1
ATOM 2363 O O . PRO A 1 288 ? -8.345 21.220 18.243 1.00 86.75 288 PRO A O 1
ATOM 2366 N N . GLU A 1 289 ? -9.730 22.983 18.368 1.00 80.19 289 GLU A N 1
ATOM 2367 C CA . GLU A 1 289 ? -9.038 23.792 17.344 1.00 80.19 289 GLU A CA 1
ATOM 2368 C C . GLU A 1 289 ? -7.528 23.924 17.601 1.00 80.19 289 GLU A C 1
ATOM 2370 O O . GLU A 1 289 ? -6.730 23.832 16.668 1.00 80.19 289 GLU A O 1
ATOM 2375 N N . GLU A 1 290 ? -7.136 24.049 18.870 1.00 71.75 290 GLU A N 1
ATOM 2376 C CA . GLU A 1 290 ? -5.750 24.196 19.337 1.00 71.75 290 GLU A CA 1
ATOM 2377 C C . GLU A 1 290 ? -4.856 22.990 18.979 1.00 71.75 290 GLU A C 1
ATOM 2379 O O . GLU A 1 290 ? -3.655 23.149 18.757 1.00 71.75 290 GLU A O 1
ATOM 2384 N N . VAL A 1 291 ? -5.442 21.795 18.834 1.00 65.62 291 VAL A N 1
ATOM 2385 C CA . VAL A 1 291 ? -4.737 20.532 18.533 1.00 65.62 291 VAL A CA 1
ATOM 2386 C C . VAL A 1 291 ? -4.483 20.355 17.032 1.00 65.62 291 VAL A C 1
ATOM 2388 O O . VAL A 1 291 ? -3.490 19.757 16.608 1.00 65.62 291 VAL A O 1
ATOM 2391 N N . THR A 1 292 ? -5.358 20.905 16.190 1.00 59.84 292 THR A N 1
ATOM 2392 C CA . THR A 1 292 ? -5.337 20.704 14.731 1.00 59.84 292 THR A CA 1
ATOM 2393 C C . THR A 1 292 ? -4.048 21.188 14.032 1.00 59.84 292 THR A C 1
ATOM 2395 O O . THR A 1 292 ? -3.537 20.450 13.183 1.00 59.84 292 THR A O 1
ATOM 2398 N N . PRO A 1 293 ? -3.459 22.361 14.356 1.00 49.88 293 PRO A N 1
ATOM 2399 C CA . PRO A 1 293 ? -2.264 22.856 13.666 1.00 49.88 293 PRO A CA 1
ATOM 2400 C C . PRO A 1 293 ? -0.947 22.161 14.067 1.00 49.88 293 PRO A C 1
ATOM 2402 O O . PRO A 1 293 ? 0.024 22.246 13.316 1.00 49.88 293 PRO A O 1
ATOM 2405 N N . GLN A 1 294 ? -0.885 21.444 15.198 1.00 51.66 294 GLN A N 1
ATOM 2406 C CA . GLN A 1 294 ? 0.365 20.850 15.710 1.00 51.66 294 GLN A CA 1
ATOM 2407 C C . GLN A 1 294 ? 0.567 19.362 15.377 1.00 51.66 294 GLN A C 1
ATOM 2409 O O . GLN A 1 294 ? 1.693 18.866 15.489 1.00 51.66 294 GLN A O 1
ATOM 2414 N N . LYS A 1 295 ? -0.464 18.673 14.860 1.00 52.12 295 LYS A N 1
ATOM 2415 C CA . LYS A 1 295 ? -0.408 17.259 14.425 1.00 52.12 295 LYS A CA 1
ATOM 2416 C C . LYS A 1 295 ? 0.751 16.923 13.479 1.00 52.12 295 LYS A C 1
ATOM 2418 O O . LYS A 1 295 ? 1.193 15.779 13.444 1.00 52.12 295 LYS A O 1
ATOM 2423 N N . SER A 1 296 ? 1.271 17.894 12.720 1.00 48.53 296 SER A N 1
ATOM 2424 C CA . SER A 1 296 ? 2.385 17.647 11.788 1.00 48.53 296 SER A CA 1
ATOM 2425 C C . SER A 1 296 ? 3.709 17.286 12.480 1.00 48.53 296 SER A C 1
ATOM 2427 O O . SER A 1 296 ? 4.570 16.671 11.857 1.00 48.53 296 SER A O 1
ATOM 2429 N N . THR A 1 297 ? 3.857 17.626 13.764 1.00 45.62 297 THR A N 1
ATOM 2430 C CA . THR A 1 297 ? 5.116 17.486 14.517 1.00 45.62 297 THR A CA 1
ATOM 2431 C C . THR A 1 297 ? 5.200 16.191 15.332 1.00 45.62 297 THR A C 1
ATOM 2433 O O . THR A 1 297 ? 6.291 15.814 15.745 1.00 45.62 297 THR A O 1
ATOM 2436 N N . LEU A 1 298 ? 4.072 15.500 15.542 1.00 51.75 298 LEU A N 1
ATOM 2437 C CA . LEU A 1 298 ? 3.948 14.327 16.425 1.00 51.75 298 LEU A CA 1
ATOM 2438 C C . LEU A 1 298 ? 3.907 12.983 15.674 1.00 51.75 298 LEU A C 1
ATOM 2440 O O . LEU A 1 298 ? 3.632 11.942 16.270 1.00 51.75 298 LEU A O 1
ATOM 2444 N N . LEU A 1 299 ? 4.162 12.975 14.360 1.00 56.38 299 LEU A N 1
ATOM 2445 C CA . LEU A 1 299 ? 4.221 11.732 13.589 1.00 56.38 299 LEU A CA 1
ATOM 2446 C C . LEU A 1 299 ? 5.469 10.935 13.989 1.00 56.38 299 LEU A C 1
ATOM 2448 O O . LEU A 1 299 ? 6.563 11.148 13.467 1.00 56.38 299 LEU A O 1
ATOM 2452 N N . HIS A 1 300 ? 5.285 10.010 14.927 1.00 59.41 300 HIS A N 1
ATOM 2453 C CA . HIS A 1 300 ? 6.294 9.041 15.323 1.00 59.41 300 HIS A CA 1
ATOM 2454 C C . HIS A 1 300 ? 6.730 8.207 14.110 1.00 59.41 300 HIS A C 1
ATOM 2456 O O . HIS A 1 300 ? 5.905 7.799 13.285 1.00 59.41 300 HIS A O 1
ATOM 2462 N N . GLN A 1 301 ? 8.033 7.932 14.000 1.00 64.56 301 GLN A N 1
ATOM 2463 C CA . GLN A 1 301 ? 8.508 6.899 13.084 1.00 64.56 301 GLN A CA 1
ATOM 2464 C C . GLN A 1 301 ? 7.902 5.562 13.513 1.00 64.56 301 GLN A C 1
ATOM 2466 O O . GLN A 1 301 ? 8.046 5.147 14.661 1.00 64.56 301 GLN A O 1
ATOM 2471 N N . VAL A 1 302 ? 7.190 4.910 12.595 1.00 78.44 302 VAL A N 1
ATOM 2472 C CA . VAL A 1 302 ? 6.606 3.594 12.850 1.00 78.44 302 VAL A CA 1
ATOM 2473 C C . VAL A 1 302 ? 7.704 2.551 12.708 1.00 78.44 302 VAL A C 1
ATOM 2475 O O . VAL A 1 302 ? 8.277 2.391 11.630 1.00 78.44 302 VAL A O 1
ATOM 2478 N N . GLU A 1 303 ? 7.983 1.844 13.796 1.00 84.31 303 GLU A N 1
ATOM 2479 C CA . GLU A 1 303 ? 8.882 0.694 13.808 1.00 84.31 303 GLU A CA 1
ATOM 2480 C C . GLU A 1 303 ? 8.081 -0.608 13.724 1.00 84.31 303 GLU A C 1
ATOM 2482 O O . GLU A 1 303 ? 6.992 -0.728 14.290 1.00 84.31 303 GLU A O 1
ATOM 2487 N N . TYR A 1 304 ? 8.638 -1.595 13.020 1.00 87.56 304 TYR A N 1
ATOM 2488 C CA . TYR A 1 304 ? 8.103 -2.953 12.989 1.00 87.56 304 TYR A CA 1
ATOM 2489 C C . TYR A 1 304 ? 8.852 -3.837 14.004 1.00 87.56 304 TYR A C 1
ATOM 2491 O O . TYR A 1 304 ? 10.062 -3.667 14.173 1.00 87.56 304 TYR A O 1
ATOM 2499 N N . PRO A 1 305 ? 8.178 -4.799 14.658 1.00 91.25 305 PRO A N 1
ATOM 2500 C CA . PRO A 1 305 ? 6.767 -5.153 14.496 1.00 91.25 305 PRO A CA 1
ATOM 2501 C C . PRO A 1 305 ? 5.807 -4.127 15.127 1.00 91.25 305 PRO A C 1
ATOM 2503 O O . PRO A 1 305 ? 6.000 -3.684 16.259 1.00 91.25 305 PRO A O 1
ATOM 2506 N N . LEU A 1 306 ? 4.752 -3.776 14.389 1.00 92.38 306 LEU A N 1
ATOM 2507 C CA . LEU A 1 306 ? 3.732 -2.816 14.797 1.00 92.38 306 LEU A CA 1
ATOM 2508 C C . LEU A 1 306 ? 2.657 -3.527 15.618 1.00 92.38 306 LEU A C 1
ATOM 2510 O O . LEU A 1 306 ? 1.937 -4.379 15.103 1.00 92.38 306 LEU A O 1
ATOM 2514 N N . LYS A 1 307 ? 2.524 -3.152 16.888 1.00 92.75 307 LYS A N 1
ATOM 2515 C CA . LYS A 1 307 ? 1.520 -3.703 17.800 1.00 92.75 307 LYS A CA 1
ATOM 2516 C C . LYS A 1 307 ? 0.302 -2.784 17.883 1.00 92.75 307 LYS A C 1
ATOM 2518 O O . LYS A 1 307 ? 0.447 -1.610 18.207 1.00 92.75 307 LYS A O 1
ATOM 2523 N N . ILE A 1 308 ? -0.883 -3.332 17.638 1.00 93.75 308 ILE A N 1
ATOM 2524 C CA . ILE A 1 308 ? -2.160 -2.614 17.606 1.00 93.75 308 ILE A CA 1
ATOM 2525 C C . ILE A 1 308 ? -3.118 -3.275 18.596 1.00 93.75 308 ILE A C 1
ATOM 2527 O O . ILE A 1 308 ? -3.276 -4.498 18.600 1.00 93.75 308 ILE A O 1
ATOM 2531 N N . TYR A 1 309 ? -3.759 -2.473 19.445 1.00 95.00 309 TYR A N 1
ATOM 2532 C CA . TYR A 1 309 ? -4.806 -2.947 20.349 1.00 95.00 309 TYR A CA 1
ATOM 2533 C C . TYR A 1 309 ? -6.175 -2.691 19.723 1.00 95.00 309 TYR A C 1
ATOM 2535 O O . TYR A 1 309 ? -6.500 -1.564 19.359 1.00 95.00 309 TYR A O 1
ATOM 2543 N N . LEU A 1 310 ? -6.967 -3.748 19.574 1.00 96.25 310 LEU A N 1
ATOM 2544 C CA . LEU A 1 310 ? -8.222 -3.708 18.830 1.00 96.25 310 LEU A CA 1
ATOM 2545 C C . LEU A 1 310 ? -9.359 -3.132 19.681 1.00 96.25 310 LEU A C 1
ATOM 2547 O O . LEU A 1 310 ? -9.595 -3.569 20.811 1.00 96.25 310 LEU A O 1
ATOM 2551 N N . GLY A 1 311 ? -10.063 -2.130 19.151 1.00 95.25 311 GLY A N 1
ATOM 2552 C CA . GLY A 1 311 ? -11.291 -1.593 19.730 1.00 95.25 311 GLY A CA 1
ATOM 2553 C C . GLY A 1 311 ? -12.534 -2.330 19.236 1.00 95.25 311 GLY A C 1
ATOM 2554 O O . GLY A 1 311 ? -12.482 -3.096 18.275 1.00 95.25 311 GLY A O 1
ATOM 2555 N N . TRP A 1 312 ? -13.684 -2.055 19.855 1.00 95.25 312 TRP A N 1
ATOM 2556 C CA . TRP A 1 312 ? -14.961 -2.618 19.400 1.00 95.25 312 TRP A CA 1
ATOM 2557 C C . TRP A 1 312 ? -15.311 -2.202 17.971 1.00 95.25 312 TRP A C 1
ATOM 2559 O O . TRP A 1 312 ? -15.806 -3.029 17.207 1.00 95.25 312 TRP A O 1
ATOM 2569 N N . ARG A 1 313 ? -14.988 -0.960 17.577 1.00 96.31 313 ARG A N 1
ATOM 2570 C CA . ARG A 1 313 ? -15.172 -0.501 16.195 1.00 96.31 313 ARG A CA 1
ATOM 2571 C C . ARG A 1 313 ? -14.340 -1.305 15.205 1.00 96.31 313 ARG A C 1
ATOM 2573 O O . ARG A 1 313 ? -14.866 -1.672 14.160 1.00 96.31 313 ARG A O 1
ATOM 2580 N N . ASP A 1 314 ? -13.082 -1.597 15.533 1.00 96.69 314 ASP A N 1
ATOM 2581 C CA . ASP A 1 314 ? -12.187 -2.386 14.678 1.00 96.69 314 ASP A CA 1
ATOM 2582 C C . ASP A 1 314 ? -12.728 -3.811 14.504 1.00 96.69 314 ASP A C 1
ATOM 2584 O O . ASP A 1 314 ? -12.929 -4.273 13.381 1.00 96.69 314 ASP A O 1
ATOM 2588 N N . ILE A 1 315 ? -13.054 -4.467 15.623 1.00 95.81 315 ILE A N 1
ATOM 2589 C CA . ILE A 1 315 ? -13.527 -5.856 15.661 1.00 95.81 315 ILE A CA 1
ATOM 2590 C C . ILE A 1 315 ? -14.841 -6.007 14.890 1.00 95.81 315 ILE A C 1
ATOM 2592 O O . ILE A 1 315 ? -14.930 -6.818 13.971 1.00 95.81 315 ILE A O 1
ATOM 2596 N N . LEU A 1 316 ? -15.851 -5.192 15.206 1.00 95.56 316 LEU A N 1
ATOM 2597 C CA . LEU A 1 316 ? -17.172 -5.302 14.580 1.00 95.56 316 LEU A CA 1
ATOM 2598 C C . LEU A 1 316 ? -17.181 -4.857 13.112 1.00 95.56 316 LEU A C 1
ATOM 2600 O O . LEU A 1 316 ? -18.033 -5.307 12.351 1.00 95.56 316 LEU A O 1
ATOM 2604 N N . SER A 1 317 ? -16.215 -4.036 12.691 1.00 96.38 317 SER A N 1
ATOM 2605 C CA . SER A 1 317 ? -16.018 -3.703 11.272 1.00 96.38 317 SER A CA 1
ATOM 2606 C C . SER A 1 317 ? -15.217 -4.763 10.508 1.00 96.38 317 SER A C 1
ATOM 2608 O O . SER A 1 317 ? -15.025 -4.616 9.305 1.00 96.38 317 SER A O 1
ATOM 2610 N N . GLY A 1 318 ? -14.685 -5.794 11.179 1.00 96.12 318 GLY A N 1
ATOM 2611 C CA . GLY A 1 318 ? -13.763 -6.742 10.552 1.00 96.12 318 GLY A CA 1
ATOM 2612 C C . GLY A 1 318 ? -12.492 -6.068 10.036 1.00 96.12 318 GLY A C 1
ATOM 2613 O O . GLY A 1 318 ? -12.003 -6.412 8.956 1.00 96.12 318 GLY A O 1
ATOM 2614 N N . GLY A 1 319 ? -12.000 -5.062 10.760 1.00 96.00 319 GLY A N 1
ATOM 2615 C CA . GLY A 1 319 ? -10.893 -4.224 10.330 1.00 96.00 319 GLY A CA 1
ATOM 2616 C C . GLY A 1 319 ? -9.847 -3.953 11.402 1.00 96.00 319 GLY A C 1
ATOM 2617 O O . GLY A 1 319 ? -9.945 -4.385 12.548 1.00 96.00 319 GLY A O 1
ATOM 2618 N N . VAL A 1 320 ? -8.807 -3.229 11.015 1.00 96.31 320 VAL A N 1
ATOM 2619 C CA . VAL A 1 320 ? -7.772 -2.739 11.924 1.00 96.31 320 VAL A CA 1
ATOM 2620 C C . VAL A 1 320 ? -7.322 -1.356 11.474 1.00 96.31 320 VAL A C 1
ATOM 2622 O O . VAL A 1 320 ? -6.840 -1.186 10.352 1.00 96.31 320 VAL A O 1
ATOM 2625 N N . ARG A 1 321 ? -7.509 -0.350 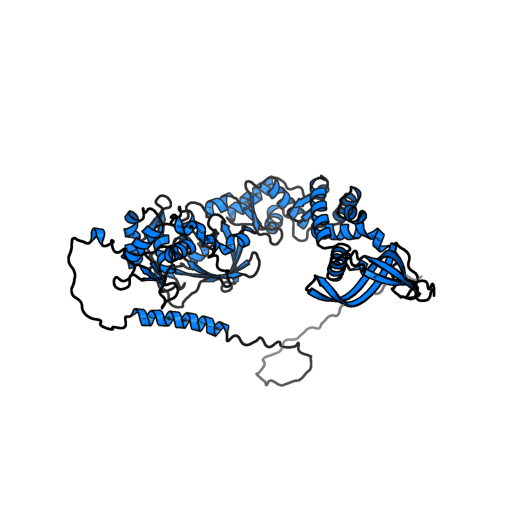12.336 1.00 94.75 321 ARG A N 1
ATOM 2626 C CA . ARG A 1 321 ? -6.958 0.994 12.124 1.00 94.75 321 ARG A CA 1
ATOM 2627 C C . ARG A 1 321 ? -5.437 0.976 12.206 1.00 94.75 321 ARG A C 1
ATOM 2629 O O . ARG A 1 321 ? -4.850 0.283 13.033 1.00 94.75 321 ARG A O 1
ATOM 2636 N N . LEU A 1 322 ? -4.810 1.756 11.338 1.00 93.31 322 LEU A N 1
ATOM 2637 C CA . LEU A 1 322 ? -3.366 1.829 11.167 1.00 93.31 322 LEU A CA 1
ATOM 2638 C C . LEU A 1 322 ? -2.882 3.250 11.476 1.00 93.31 322 LEU A C 1
ATOM 2640 O O . LEU A 1 322 ? -3.593 4.208 11.159 1.00 93.31 322 LEU A O 1
ATOM 2644 N N . PRO A 1 323 ? -1.663 3.406 12.021 1.00 89.25 323 PRO A N 1
ATOM 2645 C CA . PRO A 1 323 ? -1.097 4.719 12.298 1.00 89.25 323 PRO A CA 1
ATOM 2646 C C . PRO A 1 323 ? -1.072 5.618 11.060 1.00 89.25 323 PRO A C 1
ATOM 2648 O O . PRO A 1 323 ? -0.689 5.185 9.965 1.00 89.25 323 PRO A O 1
ATOM 2651 N N . LEU A 1 324 ? -1.389 6.904 11.237 1.00 85.00 324 LEU A N 1
ATOM 2652 C CA . LEU A 1 324 ? -1.439 7.874 10.130 1.00 85.00 324 LEU A CA 1
ATOM 2653 C C . LEU A 1 324 ? -0.111 8.002 9.368 1.00 85.00 324 LEU A C 1
ATOM 2655 O O . LEU A 1 324 ? -0.105 8.269 8.163 1.00 85.00 324 LEU A O 1
ATOM 2659 N N . ALA A 1 325 ? 1.013 7.760 10.046 1.00 85.06 325 ALA A N 1
ATOM 2660 C CA . ALA A 1 325 ? 2.348 7.756 9.451 1.00 85.06 325 ALA A CA 1
ATOM 2661 C C . ALA A 1 325 ? 2.498 6.738 8.300 1.00 85.06 325 ALA A C 1
ATOM 2663 O O . ALA A 1 325 ? 3.280 6.969 7.376 1.00 85.06 325 ALA A O 1
ATOM 2664 N N . LEU A 1 326 ? 1.711 5.654 8.295 1.00 88.50 326 LEU A N 1
ATOM 2665 C CA . LEU A 1 326 ? 1.741 4.637 7.239 1.00 88.50 326 LEU A CA 1
ATOM 2666 C C . LEU A 1 326 ? 0.892 4.996 6.013 1.00 88.50 326 LEU A C 1
ATOM 2668 O O . LEU A 1 326 ? 1.008 4.332 4.986 1.00 88.50 326 LEU A O 1
ATOM 2672 N N . LYS A 1 327 ? 0.080 6.062 6.058 1.00 88.50 327 LYS A N 1
ATOM 2673 C CA . LYS A 1 327 ? -0.859 6.429 4.980 1.00 88.50 327 LYS A CA 1
ATOM 2674 C C . LYS A 1 327 ? -0.201 6.480 3.603 1.00 88.50 327 LYS A C 1
ATOM 2676 O O . LYS A 1 327 ? -0.733 5.932 2.643 1.00 88.50 327 LYS A O 1
ATOM 2681 N N . LYS A 1 328 ? 0.954 7.144 3.494 1.00 88.69 328 LYS A N 1
ATOM 2682 C CA . LYS A 1 328 ? 1.662 7.306 2.215 1.00 88.69 328 LYS A CA 1
ATOM 2683 C C . LYS A 1 328 ? 2.200 5.978 1.688 1.00 88.69 328 LYS A C 1
ATOM 2685 O O . LYS A 1 328 ? 2.149 5.745 0.487 1.00 88.69 328 LYS A O 1
ATOM 2690 N N . GLU A 1 329 ? 2.725 5.142 2.578 1.00 89.75 329 GLU A N 1
ATOM 2691 C CA . GLU A 1 329 ? 3.251 3.824 2.226 1.00 89.75 329 GLU A CA 1
ATOM 2692 C C . GLU A 1 329 ? 2.129 2.888 1.767 1.00 89.75 329 GLU A C 1
ATOM 2694 O O . GLU A 1 329 ? 2.240 2.257 0.719 1.00 89.75 329 GLU A O 1
ATOM 2699 N N . LEU A 1 330 ? 1.031 2.849 2.523 1.00 91.88 330 LEU A N 1
ATOM 2700 C CA . LEU A 1 330 ? -0.084 1.935 2.288 1.00 91.88 330 LEU A CA 1
ATOM 2701 C C . LEU A 1 330 ? -1.015 2.367 1.152 1.00 91.88 330 LEU A C 1
ATOM 2703 O O . LEU A 1 330 ? -1.813 1.581 0.671 1.00 91.88 330 LEU A O 1
ATOM 2707 N N . SER A 1 331 ? -0.903 3.607 0.675 1.00 90.06 331 SER A N 1
ATOM 2708 C CA . SER A 1 331 ? -1.650 4.053 -0.510 1.00 90.06 331 SER A CA 1
ATOM 2709 C C . SER A 1 331 ? -1.069 3.513 -1.827 1.00 90.06 331 SER A C 1
ATOM 2711 O O . SER A 1 331 ? -1.585 3.842 -2.891 1.00 90.06 331 SER A O 1
ATOM 2713 N N . ALA A 1 332 ? 0.026 2.743 -1.783 1.00 88.56 332 ALA A N 1
ATOM 2714 C CA . ALA A 1 332 ? 0.677 2.196 -2.973 1.00 88.56 332 ALA A CA 1
ATOM 2715 C C . ALA A 1 332 ? -0.052 0.980 -3.570 1.00 88.56 332 ALA A C 1
ATOM 2717 O O . ALA A 1 332 ? 0.115 0.702 -4.755 1.00 88.56 332 ALA A O 1
ATOM 2718 N N . ALA A 1 333 ? -0.838 0.262 -2.769 1.00 91.75 333 ALA A N 1
ATOM 2719 C CA . ALA A 1 333 ? -1.676 -0.848 -3.205 1.00 91.75 333 ALA A CA 1
ATOM 2720 C C . ALA A 1 333 ? -3.032 -0.770 -2.498 1.00 91.75 333 ALA A C 1
ATOM 2722 O O . ALA A 1 333 ? -3.175 -0.088 -1.484 1.00 91.75 333 ALA A O 1
ATOM 2723 N N . LEU A 1 334 ? -4.038 -1.451 -3.042 1.00 95.12 334 LEU A N 1
ATOM 2724 C CA . LEU A 1 334 ? -5.356 -1.524 -2.415 1.00 95.12 334 LEU A CA 1
ATOM 2725 C C . LEU A 1 334 ? -5.519 -2.816 -1.612 1.00 95.12 334 LEU A C 1
ATOM 2727 O O . LEU A 1 334 ? -6.167 -2.794 -0.577 1.00 95.12 334 LEU A O 1
ATOM 2731 N N . GLU A 1 335 ? -4.924 -3.919 -2.052 1.00 96.94 335 GLU A N 1
ATOM 2732 C CA . GLU A 1 335 ? -4.904 -5.195 -1.339 1.00 96.94 335 GLU A CA 1
ATOM 2733 C C . GLU A 1 335 ? -3.517 -5.498 -0.777 1.00 96.94 335 GLU A C 1
ATOM 2735 O O . GLU A 1 335 ? -2.487 -5.205 -1.387 1.00 96.94 335 GLU A O 1
ATOM 2740 N N . TYR A 1 336 ? -3.524 -6.125 0.392 1.00 96.81 336 TYR A N 1
ATOM 2741 C CA . TYR A 1 336 ? -2.368 -6.606 1.125 1.00 96.81 336 TYR A CA 1
ATOM 2742 C C . TYR A 1 336 ? -2.631 -8.036 1.583 1.00 96.81 336 TYR A C 1
ATOM 2744 O O . TYR A 1 336 ? -3.775 -8.406 1.835 1.00 96.81 336 TYR A O 1
ATOM 2752 N N . ILE A 1 337 ? -1.574 -8.832 1.716 1.00 96.06 337 ILE A N 1
ATOM 2753 C CA . ILE A 1 337 ? -1.673 -10.198 2.236 1.00 96.06 337 ILE A CA 1
ATOM 2754 C C . ILE A 1 337 ? -1.164 -10.222 3.671 1.00 96.06 337 ILE A C 1
ATOM 2756 O O . ILE A 1 337 ? -0.046 -9.776 3.947 1.00 96.06 337 ILE A O 1
ATOM 2760 N N . LEU A 1 338 ? -1.992 -10.741 4.574 1.00 95.62 338 LEU A N 1
ATOM 2761 C CA . LEU A 1 338 ? -1.606 -11.074 5.934 1.00 95.62 338 LEU A CA 1
ATOM 2762 C C . LEU A 1 338 ? -1.351 -12.579 6.035 1.00 95.62 338 LEU A C 1
ATOM 2764 O O . LEU A 1 338 ? -2.244 -13.391 5.810 1.00 95.62 338 LEU A O 1
ATOM 2768 N N . GLU A 1 339 ? -0.122 -12.933 6.375 1.00 95.38 339 GLU A N 1
ATOM 2769 C CA . GLU A 1 339 ? 0.341 -14.302 6.572 1.00 95.38 339 GLU A CA 1
ATOM 2770 C C . GLU A 1 339 ? 0.215 -14.663 8.056 1.00 95.38 339 GLU A C 1
ATOM 2772 O O . GLU A 1 339 ? 0.827 -14.011 8.909 1.00 95.38 339 GLU A O 1
ATOM 2777 N N . ASP A 1 340 ? -0.570 -15.694 8.359 1.00 91.69 340 ASP A N 1
ATOM 2778 C CA . ASP A 1 340 ? -0.645 -16.320 9.677 1.00 91.69 340 ASP A CA 1
ATOM 2779 C C . ASP A 1 340 ? 0.386 -17.458 9.741 1.00 91.69 340 ASP A C 1
ATOM 2781 O O . ASP A 1 340 ? 0.182 -18.503 9.112 1.00 91.69 340 ASP A O 1
ATOM 2785 N N . PRO A 1 341 ? 1.508 -17.279 10.461 1.00 86.50 341 PRO A N 1
ATOM 2786 C CA . PRO A 1 341 ? 2.536 -18.305 10.561 1.00 86.50 341 PRO A CA 1
ATOM 2787 C C . PRO A 1 341 ? 2.110 -19.494 11.433 1.00 86.50 341 PRO A C 1
ATOM 2789 O O . PRO A 1 341 ? 2.754 -20.535 11.355 1.00 86.50 341 PRO A O 1
ATOM 2792 N N . GLU A 1 342 ? 1.077 -19.358 12.272 1.00 84.31 342 GLU A N 1
ATOM 2793 C CA . GLU A 1 342 ? 0.584 -20.450 13.118 1.00 84.31 342 GLU A CA 1
ATOM 2794 C C . GLU A 1 342 ? -0.356 -21.377 12.341 1.00 84.31 342 GLU A C 1
ATOM 2796 O O . GLU A 1 342 ? -0.322 -22.592 12.532 1.00 84.31 342 GLU A O 1
ATOM 2801 N N . GLU A 1 343 ? -1.182 -20.819 11.450 1.00 84.44 343 GLU A N 1
ATOM 2802 C CA . GLU A 1 343 ? -2.093 -21.600 10.602 1.00 84.44 343 GLU A CA 1
ATOM 2803 C C . GLU A 1 343 ? -1.548 -21.932 9.209 1.00 84.44 343 GLU A C 1
ATOM 2805 O O . GLU A 1 343 ? -2.205 -22.671 8.475 1.00 84.44 343 GLU A O 1
ATOM 2810 N N . GLU A 1 344 ? -0.394 -21.374 8.833 1.00 86.19 344 GLU A N 1
ATOM 2811 C CA . GLU A 1 344 ? 0.155 -21.421 7.469 1.00 86.19 344 GLU A CA 1
ATOM 2812 C C . GLU A 1 344 ? -0.874 -20.958 6.417 1.00 86.19 344 GLU A C 1
ATOM 2814 O O . GLU A 1 344 ? -1.018 -21.543 5.341 1.00 86.19 344 GLU A O 1
ATOM 2819 N N . LYS A 1 345 ? -1.624 -19.895 6.743 1.00 90.38 345 LYS A N 1
ATOM 2820 C CA . LYS A 1 345 ? -2.670 -19.329 5.880 1.00 90.38 345 LYS A CA 1
ATOM 2821 C C . LYS A 1 345 ? -2.397 -17.887 5.500 1.00 90.38 345 LYS A C 1
ATOM 2823 O O . LYS A 1 345 ? -1.880 -17.098 6.285 1.00 90.38 345 LYS A O 1
ATOM 2828 N N . GLU A 1 346 ? -2.831 -17.542 4.296 1.00 92.38 346 GLU A N 1
ATOM 2829 C CA . GLU A 1 346 ? -2.817 -16.182 3.774 1.00 92.38 346 GLU A CA 1
ATOM 2830 C C . GLU A 1 346 ? -4.236 -15.611 3.758 1.00 92.38 346 GLU A C 1
ATOM 2832 O O . GLU A 1 346 ? -5.182 -16.271 3.326 1.00 92.38 346 GLU A O 1
ATOM 2837 N N . TYR A 1 347 ? -4.371 -14.361 4.186 1.00 92.56 347 TYR A N 1
ATOM 2838 C CA . TYR A 1 347 ? -5.627 -13.623 4.176 1.00 92.56 347 TYR A CA 1
ATOM 2839 C C . TYR A 1 347 ? -5.436 -12.328 3.399 1.00 92.56 347 TYR A C 1
ATOM 2841 O O . TYR A 1 347 ? -4.532 -11.552 3.715 1.00 92.56 347 TYR A O 1
ATOM 2849 N N . SER A 1 348 ? -6.279 -12.057 2.401 1.00 94.19 348 SER A N 1
ATOM 2850 C CA . SER A 1 348 ? -6.245 -10.735 1.778 1.00 94.19 348 SER A CA 1
ATOM 2851 C C . SER A 1 348 ? -7.031 -9.733 2.607 1.00 94.19 348 SER A C 1
ATOM 2853 O O . SER A 1 348 ? -8.183 -9.968 2.966 1.00 94.19 348 SER A O 1
ATOM 2855 N N . VAL A 1 349 ? -6.424 -8.576 2.820 1.00 96.56 349 VAL A N 1
ATOM 2856 C CA . VAL A 1 349 ? -7.061 -7.408 3.415 1.00 96.56 349 VAL A CA 1
ATOM 2857 C C . VAL A 1 349 ? -6.963 -6.225 2.467 1.00 96.56 349 VAL A C 1
ATOM 2859 O O . VAL A 1 349 ? -6.020 -6.112 1.687 1.00 96.56 349 VAL A O 1
ATOM 2862 N N . PHE A 1 350 ? -7.927 -5.317 2.546 1.00 97.12 350 PHE A N 1
ATOM 2863 C CA . PHE A 1 350 ? -8.019 -4.157 1.668 1.00 97.12 350 PHE A CA 1
ATOM 2864 C C . PHE A 1 350 ? -7.807 -2.868 2.456 1.00 97.12 350 PHE A C 1
ATOM 2866 O O . PHE A 1 350 ? -8.411 -2.670 3.510 1.00 97.12 350 PHE A O 1
ATOM 2873 N N . TYR A 1 351 ? -6.947 -1.982 1.957 1.00 96.88 351 TYR A N 1
ATOM 2874 C CA . TYR A 1 351 ? -6.646 -0.697 2.575 1.00 96.88 351 TYR A CA 1
ATOM 2875 C C . TYR A 1 351 ? -7.651 0.377 2.162 1.00 96.88 351 TYR A C 1
ATOM 2877 O O . TYR A 1 351 ? -7.690 0.819 1.015 1.00 96.88 351 TYR A O 1
ATOM 2885 N N . PHE A 1 352 ? -8.426 0.868 3.126 1.00 95.19 352 PHE A N 1
ATOM 2886 C CA . PHE A 1 352 ? -9.372 1.957 2.914 1.00 95.19 352 PHE A CA 1
ATOM 2887 C C . PHE A 1 352 ? -8.746 3.273 3.370 1.00 95.19 352 PHE A C 1
ATOM 2889 O O . PHE A 1 352 ? -8.735 3.610 4.557 1.00 95.19 352 PHE A O 1
ATOM 2896 N N . ALA A 1 353 ? -8.229 4.045 2.412 1.00 91.38 353 ALA A N 1
ATOM 2897 C CA . ALA A 1 353 ? -7.497 5.282 2.681 1.00 91.38 353 ALA A CA 1
ATOM 2898 C C . ALA A 1 353 ? -8.322 6.335 3.443 1.00 91.38 353 ALA A C 1
ATOM 2900 O O . ALA A 1 353 ? -7.744 7.110 4.197 1.00 91.38 353 ALA A O 1
ATOM 2901 N N . GLN A 1 354 ? -9.650 6.368 3.284 1.00 89.75 354 GLN A N 1
ATOM 2902 C CA . GLN A 1 354 ? -10.531 7.259 4.051 1.00 89.75 354 GLN A CA 1
ATOM 2903 C C . GLN A 1 354 ? -10.719 6.827 5.514 1.00 89.75 354 GLN A C 1
ATOM 2905 O O . GLN A 1 354 ? -11.033 7.656 6.366 1.00 89.75 354 GLN A O 1
ATOM 2910 N N . LEU A 1 355 ? -10.534 5.538 5.806 1.00 90.50 355 LEU A N 1
ATOM 2911 C CA . LEU A 1 355 ? -10.636 4.978 7.154 1.00 90.50 355 LEU A CA 1
ATOM 2912 C C . LEU A 1 355 ? -9.285 4.884 7.856 1.00 90.50 355 LEU A C 1
ATOM 2914 O O . LEU A 1 355 ? -9.255 4.742 9.075 1.00 90.50 355 LEU A O 1
ATOM 2918 N N . HIS A 1 356 ? -8.189 4.947 7.095 1.00 91.94 356 HIS A N 1
ATOM 2919 C CA . HIS A 1 356 ? -6.854 4.598 7.572 1.00 91.94 356 HIS A CA 1
ATOM 2920 C C . HIS A 1 356 ? -6.826 3.203 8.205 1.00 91.94 356 HIS A C 1
ATOM 2922 O O . HIS A 1 356 ? -6.214 2.998 9.245 1.00 91.94 356 HIS A O 1
ATOM 2928 N N . ALA A 1 357 ? -7.500 2.240 7.573 1.00 95.38 357 ALA A N 1
ATOM 2929 C CA . ALA A 1 357 ? -7.667 0.896 8.107 1.00 95.38 357 ALA A CA 1
ATOM 2930 C C . ALA A 1 357 ? -7.541 -0.173 7.019 1.00 95.38 357 ALA A C 1
ATOM 2932 O O . ALA A 1 357 ? -7.870 0.075 5.856 1.00 95.38 357 ALA A O 1
ATOM 2933 N N . PHE A 1 358 ? -7.108 -1.367 7.419 1.00 97.25 358 PHE A N 1
ATOM 2934 C CA . PHE A 1 358 ? -7.353 -2.583 6.650 1.00 97.25 358 PHE A CA 1
ATOM 2935 C C . PHE A 1 358 ? -8.733 -3.142 7.001 1.00 97.25 358 PHE A C 1
ATOM 2937 O O . PHE A 1 358 ? -9.074 -3.193 8.180 1.00 97.25 358 PHE A O 1
ATOM 2944 N N . LEU A 1 359 ? -9.498 -3.584 6.003 1.00 97.00 359 LEU A N 1
ATOM 2945 C CA . LEU A 1 359 ? -10.727 -4.373 6.163 1.00 97.00 359 LEU A CA 1
ATOM 2946 C C . LEU A 1 359 ? -10.540 -5.762 5.533 1.00 97.00 359 LEU A C 1
ATOM 2948 O O . LEU A 1 359 ? -9.730 -5.917 4.622 1.00 97.00 359 LEU A O 1
ATOM 2952 N N . GLY A 1 360 ? -11.302 -6.758 5.988 1.00 94.81 360 GLY A N 1
ATOM 2953 C CA . GLY A 1 360 ? -11.209 -8.150 5.508 1.00 94.81 360 GLY A CA 1
ATOM 2954 C C . GLY A 1 360 ? -10.821 -9.163 6.589 1.00 94.81 360 GLY A C 1
ATOM 2955 O O . GLY A 1 360 ? -10.486 -10.299 6.285 1.00 94.81 360 GLY A O 1
ATOM 2956 N N . LEU A 1 361 ? -10.867 -8.760 7.861 1.00 95.06 361 LEU A N 1
ATOM 2957 C CA . LEU A 1 361 ? -10.519 -9.590 9.020 1.00 95.06 361 LEU A CA 1
ATOM 2958 C C . LEU A 1 361 ? -11.745 -10.139 9.756 1.00 95.06 361 LEU A C 1
ATOM 2960 O O . LEU A 1 361 ? -11.593 -10.762 10.803 1.00 95.06 361 LEU A O 1
ATOM 2964 N N . LYS A 1 362 ? -12.956 -9.916 9.229 1.00 93.25 362 LYS A N 1
ATOM 2965 C CA . LYS A 1 362 ? -14.208 -10.313 9.883 1.00 93.25 362 LYS A CA 1
ATOM 2966 C C . LYS A 1 362 ? -14.235 -11.804 10.219 1.00 93.25 362 LYS A C 1
ATOM 2968 O O . LYS A 1 362 ? -14.433 -12.153 11.377 1.00 93.25 362 LYS A O 1
ATOM 2973 N N . ASP A 1 363 ? -13.935 -12.658 9.245 1.00 91.00 363 ASP A N 1
ATOM 2974 C CA . ASP A 1 363 ? -13.942 -14.112 9.433 1.00 91.00 363 ASP A CA 1
ATOM 2975 C C . ASP A 1 363 ? -12.928 -14.563 10.491 1.00 91.00 363 ASP A C 1
ATOM 2977 O O . ASP A 1 363 ? -13.196 -15.477 11.269 1.00 91.00 363 ASP A O 1
ATOM 2981 N N . ILE A 1 364 ? -11.772 -13.895 10.559 1.00 91.44 364 ILE A N 1
ATOM 2982 C CA . ILE A 1 364 ? -10.734 -14.158 11.562 1.00 91.44 364 ILE A CA 1
ATOM 2983 C C . ILE A 1 364 ? -11.250 -13.767 12.947 1.00 91.44 364 ILE A C 1
ATOM 2985 O O . ILE A 1 364 ? -11.167 -14.550 13.893 1.00 91.44 364 ILE A O 1
ATOM 2989 N N . TYR A 1 365 ? -11.808 -12.567 13.078 1.00 93.88 365 TYR A N 1
ATOM 2990 C CA . TYR A 1 365 ? -12.300 -12.066 14.356 1.00 93.88 365 TYR A CA 1
ATOM 2991 C C . TYR A 1 365 ? -13.485 -12.867 14.886 1.00 93.88 365 TYR A C 1
ATOM 2993 O O . TYR A 1 365 ? -13.507 -13.180 16.078 1.00 93.88 365 TYR A O 1
ATOM 3001 N N . ASP A 1 366 ? -14.411 -13.249 14.008 1.00 91.62 366 ASP A N 1
ATOM 3002 C CA . ASP A 1 366 ? -15.566 -14.075 14.349 1.00 91.62 366 ASP A CA 1
ATOM 3003 C C . ASP A 1 366 ? -15.110 -15.494 14.742 1.00 91.62 366 ASP A C 1
ATOM 3005 O O . ASP A 1 366 ? -15.540 -16.018 15.769 1.00 91.62 366 ASP A O 1
ATOM 3009 N N . ARG A 1 367 ? -14.159 -16.091 14.006 1.00 89.94 367 ARG A N 1
ATOM 3010 C CA . ARG A 1 367 ? -13.614 -17.430 14.301 1.00 89.94 367 ARG A CA 1
ATOM 3011 C C . ARG A 1 367 ? -12.844 -17.503 15.619 1.00 89.94 367 ARG A C 1
ATOM 3013 O O . ARG A 1 367 ? -12.964 -18.495 16.338 1.00 89.94 367 ARG A O 1
ATOM 3020 N N . PHE A 1 368 ? -12.023 -16.499 15.926 1.00 89.50 368 PHE A N 1
ATOM 3021 C CA . PHE A 1 368 ? -11.228 -16.464 17.160 1.00 89.50 368 PHE A CA 1
ATOM 3022 C C . PHE A 1 368 ? -11.950 -15.775 18.324 1.00 89.50 368 PHE A C 1
ATOM 3024 O O . PHE A 1 368 ? -11.379 -15.680 19.416 1.00 89.50 368 PHE A O 1
ATOM 3031 N N . HIS A 1 369 ? -13.185 -15.307 18.109 1.00 92.56 369 HIS A N 1
ATOM 3032 C CA . HIS A 1 369 ? -13.947 -14.507 19.063 1.00 92.56 369 HIS A CA 1
ATOM 3033 C C . HIS A 1 369 ? -13.072 -13.401 19.669 1.00 92.56 369 HIS A C 1
ATOM 3035 O O . HIS A 1 369 ? -12.828 -13.373 20.870 1.00 92.56 369 HIS A O 1
ATOM 3041 N N . VAL A 1 370 ? -12.482 -12.545 18.839 1.00 93.62 370 VAL A N 1
ATOM 3042 C CA . VAL A 1 370 ? -11.487 -11.573 19.314 1.00 93.62 370 VAL A CA 1
ATOM 3043 C C . VAL A 1 370 ? -12.145 -10.540 20.250 1.00 93.62 370 VAL A C 1
ATOM 3045 O O . VAL A 1 370 ? -13.080 -9.863 19.827 1.00 93.62 370 VAL A O 1
ATOM 3048 N N . PRO A 1 371 ? -11.680 -10.385 21.508 1.00 93.88 371 PRO A N 1
ATOM 3049 C CA . PRO A 1 371 ? -12.238 -9.422 22.454 1.00 93.88 371 PRO A CA 1
ATOM 3050 C C . PRO A 1 371 ? -11.621 -8.027 22.295 1.00 93.88 371 PRO A C 1
ATOM 3052 O O . PRO A 1 371 ? -10.493 -7.872 21.816 1.00 93.88 371 PRO A O 1
ATOM 3055 N N . GLN A 1 372 ? -12.314 -7.000 22.798 1.00 94.62 372 GLN A N 1
ATOM 3056 C CA . GLN A 1 372 ? -11.740 -5.656 22.898 1.00 94.62 372 GLN A CA 1
ATOM 3057 C C . GLN A 1 372 ? -10.479 -5.649 23.775 1.00 94.62 372 GLN A C 1
ATOM 3059 O O . GLN A 1 372 ? -10.411 -6.265 24.843 1.00 94.62 372 GLN A O 1
ATOM 3064 N N . GLY A 1 373 ? -9.467 -4.925 23.296 1.00 93.62 373 GLY A N 1
ATOM 3065 C CA . GLY A 1 373 ? -8.146 -4.834 23.906 1.00 93.62 373 GLY A CA 1
ATOM 3066 C C . GLY A 1 373 ? -7.196 -5.956 23.483 1.00 93.62 373 GLY A C 1
ATOM 3067 O O . GLY A 1 373 ? -6.045 -5.957 23.928 1.00 93.62 373 GLY A O 1
ATOM 3068 N N . ALA A 1 374 ? -7.636 -6.904 22.643 1.00 94.69 374 ALA A N 1
ATOM 3069 C CA . ALA A 1 374 ? -6.757 -7.903 22.043 1.00 94.69 374 ALA A CA 1
ATOM 3070 C C . ALA A 1 374 ? -5.648 -7.240 21.219 1.00 94.69 374 ALA A C 1
ATOM 3072 O O . ALA A 1 374 ? -5.848 -6.210 20.577 1.00 94.69 374 ALA A O 1
ATOM 3073 N N . SER A 1 375 ? -4.464 -7.846 21.251 1.00 93.94 375 SER A N 1
ATOM 3074 C CA . SER A 1 375 ? -3.295 -7.348 20.535 1.00 93.94 375 SER A CA 1
ATOM 3075 C C . SER A 1 375 ? -3.145 -8.066 19.202 1.00 93.94 375 SER A C 1
ATOM 3077 O O . SER A 1 375 ? -2.862 -9.266 19.189 1.00 93.94 375 SER A O 1
ATOM 3079 N N . LEU A 1 376 ? -3.234 -7.312 18.111 1.00 95.06 376 LEU A N 1
ATOM 3080 C CA . LEU A 1 376 ? -2.833 -7.727 16.773 1.00 95.06 376 LEU A CA 1
ATOM 3081 C C . LEU A 1 376 ? -1.467 -7.119 16.478 1.00 95.06 376 LEU A C 1
ATOM 3083 O O . LEU A 1 376 ? -1.260 -5.923 16.667 1.00 95.06 376 LEU A O 1
ATOM 3087 N N . THR A 1 377 ? -0.518 -7.937 16.047 1.00 95.31 377 THR A N 1
ATOM 3088 C CA . THR A 1 377 ? 0.812 -7.446 15.677 1.00 95.31 377 THR A CA 1
ATOM 3089 C C . THR A 1 377 ? 1.043 -7.664 14.193 1.00 95.31 377 THR A C 1
ATOM 3091 O O . THR A 1 377 ? 0.702 -8.726 13.688 1.00 95.31 377 THR A O 1
ATOM 3094 N N . LEU A 1 378 ? 1.607 -6.667 13.513 1.00 95.69 378 LEU A N 1
ATOM 3095 C CA . LEU A 1 378 ? 1.968 -6.700 12.100 1.00 95.69 378 LEU A CA 1
ATOM 3096 C C . LEU A 1 378 ? 3.486 -6.612 11.954 1.00 95.69 378 LEU A C 1
ATOM 3098 O O . LEU A 1 378 ? 4.118 -5.685 12.457 1.00 95.69 378 LEU A O 1
ATOM 3102 N N . GLU A 1 379 ? 4.079 -7.536 11.213 1.00 95.50 379 GLU A N 1
ATOM 3103 C CA . GLU A 1 379 ? 5.487 -7.510 10.830 1.00 95.50 379 GLU A CA 1
ATOM 3104 C C . GLU A 1 379 ? 5.589 -7.411 9.315 1.00 95.50 379 GLU A C 1
ATOM 3106 O O . GLU A 1 379 ? 5.126 -8.283 8.579 1.00 95.50 379 GLU A O 1
ATOM 3111 N N . LYS A 1 380 ? 6.208 -6.339 8.830 1.00 93.94 380 LYS A N 1
ATOM 3112 C CA . LYS A 1 380 ? 6.365 -6.118 7.399 1.00 93.94 380 LYS A CA 1
ATOM 3113 C C . LYS A 1 380 ? 7.374 -7.099 6.805 1.00 93.94 380 LYS A C 1
ATOM 3115 O O . LYS A 1 380 ? 8.523 -7.140 7.237 1.00 93.94 380 LYS A O 1
ATOM 3120 N N . ARG A 1 381 ? 6.958 -7.842 5.776 1.00 93.88 381 ARG A N 1
ATOM 3121 C CA . ARG A 1 381 ? 7.832 -8.743 5.004 1.00 93.88 381 ARG A CA 1
ATOM 3122 C C . ARG A 1 381 ? 8.243 -8.115 3.686 1.00 93.88 381 ARG A C 1
ATOM 3124 O O . ARG A 1 381 ? 9.426 -8.038 3.370 1.00 93.88 381 ARG A O 1
ATOM 3131 N N . THR A 1 382 ? 7.263 -7.625 2.936 1.00 91.81 382 THR A N 1
ATOM 3132 C CA . THR A 1 382 ? 7.478 -6.942 1.656 1.00 91.81 382 THR A CA 1
ATOM 3133 C C . THR A 1 382 ? 6.687 -5.632 1.625 1.00 91.81 382 THR A C 1
ATOM 3135 O O . THR A 1 382 ? 6.237 -5.134 2.655 1.00 91.81 382 THR A O 1
ATOM 3138 N N . LYS A 1 383 ? 6.537 -5.017 0.447 1.00 91.12 383 LYS A N 1
ATOM 3139 C CA . LYS A 1 383 ? 5.700 -3.818 0.284 1.00 91.12 383 LYS A CA 1
ATOM 3140 C C . LYS A 1 383 ? 4.201 -4.113 0.396 1.00 91.12 383 LYS A C 1
ATOM 3142 O O . LYS A 1 383 ? 3.448 -3.184 0.645 1.00 91.12 383 LYS A O 1
ATOM 3147 N N . THR A 1 384 ? 3.797 -5.362 0.190 1.00 94.38 384 THR A N 1
ATOM 3148 C CA . THR A 1 384 ? 2.405 -5.815 0.014 1.00 94.38 384 THR A CA 1
ATOM 3149 C C . THR A 1 384 ? 2.040 -6.977 0.936 1.00 94.38 384 THR A C 1
ATOM 3151 O O . THR A 1 384 ? 0.889 -7.409 0.949 1.00 94.38 384 THR A O 1
ATOM 3154 N N . ARG A 1 385 ? 3.003 -7.478 1.720 1.00 95.50 385 ARG A N 1
ATOM 3155 C CA . ARG A 1 385 ? 2.842 -8.638 2.598 1.00 95.50 385 ARG A CA 1
ATOM 3156 C C . ARG A 1 385 ? 3.296 -8.337 4.018 1.00 95.50 385 ARG A C 1
ATOM 3158 O O . ARG A 1 385 ? 4.385 -7.786 4.231 1.00 95.50 385 ARG A O 1
ATOM 3165 N N . PHE A 1 386 ? 2.484 -8.765 4.974 1.00 96.00 386 PHE A N 1
ATOM 3166 C CA . PHE A 1 386 ? 2.764 -8.699 6.401 1.00 96.00 386 PHE A CA 1
ATOM 3167 C C . PHE A 1 386 ? 2.576 -10.079 7.016 1.00 96.00 386 PHE A C 1
ATOM 3169 O O . PHE A 1 386 ? 1.634 -10.779 6.666 1.00 96.00 386 PHE A O 1
ATOM 3176 N N . ARG A 1 387 ? 3.408 -10.443 7.990 1.00 95.94 387 ARG A N 1
ATOM 3177 C CA . ARG A 1 387 ? 3.013 -11.471 8.955 1.00 95.94 387 ARG A CA 1
ATOM 3178 C C . ARG A 1 387 ? 2.154 -10.828 10.020 1.00 95.94 387 ARG A C 1
ATOM 3180 O O . ARG A 1 387 ? 2.443 -9.704 10.437 1.00 95.94 387 ARG A O 1
ATOM 3187 N N . PHE A 1 388 ? 1.129 -11.535 10.466 1.00 94.44 388 PHE A N 1
ATOM 3188 C CA . PHE A 1 388 ? 0.333 -11.091 11.596 1.00 94.44 388 PHE A CA 1
ATOM 3189 C C . PHE A 1 388 ? 0.175 -12.195 12.631 1.00 94.44 388 PHE A C 1
ATOM 3191 O O . PHE A 1 388 ? 0.259 -13.378 12.320 1.00 94.44 388 PHE A O 1
ATOM 3198 N N . TRP A 1 389 ? -0.032 -11.790 13.879 1.00 91.81 389 TRP A N 1
ATOM 3199 C CA . TRP A 1 389 ? -0.392 -12.705 14.953 1.00 91.81 389 TRP A CA 1
ATOM 3200 C C . TRP A 1 389 ? -1.281 -12.005 15.973 1.00 91.81 389 TRP A C 1
ATOM 3202 O O . TRP A 1 389 ? -1.104 -10.821 16.293 1.00 91.81 389 TRP A O 1
ATOM 3212 N N . LEU A 1 390 ? -2.234 -12.765 16.502 1.00 92.44 390 LEU A N 1
ATOM 3213 C CA . LEU A 1 390 ? -3.073 -12.375 17.627 1.00 92.44 390 LEU A CA 1
ATOM 3214 C C . LEU A 1 390 ? -2.464 -12.959 18.901 1.00 92.44 390 LEU A C 1
ATOM 3216 O O . LEU A 1 390 ? -2.230 -14.161 18.986 1.00 92.44 390 LEU A O 1
ATOM 3220 N N . LYS A 1 391 ? -2.201 -12.131 19.919 1.00 91.06 391 LYS A N 1
ATOM 3221 C CA . LYS A 1 391 ? -1.670 -12.648 21.193 1.00 91.06 391 LYS A CA 1
ATOM 3222 C C . LYS A 1 391 ? -2.717 -13.559 21.844 1.00 91.06 391 LYS A C 1
ATOM 3224 O O . LYS A 1 391 ? -3.781 -13.075 22.226 1.00 91.06 391 LYS A O 1
ATOM 3229 N N . THR A 1 392 ? -2.403 -14.842 22.024 1.00 90.94 392 THR A N 1
ATOM 3230 C CA . THR A 1 392 ? -3.267 -15.812 22.717 1.00 90.94 392 THR A CA 1
ATOM 3231 C C . THR A 1 392 ? -2.759 -16.165 24.116 1.00 90.94 392 THR A C 1
ATOM 3233 O O . THR A 1 392 ? -1.650 -15.820 24.529 1.00 90.94 392 THR A O 1
ATOM 3236 N N . SER A 1 393 ? -3.611 -16.829 24.892 1.00 88.56 393 SER A N 1
ATOM 3237 C CA . SER A 1 393 ? -3.345 -17.369 26.220 1.00 88.56 393 SER A CA 1
ATOM 3238 C C . SER A 1 393 ? -3.952 -18.763 26.343 1.00 88.56 393 SER A C 1
ATOM 3240 O O . SER A 1 393 ? -4.923 -19.098 25.676 1.00 88.56 393 SER A O 1
ATOM 3242 N N . LYS A 1 394 ? -3.429 -19.576 27.267 1.00 88.44 394 LYS A N 1
ATOM 3243 C CA . LYS A 1 394 ? -4.035 -20.871 27.627 1.00 88.44 394 LYS A CA 1
ATOM 3244 C C . LYS A 1 394 ? -5.339 -20.713 28.416 1.00 88.44 394 LYS A C 1
ATOM 3246 O O . LYS A 1 394 ? -6.116 -21.659 28.519 1.00 88.44 394 LYS A O 1
ATOM 3251 N N . LYS A 1 395 ? -5.562 -19.542 29.025 1.00 88.56 395 LYS A N 1
ATOM 3252 C CA . LYS A 1 395 ? -6.773 -19.249 29.797 1.00 88.56 395 LYS A CA 1
ATOM 3253 C C . LYS A 1 395 ? -7.861 -18.752 28.857 1.00 88.56 395 LYS A C 1
ATOM 3255 O O . LYS A 1 395 ? -7.688 -17.718 28.221 1.00 88.56 395 LYS A O 1
ATOM 3260 N N . LYS A 1 396 ? -8.971 -19.485 28.821 1.00 89.75 396 LYS A N 1
ATOM 3261 C CA . LYS A 1 396 ? -10.194 -19.083 28.133 1.00 89.75 396 LYS A CA 1
ATOM 3262 C C . LYS A 1 396 ? -10.882 -17.993 28.955 1.00 89.75 396 LYS A C 1
ATOM 3264 O O . LYS A 1 396 ? -11.091 -18.186 30.152 1.00 89.75 396 LYS A O 1
ATOM 3269 N N . ILE A 1 397 ? -11.191 -16.866 28.329 1.00 89.25 397 ILE A N 1
ATOM 3270 C CA . ILE A 1 397 ? -11.885 -15.731 28.949 1.00 89.25 397 ILE A CA 1
ATOM 3271 C C . ILE A 1 397 ? -13.269 -15.574 28.325 1.00 89.25 397 ILE A C 1
ATOM 3273 O O . ILE A 1 397 ? -13.420 -15.869 27.139 1.00 89.25 397 ILE A O 1
ATOM 3277 N N . SER A 1 398 ? -14.259 -15.146 29.109 1.00 89.31 398 SER A N 1
ATOM 3278 C CA . SER A 1 398 ? -15.572 -14.741 28.600 1.00 89.31 398 SER A CA 1
ATOM 3279 C C . SER A 1 398 ? -15.646 -13.226 28.451 1.00 89.31 398 SER A C 1
ATOM 3281 O O . SER A 1 398 ? -14.968 -12.492 29.173 1.00 89.31 398 SER A O 1
ATOM 3283 N N . PHE A 1 399 ? -16.435 -12.760 27.490 1.00 88.69 399 PHE A N 1
ATOM 3284 C CA . PHE A 1 399 ? -16.701 -11.342 27.276 1.00 88.69 399 PHE A CA 1
ATOM 3285 C C . PHE A 1 399 ? -18.052 -11.158 26.563 1.00 88.69 399 PHE A C 1
ATOM 3287 O O . PHE A 1 399 ? -18.502 -12.065 25.852 1.00 88.69 399 PHE A O 1
ATOM 3294 N N . PRO A 1 400 ? -18.709 -10.000 26.738 1.00 88.50 400 PRO A N 1
ATOM 3295 C CA . PRO A 1 400 ? -20.029 -9.755 26.172 1.00 88.50 400 PRO A CA 1
ATOM 3296 C C . PRO A 1 400 ? -19.970 -9.601 24.652 1.00 88.50 400 PRO A C 1
ATOM 3298 O O . PRO A 1 400 ? -19.064 -8.964 24.108 1.00 88.50 400 PRO A O 1
ATOM 3301 N N . GLN A 1 401 ? -20.980 -10.123 23.961 1.00 88.94 401 GLN A N 1
ATOM 3302 C CA . GLN A 1 401 ? -21.170 -9.851 22.544 1.00 88.94 401 GLN A CA 1
ATOM 3303 C C . GLN A 1 401 ? -21.918 -8.530 22.340 1.00 88.94 401 GLN A C 1
ATOM 3305 O O . GLN A 1 401 ? -23.029 -8.324 22.847 1.00 88.94 401 GLN A O 1
ATOM 3310 N N . LEU A 1 402 ? -21.324 -7.664 21.520 1.00 92.62 402 LEU A N 1
ATOM 3311 C CA . LEU A 1 402 ? -21.912 -6.403 21.091 1.00 92.62 402 LEU A CA 1
ATOM 3312 C C . LEU A 1 402 ? -22.417 -6.470 19.650 1.00 92.62 402 LEU A C 1
ATOM 3314 O O . LEU A 1 402 ? -21.857 -7.155 18.797 1.00 92.62 402 LEU A O 1
ATOM 3318 N N . THR A 1 403 ? -23.460 -5.694 19.389 1.00 94.00 403 THR A N 1
ATOM 3319 C CA . THR A 1 403 ? -23.927 -5.317 18.052 1.00 94.00 403 THR A CA 1
ATOM 3320 C C . THR A 1 403 ? -23.817 -3.807 17.892 1.00 94.00 403 THR A C 1
ATOM 3322 O O . THR A 1 403 ? -23.668 -3.088 18.882 1.00 94.00 403 THR A O 1
ATOM 3325 N N . TYR A 1 404 ? -23.846 -3.333 16.651 1.00 96.06 404 TYR A N 1
ATOM 3326 C CA . TYR A 1 404 ? -23.730 -1.919 16.317 1.00 96.06 404 TYR A CA 1
ATOM 3327 C C . TYR A 1 404 ? -24.909 -1.485 15.449 1.00 96.06 404 TYR A C 1
ATOM 3329 O O . TYR A 1 404 ? -25.220 -2.154 14.463 1.00 96.06 404 TYR A O 1
ATOM 3337 N N . ASP A 1 405 ? -25.538 -0.371 15.814 1.00 95.81 405 ASP A N 1
ATOM 3338 C CA . ASP A 1 405 ? -26.558 0.295 15.012 1.00 95.81 405 ASP A CA 1
ATOM 3339 C C . ASP A 1 405 ? -25.946 1.511 14.287 1.00 95.81 405 ASP A C 1
ATOM 3341 O O . ASP A 1 405 ? -25.645 2.523 14.932 1.00 95.81 405 ASP A O 1
ATOM 3345 N N . PRO A 1 406 ? -25.780 1.453 12.952 1.00 94.69 406 PRO A N 1
ATOM 3346 C CA . PRO A 1 406 ? -25.211 2.543 12.162 1.00 94.69 406 PRO A CA 1
ATOM 3347 C C . PRO A 1 406 ? -26.103 3.788 12.112 1.00 94.69 406 PRO A C 1
ATOM 3349 O O . PRO A 1 406 ? -25.592 4.887 11.904 1.00 94.69 406 PRO A O 1
ATOM 3352 N N . ALA A 1 407 ? -27.421 3.652 12.302 1.00 93.69 407 ALA A N 1
ATOM 3353 C CA . ALA A 1 407 ? -28.341 4.784 12.211 1.00 93.69 407 ALA A CA 1
ATOM 3354 C C . ALA A 1 407 ? -28.229 5.710 13.429 1.00 93.69 407 ALA A C 1
ATOM 3356 O O . ALA A 1 407 ? -28.363 6.928 13.302 1.00 93.69 407 ALA A O 1
ATOM 3357 N N . THR A 1 408 ? -27.980 5.132 14.604 1.00 93.12 408 THR A N 1
ATOM 3358 C CA . THR A 1 408 ? -27.839 5.867 15.868 1.00 93.12 408 THR A CA 1
ATOM 3359 C C . THR A 1 408 ? -26.389 5.985 16.340 1.00 93.12 408 THR A C 1
ATOM 3361 O O . THR A 1 408 ? -26.129 6.672 17.327 1.00 93.12 408 THR A O 1
ATOM 3364 N N . ASP A 1 409 ? -25.440 5.345 15.648 1.00 94.94 409 ASP A N 1
ATOM 3365 C CA . ASP A 1 409 ? -24.044 5.186 16.072 1.00 94.94 409 ASP A CA 1
ATOM 3366 C C . ASP A 1 409 ? -23.941 4.633 17.502 1.00 94.94 409 ASP A C 1
ATOM 3368 O O . ASP A 1 409 ? -23.241 5.193 18.342 1.00 94.94 409 ASP A O 1
ATOM 3372 N N . THR A 1 410 ? -24.685 3.571 17.824 1.00 95.44 410 THR A N 1
ATOM 3373 C CA . THR A 1 410 ? -24.694 2.988 19.178 1.00 95.44 410 THR A CA 1
ATOM 3374 C C . THR A 1 410 ? -24.323 1.513 19.184 1.00 95.44 410 THR A C 1
ATOM 3376 O O . THR A 1 410 ? -24.661 0.751 18.281 1.00 95.44 410 THR A O 1
ATOM 3379 N N . PHE A 1 411 ? -23.623 1.103 20.238 1.00 95.81 411 PHE A N 1
ATOM 3380 C CA . PHE A 1 411 ? -23.390 -0.297 20.569 1.00 95.81 411 PHE A CA 1
ATOM 3381 C C . PHE A 1 411 ? -24.468 -0.818 21.517 1.00 95.81 411 PHE A C 1
ATOM 3383 O O . PHE A 1 411 ? -24.890 -0.112 22.432 1.00 95.81 411 PHE A O 1
ATOM 3390 N N . GLN A 1 412 ? -24.872 -2.074 21.334 1.00 94.06 412 GLN A N 1
ATOM 3391 C CA . GLN A 1 412 ? -25.865 -2.744 22.174 1.00 94.06 412 GLN A CA 1
ATOM 3392 C C . GLN A 1 412 ? -25.383 -4.139 22.572 1.00 94.06 412 GLN A C 1
ATOM 3394 O O . GLN A 1 412 ? -24.889 -4.896 21.731 1.00 94.06 412 GLN A O 1
ATOM 3399 N N . LYS A 1 413 ? -25.543 -4.493 23.854 1.00 92.00 413 LYS A N 1
ATOM 3400 C CA . LYS A 1 413 ? -25.314 -5.862 24.332 1.00 92.00 413 LYS A CA 1
ATOM 3401 C C . LYS A 1 413 ? -26.408 -6.781 23.793 1.00 92.00 413 LYS A C 1
ATOM 3403 O O . LYS A 1 413 ? -27.589 -6.458 23.868 1.00 92.00 413 LYS A O 1
ATOM 3408 N N . THR A 1 414 ? -26.008 -7.947 23.305 1.00 87.31 414 THR A N 1
ATOM 3409 C CA . THR A 1 414 ? -26.938 -8.991 22.833 1.00 87.31 414 THR A CA 1
ATOM 3410 C C . THR A 1 414 ? -27.455 -9.890 23.960 1.00 87.31 414 THR A C 1
ATOM 3412 O O . THR A 1 414 ? -28.451 -10.584 23.783 1.00 87.31 414 THR A O 1
ATOM 3415 N N . GLY A 1 415 ? -26.793 -9.873 25.124 1.00 82.62 415 GLY A N 1
ATOM 3416 C CA . GLY A 1 415 ? -27.047 -10.797 26.235 1.00 82.62 415 GLY A CA 1
ATOM 3417 C C . GLY A 1 415 ? -26.319 -12.141 26.103 1.00 82.62 415 GLY A C 1
ATOM 3418 O O . GLY A 1 415 ? -26.391 -12.953 27.022 1.00 82.62 415 GLY A O 1
ATOM 3419 N N . GLU A 1 416 ? -25.605 -12.366 24.997 1.00 87.06 416 GLU A N 1
ATOM 3420 C CA . GLU A 1 416 ? -24.752 -13.535 24.788 1.00 87.06 416 GLU A CA 1
ATOM 3421 C C . GLU A 1 416 ? -23.304 -13.255 25.225 1.00 87.06 416 GLU A C 1
ATOM 3423 O O . GLU A 1 416 ? -22.804 -12.127 25.136 1.00 87.06 416 GLU A O 1
ATOM 3428 N N . GLU A 1 417 ? -22.619 -14.302 25.687 1.00 88.19 417 GLU A N 1
ATOM 3429 C CA . GLU A 1 417 ? -21.192 -14.269 26.008 1.00 88.19 417 GLU A CA 1
ATOM 3430 C C . GLU A 1 417 ? -20.404 -15.104 25.003 1.00 88.19 417 GLU A C 1
ATOM 3432 O O . GLU A 1 417 ? -20.730 -16.264 24.733 1.00 88.19 417 GLU A O 1
ATOM 3437 N N . PHE A 1 418 ? -19.307 -14.538 24.506 1.00 88.19 418 PHE A N 1
ATOM 3438 C CA . PHE A 1 418 ? -18.316 -15.289 23.757 1.00 88.19 418 PHE A CA 1
ATOM 3439 C C . PHE A 1 418 ? -17.153 -15.682 24.636 1.00 88.19 418 PHE A C 1
ATOM 3441 O O . PHE A 1 418 ? -16.813 -15.013 25.609 1.00 88.19 418 PHE A O 1
ATOM 3448 N N . PHE A 1 419 ? -16.507 -16.774 24.243 1.00 90.31 419 PHE A N 1
ATOM 3449 C CA . PHE A 1 419 ? -15.300 -17.222 24.894 1.00 90.31 419 PHE A CA 1
ATOM 3450 C C . PHE A 1 419 ? -14.128 -17.221 23.928 1.00 90.31 419 PHE A C 1
ATOM 3452 O O . PHE A 1 419 ? -14.220 -17.796 22.844 1.00 90.31 419 PHE A O 1
ATOM 3459 N N . SER A 1 420 ? -12.998 -16.675 24.363 1.00 91.50 420 SER A N 1
ATOM 3460 C CA . SER A 1 420 ? -11.796 -16.588 23.538 1.00 91.50 420 SER A CA 1
ATOM 3461 C C . SER A 1 420 ? -10.533 -16.977 24.283 1.00 91.50 420 SER A C 1
ATOM 3463 O O . SER A 1 420 ? -10.458 -16.937 25.512 1.00 91.50 420 SER A O 1
ATOM 3465 N N . TYR A 1 421 ? -9.537 -17.371 23.497 1.00 91.38 421 TYR A N 1
ATOM 3466 C CA . TYR A 1 421 ? -8.154 -17.530 23.926 1.00 91.38 421 TYR A CA 1
ATOM 3467 C C . TYR A 1 421 ? -7.303 -16.299 23.590 1.00 91.38 421 TYR A C 1
ATOM 3469 O O . TYR A 1 421 ? -6.166 -16.220 24.049 1.00 91.38 421 TYR A O 1
ATOM 3477 N N . ALA A 1 422 ? -7.815 -15.339 22.814 1.00 90.25 422 ALA A N 1
ATOM 3478 C CA . ALA A 1 422 ? -7.128 -14.079 22.565 1.00 90.25 422 ALA A CA 1
ATOM 3479 C C . ALA A 1 422 ? -7.010 -13.285 23.874 1.00 90.25 422 ALA A C 1
ATOM 3481 O O . ALA A 1 422 ? -7.966 -13.158 24.637 1.00 90.25 422 ALA A O 1
ATOM 3482 N N . LEU A 1 423 ? -5.809 -12.784 24.154 1.00 89.19 423 LEU A N 1
ATOM 3483 C CA . LEU A 1 423 ? -5.464 -12.157 25.421 1.00 89.19 423 LEU A CA 1
ATOM 3484 C C . LEU A 1 423 ? -5.581 -10.629 25.305 1.00 89.19 423 LEU A C 1
ATOM 3486 O O . LEU A 1 423 ? -4.705 -10.004 24.694 1.00 89.19 423 LEU A O 1
ATOM 3490 N N . PRO A 1 424 ? -6.608 -10.007 25.909 1.00 91.25 424 PRO A N 1
ATOM 3491 C CA . PRO A 1 424 ? -6.717 -8.565 25.950 1.00 91.25 424 PRO A CA 1
ATOM 3492 C C . PRO A 1 424 ? -5.682 -7.977 26.908 1.00 91.25 424 PRO A C 1
ATOM 3494 O O . PRO A 1 424 ? -5.283 -8.587 27.906 1.00 91.25 424 PRO A O 1
ATOM 3497 N N . ASN A 1 425 ? -5.228 -6.766 26.603 1.00 92.62 425 ASN A N 1
ATOM 3498 C CA . ASN A 1 425 ? -4.355 -6.022 27.496 1.00 92.62 425 ASN A CA 1
ATOM 3499 C C . ASN A 1 425 ? -5.126 -5.612 28.761 1.00 92.62 425 ASN A C 1
ATOM 3501 O O . ASN A 1 425 ? -6.135 -4.919 28.667 1.00 92.62 425 ASN A O 1
ATOM 3505 N N . LYS A 1 426 ? -4.617 -5.990 29.942 1.00 87.88 426 LYS A N 1
ATOM 3506 C CA . LYS A 1 426 ? -5.270 -5.746 31.241 1.00 87.88 426 LYS A CA 1
ATOM 3507 C C . LYS A 1 426 ? -5.592 -4.271 31.520 1.00 87.88 426 LYS A C 1
ATOM 3509 O O . LYS A 1 426 ? -6.579 -4.003 32.186 1.00 87.88 426 LYS A O 1
ATOM 3514 N N . ILE A 1 427 ? -4.770 -3.334 31.044 1.00 83.94 427 ILE A N 1
ATOM 3515 C CA . ILE A 1 427 ? -4.959 -1.889 31.272 1.00 83.94 427 ILE A CA 1
ATOM 3516 C C . ILE A 1 427 ? -6.098 -1.352 30.402 1.00 83.94 427 ILE A C 1
ATOM 3518 O O . ILE A 1 427 ? -6.845 -0.469 30.806 1.00 83.94 427 ILE A O 1
ATOM 3522 N N . ILE A 1 428 ? -6.188 -1.864 29.176 1.00 90.31 428 ILE A N 1
ATOM 3523 C CA . ILE A 1 428 ? -7.018 -1.312 28.102 1.00 90.31 428 ILE A CA 1
ATOM 3524 C C . ILE A 1 428 ? -8.389 -1.995 28.047 1.00 90.31 428 ILE A C 1
ATOM 3526 O O . ILE A 1 428 ? -9.374 -1.381 27.630 1.00 90.31 428 ILE A O 1
ATOM 3530 N N . HIS A 1 429 ? -8.447 -3.259 28.462 1.00 92.12 429 HIS A N 1
ATOM 3531 C CA . HIS A 1 429 ? -9.653 -4.070 28.461 1.00 92.12 429 HIS A CA 1
ATOM 3532 C C . HIS A 1 429 ? -10.782 -3.383 29.231 1.00 92.12 429 HIS A C 1
ATOM 3534 O O . HIS A 1 429 ? -10.583 -2.913 30.352 1.00 92.12 429 HIS A O 1
ATOM 3540 N N . ILE A 1 430 ? -11.951 -3.284 28.608 1.00 92.56 430 ILE A N 1
ATOM 3541 C CA . ILE A 1 430 ? -13.186 -2.778 29.200 1.00 92.56 430 ILE A CA 1
ATOM 3542 C C . ILE A 1 430 ? -13.947 -3.988 29.737 1.00 92.56 430 ILE A C 1
ATOM 3544 O O . ILE A 1 430 ? -14.462 -4.787 28.957 1.00 92.56 430 ILE A O 1
ATOM 3548 N N . ASP A 1 431 ? -13.967 -4.124 31.061 1.00 90.25 431 ASP A N 1
ATOM 3549 C CA . ASP A 1 431 ? -14.768 -5.136 31.745 1.00 90.25 431 ASP A CA 1
ATOM 3550 C C . ASP A 1 431 ? -16.274 -4.863 31.600 1.00 90.25 431 ASP A C 1
ATOM 3552 O O . ASP A 1 431 ? -16.702 -3.806 31.129 1.00 90.25 431 ASP A O 1
ATOM 3556 N N . ASP A 1 432 ? -17.079 -5.844 31.997 1.00 90.31 432 ASP A N 1
ATOM 3557 C CA . ASP A 1 432 ? -18.520 -5.824 31.772 1.00 90.31 432 ASP A CA 1
ATOM 3558 C C . ASP A 1 432 ? -19.240 -4.695 32.530 1.00 90.31 432 ASP A C 1
ATOM 3560 O O . ASP A 1 432 ? -20.136 -4.065 31.970 1.00 90.31 432 ASP A O 1
ATOM 3564 N N . GLU A 1 433 ? -18.800 -4.377 33.753 1.00 91.50 433 GLU A N 1
ATOM 3565 C CA . GLU A 1 433 ? -19.358 -3.295 34.574 1.00 91.50 433 GLU A CA 1
ATOM 3566 C C . GLU A 1 433 ? -19.026 -1.923 33.975 1.00 91.50 433 GLU A C 1
ATOM 3568 O O . GLU A 1 433 ? -19.905 -1.075 33.801 1.00 91.50 433 GLU A O 1
ATOM 3573 N N . SER A 1 434 ? -17.764 -1.718 33.596 1.00 92.31 434 SER A N 1
ATOM 3574 C CA . SER A 1 434 ? -17.320 -0.515 32.895 1.00 92.31 434 SER A CA 1
ATOM 3575 C C . SER A 1 434 ? -18.064 -0.343 31.573 1.00 92.31 434 SER A C 1
ATOM 3577 O O . SER A 1 434 ? -18.439 0.773 31.217 1.00 92.31 434 SER A O 1
ATOM 3579 N N . LEU A 1 435 ? -18.308 -1.433 30.842 1.00 93.94 435 LEU A N 1
ATOM 3580 C CA . LEU A 1 435 ? -19.062 -1.393 29.596 1.00 93.94 435 LEU A CA 1
ATOM 3581 C C . LEU A 1 435 ? -20.516 -0.970 29.834 1.00 93.94 435 LEU A C 1
ATOM 3583 O O . LEU A 1 435 ? -21.009 -0.121 29.102 1.00 93.94 435 LEU A O 1
ATOM 3587 N N . GLU A 1 436 ? -21.203 -1.498 30.850 1.00 93.25 436 GLU A N 1
ATOM 3588 C CA . GLU A 1 436 ? -22.583 -1.081 31.160 1.00 93.25 436 GLU A CA 1
ATOM 3589 C C . GLU A 1 436 ? -22.681 0.397 31.491 1.00 93.25 436 GLU A C 1
ATOM 3591 O O . GLU A 1 436 ? -23.536 1.091 30.939 1.00 93.25 436 GLU A O 1
ATOM 3596 N N . ARG A 1 437 ? -21.773 0.885 32.339 1.00 94.31 437 ARG A N 1
ATOM 3597 C CA . ARG A 1 437 ? -21.683 2.311 32.660 1.00 94.31 437 ARG A CA 1
ATOM 3598 C C . ARG A 1 437 ? -21.431 3.134 31.400 1.00 94.31 437 ARG A C 1
ATOM 3600 O O . ARG A 1 437 ? -22.095 4.140 31.190 1.00 94.31 437 ARG A O 1
ATOM 3607 N N . LEU A 1 438 ? -20.543 2.676 30.517 1.00 95.31 438 LEU A N 1
ATOM 3608 C CA . LEU A 1 438 ? -20.224 3.371 29.270 1.00 95.31 438 LEU A CA 1
ATOM 3609 C C . LEU A 1 438 ? -21.438 3.472 28.343 1.00 95.31 438 LEU A C 1
ATOM 3611 O O . LEU A 1 438 ? -21.714 4.545 27.817 1.00 95.31 438 LEU A O 1
ATOM 3615 N N . LEU A 1 439 ? -22.211 2.395 28.187 1.00 94.50 439 LEU A N 1
ATOM 3616 C CA . LEU A 1 439 ? -23.423 2.415 27.362 1.00 94.50 439 LEU A CA 1
ATOM 3617 C C . LEU A 1 439 ? -24.522 3.326 27.950 1.00 94.50 439 LEU A C 1
ATOM 3619 O O . LEU A 1 439 ? -25.358 3.823 27.205 1.00 94.50 439 LEU A O 1
ATOM 3623 N N . GLN A 1 440 ? -24.519 3.608 29.255 1.00 95.19 440 GLN A N 1
ATOM 3624 C CA . GLN A 1 440 ? -25.455 4.566 29.866 1.00 95.19 440 GLN A CA 1
ATOM 3625 C C . GLN A 1 440 ? -25.104 6.034 29.564 1.00 95.19 440 GLN A C 1
ATOM 3627 O O . GLN A 1 440 ? -25.945 6.915 29.740 1.00 95.19 440 GLN A O 1
ATOM 3632 N N . LEU A 1 441 ? -23.891 6.317 29.076 1.00 95.12 441 LEU A N 1
ATOM 3633 C CA . LEU A 1 441 ? -23.436 7.675 28.760 1.00 95.12 441 LEU A CA 1
ATOM 3634 C C . LEU A 1 441 ? -23.802 8.136 27.340 1.00 95.12 441 LEU A C 1
ATOM 3636 O O . LEU A 1 441 ? -23.447 9.253 26.965 1.00 95.12 441 LEU A O 1
ATOM 3640 N N . TYR A 1 442 ? -24.518 7.331 26.542 1.00 93.12 442 TYR A N 1
ATOM 3641 C CA . TYR A 1 442 ? -24.883 7.711 25.168 1.00 93.12 442 TYR A CA 1
ATOM 3642 C C . TYR A 1 442 ? -25.650 9.031 25.084 1.00 93.12 442 TYR A C 1
ATOM 3644 O O . TYR A 1 442 ? -25.380 9.823 24.186 1.00 93.12 442 TYR A O 1
ATOM 3652 N N . ASP A 1 443 ? -26.535 9.310 26.040 1.00 91.12 443 ASP A N 1
ATOM 3653 C CA . ASP A 1 443 ? -27.295 10.566 26.071 1.00 91.12 443 ASP A CA 1
ATOM 3654 C C . ASP A 1 443 ? -26.419 11.784 26.415 1.00 91.12 443 ASP A C 1
ATOM 3656 O O . ASP A 1 443 ? -26.782 12.922 26.123 1.00 91.12 443 ASP A O 1
ATOM 3660 N N . GLN A 1 444 ? -25.249 11.556 27.020 1.00 91.62 444 GLN A N 1
ATOM 3661 C CA . GLN A 1 444 ? -24.311 12.593 27.464 1.00 91.62 444 GLN A CA 1
ATOM 3662 C C . GLN A 1 444 ? -23.153 12.814 26.479 1.00 91.62 444 GLN A C 1
ATOM 3664 O O . GLN A 1 444 ? -22.320 13.690 26.698 1.00 91.62 444 GLN A O 1
ATOM 3669 N N . ARG A 1 445 ? -23.075 12.031 25.394 1.00 90.38 445 ARG A N 1
ATOM 3670 C CA . ARG A 1 445 ? -21.951 12.084 24.440 1.00 90.38 445 ARG A CA 1
ATOM 3671 C C . ARG A 1 445 ? -22.016 13.247 23.452 1.00 90.38 445 ARG A C 1
ATOM 3673 O O . ARG A 1 445 ? -21.041 13.473 22.738 1.00 90.38 445 ARG A O 1
ATOM 3680 N N . GLU A 1 446 ? -23.175 13.894 23.314 1.00 89.44 446 GLU A N 1
ATOM 3681 C CA . GLU A 1 446 ? -23.366 15.006 22.379 1.00 89.44 446 GLU A CA 1
ATOM 3682 C C . GLU A 1 446 ? -22.732 16.271 22.963 1.00 89.44 446 GLU A C 1
ATOM 3684 O O . GLU A 1 446 ? -23.392 17.128 23.546 1.00 89.44 446 GLU A O 1
ATOM 3689 N N . VAL A 1 447 ? -21.411 16.329 22.825 1.00 90.69 447 VAL A N 1
ATOM 3690 C CA . VAL A 1 447 ? -20.534 17.396 23.310 1.00 90.69 447 VAL A CA 1
ATOM 3691 C C . VAL A 1 447 ? -19.898 18.149 22.141 1.00 90.69 447 VAL A C 1
ATOM 3693 O O . VAL A 1 447 ? -19.961 17.701 20.992 1.00 90.69 447 VAL A O 1
ATOM 3696 N N . ALA A 1 448 ? -19.291 19.304 22.416 1.00 88.88 448 ALA A N 1
ATOM 3697 C CA . ALA A 1 448 ? -18.762 20.174 21.368 1.00 88.88 448 ALA A CA 1
ATOM 3698 C C . ALA A 1 448 ? -17.512 19.599 20.679 1.00 88.88 448 ALA A C 1
ATOM 3700 O O . ALA A 1 448 ? -17.372 19.707 19.458 1.00 88.88 448 ALA A O 1
ATOM 3701 N N . ASP A 1 449 ? -16.600 19.001 21.450 1.00 93.75 449 ASP A N 1
ATOM 3702 C CA . ASP A 1 449 ? -15.304 18.521 20.971 1.00 93.75 449 ASP A CA 1
ATOM 3703 C C . ASP A 1 449 ? -14.810 17.272 21.730 1.00 93.75 449 ASP A C 1
ATOM 3705 O O . ASP A 1 449 ? -15.383 16.832 22.730 1.00 93.75 449 ASP A O 1
ATOM 3709 N N . LEU A 1 450 ? -13.715 16.680 21.242 1.00 95.25 450 LEU A N 1
ATOM 3710 C CA . LEU A 1 450 ? -13.074 15.513 21.857 1.00 95.25 450 LEU A CA 1
ATOM 3711 C C . LEU A 1 450 ? -12.611 15.766 23.303 1.00 95.25 450 LEU A C 1
ATOM 3713 O O . LEU A 1 450 ? -12.590 14.832 24.104 1.00 95.25 450 LEU A O 1
ATOM 3717 N N . ARG A 1 451 ? -12.246 17.003 23.658 1.00 94.81 451 ARG A N 1
ATOM 3718 C CA . ARG A 1 451 ? -11.785 17.338 25.012 1.00 94.81 451 ARG A CA 1
ATOM 3719 C C . ARG A 1 451 ? -12.931 17.209 26.010 1.00 94.81 451 ARG A C 1
ATOM 3721 O O . ARG A 1 451 ? -12.731 16.608 27.060 1.00 94.81 451 ARG A O 1
ATOM 3728 N N . GLU A 1 452 ? -14.121 17.717 25.696 1.00 94.44 452 GLU A N 1
ATOM 3729 C CA . GLU A 1 452 ? -15.296 17.574 26.570 1.00 94.44 452 GLU A CA 1
ATOM 3730 C C . GLU A 1 452 ? -15.661 16.101 26.799 1.00 94.44 452 GLU A C 1
ATOM 3732 O O . GLU A 1 452 ? -15.955 15.700 27.928 1.00 94.44 452 GLU A O 1
ATOM 3737 N N . LEU A 1 453 ? -15.551 15.269 25.757 1.00 95.50 453 LEU A N 1
ATOM 3738 C CA . LEU A 1 453 ? -15.807 13.834 25.877 1.00 95.50 453 LEU A CA 1
ATOM 3739 C C . LEU A 1 453 ? -14.748 13.137 26.742 1.00 95.50 453 LEU A C 1
ATOM 3741 O O . LEU A 1 453 ? -15.081 12.275 27.554 1.00 95.50 453 LEU A O 1
ATOM 3745 N N . LEU A 1 454 ? -13.476 13.529 26.616 1.00 95.75 454 LEU A N 1
ATOM 3746 C CA . LEU A 1 454 ? -12.405 13.038 27.486 1.00 95.75 454 LEU A CA 1
ATOM 3747 C C . LEU A 1 454 ? -12.643 13.437 28.944 1.00 95.75 454 LEU A C 1
ATOM 3749 O O . LEU A 1 454 ? -12.493 12.596 29.822 1.00 95.75 454 LEU A O 1
ATOM 3753 N N . VAL A 1 455 ? -13.076 14.669 29.220 1.00 94.31 455 VAL A N 1
ATOM 3754 C CA . VAL A 1 455 ? -13.420 15.096 30.587 1.00 94.31 455 VAL A CA 1
ATOM 3755 C C . VAL A 1 455 ? -14.521 14.215 31.182 1.00 94.31 455 VAL A C 1
ATOM 3757 O O . VAL A 1 455 ? -14.384 13.777 32.324 1.00 94.31 455 VAL A O 1
ATOM 3760 N N . LEU A 1 456 ? -15.577 13.907 30.419 1.00 94.56 456 LEU A N 1
ATOM 3761 C CA . LEU A 1 456 ? -16.631 12.982 30.855 1.00 94.56 456 LEU A CA 1
ATOM 3762 C C . LEU A 1 456 ? -16.052 11.602 31.202 1.00 94.56 456 LEU A C 1
ATOM 3764 O O . LEU A 1 456 ? -16.305 11.081 32.286 1.00 94.56 456 LEU A O 1
ATOM 3768 N N . ILE A 1 457 ? -15.216 11.040 30.322 1.00 95.56 457 ILE A N 1
ATOM 3769 C CA . ILE A 1 457 ? -14.581 9.736 30.553 1.00 95.56 457 ILE A CA 1
ATOM 3770 C C . ILE A 1 457 ? -13.696 9.744 31.802 1.00 95.56 457 ILE A C 1
ATOM 3772 O O . ILE A 1 457 ? -13.765 8.813 32.603 1.00 95.56 457 ILE A O 1
ATOM 3776 N N . TYR A 1 458 ? -12.884 10.780 32.007 1.00 94.44 458 TYR A N 1
ATOM 3777 C CA . TYR A 1 458 ? -12.020 10.858 33.184 1.00 94.44 458 TYR A CA 1
ATOM 3778 C C . TYR A 1 458 ? -12.820 11.008 34.479 1.00 94.44 458 TYR A C 1
ATOM 3780 O O . TYR A 1 458 ? -12.409 10.453 35.495 1.00 94.44 458 TYR A O 1
ATOM 3788 N N . LYS A 1 459 ? -13.958 11.706 34.459 1.00 91.56 459 LYS A N 1
ATOM 3789 C CA . LYS A 1 459 ? -14.836 11.830 35.630 1.00 91.56 459 LYS A CA 1
ATOM 3790 C C . LYS A 1 459 ? -15.512 10.510 36.005 1.00 91.56 459 LYS A C 1
ATOM 3792 O O . LYS A 1 459 ? -15.623 10.224 37.189 1.00 91.56 459 LYS A O 1
ATOM 3797 N N . GLU A 1 460 ? -15.923 9.718 35.018 1.00 92.19 460 GLU A N 1
ATOM 3798 C CA . GLU A 1 460 ? -16.695 8.486 35.244 1.00 92.19 460 GLU A CA 1
ATOM 3799 C C . GLU A 1 460 ? -15.827 7.239 35.473 1.00 92.19 460 GLU A C 1
ATOM 3801 O O . GLU A 1 460 ? -16.194 6.352 36.244 1.00 92.19 460 GLU A O 1
ATOM 3806 N N . PHE A 1 461 ? -14.673 7.143 34.802 1.00 91.38 461 PHE A N 1
ATOM 3807 C CA . PHE A 1 461 ? -13.871 5.910 34.758 1.00 91.38 461 PHE A CA 1
ATOM 3808 C C . PHE A 1 461 ? -12.528 5.993 35.481 1.00 91.38 461 PHE A C 1
ATOM 3810 O O . PHE A 1 461 ? -11.829 4.981 35.566 1.00 91.38 461 PHE A O 1
ATOM 3817 N N . SER A 1 462 ? -12.150 7.159 36.002 1.00 86.38 462 SER A N 1
ATOM 3818 C CA . SER A 1 462 ? -10.933 7.277 36.807 1.00 86.38 462 SER A CA 1
ATOM 3819 C C . SER A 1 462 ? -11.241 7.098 38.296 1.00 86.38 462 SER A C 1
ATOM 3821 O O . SER A 1 462 ? -12.289 7.550 38.756 1.00 86.38 462 SER A O 1
ATOM 3823 N N . PRO A 1 463 ? -10.322 6.522 39.091 1.00 76.62 463 PRO A N 1
ATOM 3824 C CA . PRO A 1 463 ? -10.447 6.526 40.547 1.00 76.62 463 PRO A CA 1
ATOM 3825 C C . PRO A 1 463 ? -10.567 7.959 41.089 1.00 76.62 463 PRO A C 1
ATOM 3827 O O . PRO A 1 463 ? -9.798 8.829 40.677 1.00 76.62 463 PRO A O 1
ATOM 3830 N N . GLU A 1 464 ? -11.489 8.199 42.029 1.00 68.62 464 GLU A N 1
ATOM 3831 C CA . GLU A 1 464 ? -11.780 9.546 42.556 1.00 68.62 464 GLU A CA 1
ATOM 3832 C C . GLU A 1 464 ? -10.553 10.248 43.162 1.00 68.62 464 GLU A C 1
ATOM 3834 O O . GLU A 1 464 ? -10.451 11.471 43.081 1.00 68.62 464 GLU A O 1
ATOM 3839 N N . GLU A 1 465 ? -9.615 9.484 43.731 1.00 66.25 465 GLU A N 1
ATOM 3840 C CA . GLU A 1 465 ? -8.441 10.006 44.445 1.00 66.25 465 GLU A CA 1
ATOM 3841 C C . GLU A 1 465 ? -7.363 10.594 43.519 1.00 66.25 465 GLU A C 1
ATOM 3843 O O . GLU A 1 465 ? -6.721 11.577 43.881 1.00 66.25 465 GLU A O 1
ATOM 3848 N N . GLU A 1 466 ? -7.158 10.017 42.329 1.00 70.12 466 GLU A N 1
ATOM 3849 C CA . GLU A 1 466 ? -6.072 10.413 41.412 1.00 70.12 466 GLU A CA 1
ATOM 3850 C C . GLU A 1 466 ? -6.569 10.944 40.064 1.00 70.12 466 GLU A C 1
ATOM 3852 O O . GLU A 1 466 ? -5.789 11.548 39.334 1.00 70.12 466 GLU A O 1
ATOM 3857 N N . ARG A 1 467 ? -7.834 10.683 39.703 1.00 85.81 467 ARG A N 1
ATOM 3858 C CA . ARG A 1 467 ? -8.430 10.986 38.391 1.00 85.81 467 ARG A CA 1
ATOM 3859 C C . ARG A 1 467 ? -7.478 10.723 37.214 1.00 85.81 467 ARG A C 1
ATOM 3861 O O . ARG A 1 467 ? -7.306 11.566 36.333 1.00 85.81 467 ARG A O 1
ATOM 3868 N N . SER A 1 468 ? -6.834 9.557 37.232 1.00 90.06 468 SER A N 1
ATOM 3869 C CA . SER A 1 468 ? -5.787 9.182 36.286 1.00 90.06 468 SER A CA 1
ATOM 3870 C C . SER A 1 468 ? -6.201 8.011 35.391 1.00 90.06 468 SER A C 1
ATOM 3872 O O . SER A 1 468 ? -6.795 7.032 35.848 1.00 90.06 468 SER A O 1
ATOM 3874 N N . LEU A 1 469 ? -5.864 8.096 34.100 1.00 92.12 469 LEU A N 1
ATOM 3875 C CA . LEU A 1 469 ? -6.076 7.031 33.115 1.00 92.12 469 LEU A CA 1
ATOM 3876 C C . LEU A 1 469 ? -4.902 6.955 32.140 1.00 92.12 469 LEU A C 1
ATOM 3878 O O . LEU A 1 469 ? -4.269 7.951 31.795 1.00 92.12 469 LEU A O 1
ATOM 3882 N N . HIS A 1 470 ? -4.628 5.748 31.646 1.00 93.12 470 HIS A N 1
ATOM 3883 C CA . HIS A 1 470 ? -3.721 5.579 30.516 1.00 93.12 470 HIS A CA 1
ATOM 3884 C C . HIS A 1 470 ? -4.407 6.049 29.226 1.00 93.12 470 HIS A C 1
ATOM 3886 O O . HIS A 1 470 ? -5.555 5.673 28.974 1.00 93.12 470 HIS A O 1
ATOM 3892 N N . TYR A 1 471 ? -3.707 6.794 28.365 1.00 93.75 471 TYR A N 1
ATOM 3893 C CA . TYR A 1 471 ? -4.306 7.385 27.159 1.00 93.75 471 TYR A CA 1
ATOM 3894 C C . TYR A 1 471 ? -4.950 6.338 26.232 1.00 93.75 471 TYR A C 1
ATOM 3896 O O . TYR A 1 471 ? -6.032 6.569 25.706 1.00 93.75 471 TYR A O 1
ATOM 3904 N N . LEU A 1 472 ? -4.344 5.147 26.090 1.00 93.12 472 LEU A N 1
ATOM 3905 C CA . LEU A 1 472 ? -4.954 4.032 25.347 1.00 93.12 472 LEU A CA 1
ATOM 3906 C C . LEU A 1 472 ? -6.301 3.600 25.943 1.00 93.12 472 LEU A C 1
ATOM 3908 O O . LEU A 1 472 ? -7.255 3.397 25.202 1.00 93.12 472 LEU A O 1
ATOM 3912 N N . LYS A 1 473 ? -6.416 3.485 27.272 1.00 95.12 473 LYS A N 1
ATOM 3913 C CA . LYS A 1 473 ? -7.692 3.141 27.917 1.00 95.12 473 LYS A CA 1
ATOM 3914 C C . LYS A 1 473 ? -8.729 4.237 27.667 1.00 95.12 473 LYS A C 1
ATOM 3916 O O . LYS A 1 473 ? -9.845 3.912 27.274 1.00 95.12 473 LYS A O 1
ATOM 3921 N N . ALA A 1 474 ? -8.344 5.508 27.810 1.00 95.88 474 ALA A N 1
ATOM 3922 C CA . ALA A 1 474 ? -9.210 6.641 27.485 1.00 95.88 474 ALA A CA 1
ATOM 3923 C C . ALA A 1 474 ? -9.670 6.601 26.018 1.00 95.88 474 ALA A C 1
ATOM 3925 O O . ALA A 1 474 ? -10.860 6.727 25.752 1.00 95.88 474 ALA A O 1
ATOM 3926 N N . TYR A 1 475 ? -8.762 6.324 25.079 1.00 95.69 475 TYR A N 1
ATOM 3927 C CA . TYR A 1 475 ? -9.080 6.145 23.664 1.00 95.69 475 TYR A CA 1
ATOM 3928 C C . TYR A 1 475 ? -10.125 5.051 23.442 1.00 95.69 475 TYR A C 1
ATOM 3930 O O . TYR A 1 475 ? -11.142 5.308 22.807 1.00 95.69 475 TYR A O 1
ATOM 3938 N N . HIS A 1 476 ? -9.925 3.858 24.004 1.00 96.31 476 HIS A N 1
ATOM 3939 C CA . HIS A 1 476 ? -10.875 2.761 23.833 1.00 96.31 476 HIS A CA 1
ATOM 3940 C C . HIS A 1 476 ? -12.249 3.046 24.457 1.00 96.31 476 HIS A C 1
ATOM 3942 O O . HIS A 1 476 ? -13.248 2.582 23.916 1.00 96.31 476 HIS A O 1
ATOM 3948 N N . LEU A 1 477 ? -12.315 3.796 25.562 1.00 96.75 477 LEU A N 1
ATOM 3949 C CA . LEU A 1 477 ? -13.581 4.215 26.175 1.00 96.75 477 LEU A CA 1
ATOM 3950 C C . LEU A 1 477 ? -14.300 5.266 25.316 1.00 96.75 477 LEU A C 1
ATOM 3952 O O . LEU A 1 477 ? -15.472 5.097 24.984 1.00 96.75 477 LEU A O 1
ATOM 3956 N N . VAL A 1 478 ? -13.589 6.321 24.907 1.00 96.81 478 VAL A N 1
ATOM 3957 C CA . VAL A 1 478 ? -14.133 7.385 24.049 1.00 96.81 478 VAL A CA 1
ATOM 3958 C C . VAL A 1 478 ? -14.630 6.818 22.724 1.00 96.81 478 VAL A C 1
ATOM 3960 O O . VAL A 1 478 ? -15.733 7.150 22.296 1.00 96.81 478 VAL A O 1
ATOM 3963 N N . ASP A 1 479 ? -13.844 5.940 22.098 1.00 96.50 479 ASP A N 1
ATOM 3964 C CA . ASP A 1 479 ? -14.135 5.395 20.773 1.00 96.50 479 ASP A CA 1
ATOM 3965 C C . ASP A 1 479 ? -15.441 4.591 20.738 1.00 96.50 479 ASP A C 1
ATOM 3967 O O . ASP A 1 479 ? -16.106 4.557 19.707 1.00 96.50 479 ASP A O 1
ATOM 3971 N N . VAL A 1 480 ? -15.872 3.995 21.856 1.00 96.00 480 VAL A N 1
ATOM 3972 C CA . VAL A 1 480 ? -17.197 3.358 21.948 1.00 96.00 480 VAL A CA 1
ATOM 3973 C C . VAL A 1 480 ? -18.312 4.402 21.842 1.00 96.00 480 VAL A C 1
ATOM 3975 O O . VAL A 1 480 ? -19.263 4.193 21.093 1.00 96.00 480 VAL A O 1
ATOM 3978 N N . LEU A 1 481 ? -18.187 5.542 22.528 1.00 95.75 481 LEU A N 1
ATOM 3979 C CA . LEU A 1 481 ? -19.212 6.591 22.530 1.00 95.75 481 LEU A CA 1
ATOM 3980 C C . LEU A 1 481 ? -19.278 7.343 21.202 1.00 95.75 481 LEU A C 1
ATOM 3982 O O . LEU A 1 481 ? -20.365 7.526 20.650 1.00 95.75 481 LEU A O 1
ATOM 3986 N N . ARG A 1 482 ? -18.120 7.780 20.699 1.00 95.75 482 ARG A N 1
ATOM 3987 C CA . ARG A 1 482 ? -17.961 8.490 19.426 1.00 95.75 482 ARG A CA 1
ATOM 3988 C C . ARG A 1 482 ? -16.637 8.100 18.796 1.00 95.75 482 ARG A C 1
ATOM 3990 O O . ARG A 1 482 ? -15.603 8.104 19.458 1.00 95.75 482 ARG A O 1
ATOM 3997 N N . ARG A 1 483 ? -16.662 7.801 17.497 1.00 94.88 483 ARG A N 1
ATOM 3998 C CA . ARG A 1 483 ? -15.456 7.411 16.760 1.00 94.88 483 ARG A CA 1
ATOM 3999 C C . ARG A 1 483 ? -14.356 8.463 16.929 1.00 94.88 483 ARG A C 1
ATOM 4001 O O . ARG A 1 483 ? -14.587 9.649 16.704 1.00 94.88 483 ARG A O 1
ATOM 4008 N N . THR A 1 484 ? -13.150 8.013 17.252 1.00 94.19 484 THR A N 1
ATOM 4009 C CA . THR A 1 484 ? -11.957 8.865 17.339 1.00 94.19 484 THR A CA 1
ATOM 4010 C C . THR A 1 484 ? -10.711 8.102 16.866 1.00 94.19 484 THR A C 1
ATOM 4012 O O . THR A 1 484 ? -10.808 6.981 16.355 1.00 94.19 484 THR A O 1
ATOM 4015 N N . THR A 1 485 ? -9.531 8.705 16.986 1.00 91.56 485 THR A N 1
ATOM 4016 C CA . THR A 1 485 ? -8.240 8.044 16.748 1.00 91.56 485 THR A CA 1
ATOM 4017 C C . THR A 1 485 ? -7.372 8.092 17.999 1.00 91.56 485 THR A C 1
ATOM 4019 O O . THR A 1 485 ? -7.559 8.942 18.872 1.00 91.56 485 THR A O 1
ATOM 4022 N N . GLN A 1 486 ? -6.423 7.161 18.095 1.00 90.88 486 GLN A N 1
ATOM 4023 C CA . GLN A 1 486 ? -5.468 7.133 19.199 1.00 90.88 486 GLN A CA 1
ATOM 4024 C C . GLN A 1 486 ? -4.641 8.425 19.222 1.00 90.88 486 GLN A C 1
ATOM 4026 O O . GLN A 1 486 ? -4.457 9.018 20.283 1.00 90.88 486 GLN A O 1
ATOM 4031 N N . GLU A 1 487 ? -4.191 8.877 18.050 1.00 88.94 487 GLU A N 1
ATOM 4032 C CA . GLU A 1 487 ? -3.397 10.091 17.884 1.00 88.94 487 GLU A CA 1
ATOM 4033 C C . GLU A 1 487 ? -4.171 11.348 18.299 1.00 88.94 487 GLU A C 1
ATOM 4035 O O . GLU A 1 487 ? -3.600 12.242 18.918 1.00 88.94 487 GLU A O 1
ATOM 4040 N N . ASP A 1 488 ? -5.472 11.419 17.999 1.00 91.12 488 ASP A N 1
ATOM 4041 C CA . ASP A 1 488 ? -6.314 12.549 18.406 1.00 91.12 488 ASP A CA 1
ATOM 4042 C C . ASP A 1 488 ? -6.497 12.614 19.919 1.00 91.12 488 ASP A C 1
ATOM 4044 O O . ASP A 1 488 ? -6.452 13.700 20.499 1.00 91.12 488 ASP A O 1
ATOM 4048 N N . VAL A 1 489 ? -6.686 11.461 20.562 1.00 93.69 489 VAL A N 1
ATOM 4049 C CA . VAL A 1 489 ? -6.825 11.374 22.018 1.00 93.69 489 VAL A CA 1
ATOM 4050 C C . VAL A 1 489 ? -5.523 11.763 22.703 1.00 93.69 489 VAL A C 1
ATOM 4052 O O . VAL A 1 489 ? -5.542 12.616 23.586 1.00 93.69 489 VAL A O 1
ATOM 4055 N N . GLU A 1 490 ? -4.395 11.196 22.276 1.00 91.56 490 GLU A N 1
ATOM 4056 C CA . GLU A 1 490 ? -3.084 11.517 22.845 1.00 91.56 490 GLU A CA 1
ATOM 4057 C C . GLU A 1 490 ? -2.739 13.001 22.660 1.00 91.56 490 GLU A C 1
ATOM 4059 O O . GLU A 1 490 ? -2.409 13.676 23.632 1.00 91.56 490 GLU A O 1
ATOM 4064 N N . ALA A 1 491 ? -2.908 13.547 21.452 1.00 90.06 491 ALA A N 1
ATOM 4065 C CA . ALA A 1 491 ? -2.626 14.956 21.186 1.00 90.06 491 ALA A CA 1
ATOM 4066 C C . ALA A 1 491 ? -3.555 15.900 21.969 1.00 90.06 491 ALA A C 1
ATOM 4068 O O . ALA A 1 491 ? -3.122 16.958 22.420 1.00 90.06 491 ALA A O 1
ATOM 4069 N N . THR A 1 492 ? -4.824 15.523 22.160 1.00 92.69 492 THR A N 1
ATOM 4070 C CA . THR A 1 492 ? -5.757 16.319 22.971 1.00 92.69 492 THR A CA 1
ATOM 4071 C C . THR A 1 492 ? -5.349 16.315 24.440 1.00 92.69 492 THR A C 1
ATOM 4073 O O . THR A 1 492 ? -5.329 17.377 25.050 1.00 92.69 492 THR A O 1
ATOM 4076 N N . LEU A 1 493 ? -4.964 15.161 24.994 1.00 93.06 493 LEU A N 1
ATOM 4077 C CA . LEU A 1 493 ? -4.490 15.055 26.378 1.00 93.06 493 LEU A CA 1
ATOM 4078 C C . LEU A 1 493 ? -3.169 15.806 26.614 1.00 93.06 493 LEU A C 1
ATOM 4080 O O . LEU A 1 493 ? -2.960 16.326 27.700 1.00 93.06 493 LEU A O 1
ATOM 4084 N N . GLN A 1 494 ? -2.290 15.890 25.613 1.00 90.69 494 GLN A N 1
ATOM 4085 C CA . GLN A 1 494 ? -1.024 16.628 25.718 1.00 90.69 494 GLN A CA 1
ATOM 4086 C C . GLN A 1 494 ? -1.191 18.149 25.685 1.00 90.69 494 GLN A C 1
ATOM 4088 O O . GLN A 1 494 ? -0.379 18.868 26.263 1.00 90.69 494 GLN A O 1
ATOM 4093 N N . LEU A 1 495 ? -2.187 18.643 24.947 1.00 88.38 495 LEU A N 1
ATOM 4094 C CA . LEU A 1 495 ? -2.332 20.073 24.663 1.00 88.38 495 LEU A CA 1
ATOM 4095 C C . LEU A 1 495 ? -3.388 20.757 25.526 1.00 88.38 495 LEU A C 1
ATOM 4097 O O . LEU A 1 495 ? -3.307 21.966 25.742 1.00 88.38 495 LEU A O 1
ATOM 4101 N N . ALA A 1 496 ? -4.379 20.010 26.008 1.00 89.56 496 ALA A N 1
ATOM 4102 C CA . ALA A 1 496 ? -5.433 20.564 26.835 1.00 89.56 496 ALA A CA 1
ATOM 4103 C C . ALA A 1 496 ? -4.917 20.838 28.266 1.00 89.56 496 ALA A C 1
ATOM 4105 O O . ALA A 1 496 ? -4.360 19.942 28.899 1.00 89.56 496 ALA A O 1
ATOM 4106 N N . PRO A 1 497 ? -5.118 22.055 28.806 1.00 87.88 497 PRO A N 1
ATOM 4107 C CA . PRO A 1 497 ? -4.535 22.479 30.083 1.00 87.88 497 PRO A CA 1
ATOM 4108 C C . PRO A 1 497 ? -5.108 21.750 31.305 1.00 87.88 497 PRO A C 1
ATOM 4110 O O . PRO A 1 497 ? -4.552 21.849 32.394 1.00 87.88 497 PRO A O 1
ATOM 4113 N N . GLU A 1 498 ? -6.243 21.067 31.157 1.00 89.38 498 GLU A N 1
ATOM 4114 C CA . GLU A 1 498 ? -6.869 20.292 32.228 1.00 89.38 498 GLU A CA 1
ATOM 4115 C C . GLU A 1 498 ? -6.224 18.916 32.431 1.00 89.38 498 GLU A C 1
ATOM 4117 O O . GLU A 1 498 ? -6.577 18.221 33.381 1.00 89.38 498 GLU A O 1
ATOM 4122 N N . PHE A 1 499 ? -5.315 18.505 31.546 1.00 92.31 499 PHE A N 1
ATOM 4123 C CA . PHE A 1 499 ? -4.646 17.215 31.617 1.00 92.31 499 PHE A CA 1
ATOM 4124 C C . PHE A 1 499 ? -3.143 17.397 31.812 1.00 92.31 499 PHE A C 1
ATOM 4126 O O . PHE A 1 499 ? -2.512 18.248 31.191 1.00 92.31 499 PHE A O 1
ATOM 4133 N N . GLU A 1 500 ? -2.565 16.571 32.675 1.00 91.50 500 GLU A N 1
ATOM 4134 C CA . GLU A 1 500 ? -1.131 16.557 32.949 1.00 91.50 500 GLU A CA 1
ATOM 4135 C C . GLU A 1 500 ? -0.586 15.140 32.772 1.00 91.50 500 GLU A C 1
ATOM 4137 O O . GLU A 1 500 ? -1.150 14.185 33.309 1.00 91.50 500 GLU A O 1
ATOM 4142 N N . GLU A 1 501 ? 0.506 14.980 32.020 1.00 91.50 501 GLU A N 1
ATOM 4143 C CA . GLU A 1 501 ? 1.175 13.682 31.910 1.00 91.50 501 GLU A CA 1
ATOM 4144 C C . GLU A 1 501 ? 1.906 13.350 33.219 1.00 91.50 501 GLU A C 1
ATOM 4146 O O . GLU A 1 501 ? 2.653 14.156 33.772 1.00 91.50 501 GLU A O 1
ATOM 4151 N N . SER A 1 502 ? 1.720 12.130 33.717 1.00 88.19 502 SER A N 1
ATOM 4152 C CA . SER A 1 502 ? 2.378 11.662 34.930 1.00 88.19 502 SER A CA 1
ATOM 4153 C C . SER A 1 502 ? 3.882 11.486 34.718 1.00 88.19 502 SER A C 1
ATOM 4155 O O . SER A 1 502 ? 4.320 10.596 33.989 1.00 88.19 502 SER A O 1
ATOM 4157 N N . GLU A 1 503 ? 4.696 12.223 35.478 1.00 85.62 503 GLU A N 1
ATOM 4158 C CA . GLU A 1 503 ? 6.160 12.060 35.476 1.00 85.62 503 GLU A CA 1
ATOM 4159 C C . GLU A 1 503 ? 6.612 10.643 35.880 1.00 85.62 503 GLU A C 1
ATOM 4161 O O . GLU A 1 503 ? 7.676 10.170 35.481 1.00 85.62 503 GLU A O 1
ATOM 4166 N N . LYS A 1 504 ? 5.804 9.952 36.696 1.00 83.00 504 LYS A N 1
ATOM 4167 C CA . LYS A 1 504 ? 6.127 8.621 37.233 1.00 83.00 504 LYS A CA 1
ATOM 4168 C C . LYS A 1 504 ? 5.772 7.491 36.270 1.00 83.00 504 LYS A C 1
ATOM 4170 O O . LYS A 1 504 ? 6.375 6.420 36.347 1.00 83.00 504 LYS A O 1
ATOM 4175 N N . ARG A 1 505 ? 4.749 7.678 35.430 1.00 77.94 505 ARG A N 1
ATOM 4176 C CA . ARG A 1 505 ? 4.146 6.620 34.609 1.00 77.94 505 ARG A CA 1
ATOM 4177 C C . ARG A 1 505 ? 3.880 7.148 33.205 1.00 77.94 505 ARG A C 1
ATOM 4179 O O . ARG A 1 505 ? 2.905 7.854 32.973 1.00 77.94 505 ARG A O 1
ATOM 4186 N N . LYS A 1 506 ? 4.728 6.741 32.262 1.00 85.44 506 LYS A N 1
ATOM 4187 C CA . LYS A 1 506 ? 4.616 7.124 30.852 1.00 85.44 506 LYS A CA 1
ATOM 4188 C C . LYS A 1 506 ? 3.224 6.799 30.293 1.00 85.44 506 LYS A C 1
ATOM 4190 O O . LYS A 1 506 ? 2.738 5.684 30.483 1.00 85.44 506 LYS A O 1
ATOM 4195 N N . GLY A 1 507 ? 2.615 7.750 29.581 1.00 85.94 507 GLY A N 1
ATOM 4196 C CA . GLY A 1 507 ? 1.312 7.565 28.932 1.00 85.94 507 GLY A CA 1
ATOM 4197 C C . GLY A 1 507 ? 0.101 7.587 29.873 1.00 85.94 507 GLY A C 1
ATOM 4198 O O . GLY A 1 507 ? -1.030 7.400 29.417 1.00 85.94 507 GLY A O 1
ATOM 4199 N N . VAL A 1 508 ? 0.301 7.811 31.173 1.00 90.88 508 VAL A N 1
ATOM 4200 C CA . VAL A 1 508 ? -0.789 8.076 32.118 1.00 90.88 508 VAL A CA 1
ATOM 4201 C C . VAL A 1 508 ? -0.978 9.579 32.220 1.00 90.88 508 VAL A C 1
ATOM 4203 O O . VAL A 1 508 ? -0.017 10.294 32.483 1.00 90.88 508 VAL A O 1
ATOM 4206 N N . TYR A 1 509 ? -2.212 10.038 32.050 1.00 93.44 509 TYR A N 1
ATOM 4207 C CA . TYR A 1 509 ? -2.578 11.437 32.240 1.00 93.44 509 TYR A CA 1
ATOM 4208 C C . TYR A 1 509 ? -3.476 11.566 33.467 1.00 93.44 509 TYR A C 1
ATOM 4210 O O . TYR A 1 509 ? -4.194 10.631 33.831 1.00 93.44 509 TYR A O 1
ATOM 4218 N N . ILE A 1 510 ? -3.398 12.720 34.113 1.00 92.38 510 ILE A N 1
ATOM 4219 C CA . ILE A 1 510 ? -4.157 13.099 35.301 1.00 92.38 510 ILE A CA 1
ATOM 4220 C C . ILE A 1 510 ? -5.080 14.243 34.904 1.00 92.38 510 ILE A C 1
ATOM 4222 O O . ILE A 1 510 ? -4.633 15.200 34.275 1.00 92.38 510 ILE A O 1
ATOM 4226 N N . TYR A 1 511 ? -6.361 14.137 35.252 1.00 92.94 511 TYR A N 1
ATOM 4227 C CA . TYR A 1 511 ? -7.332 15.197 35.013 1.00 92.94 511 TYR A CA 1
ATOM 4228 C C . TYR A 1 511 ? -7.461 16.122 36.227 1.00 92.94 511 TYR A C 1
ATOM 4230 O O . TYR A 1 511 ? -7.886 15.706 37.309 1.00 92.94 511 TYR A O 1
ATOM 4238 N N . HIS A 1 512 ? -7.181 17.402 36.004 1.00 88.50 512 HIS A N 1
ATOM 4239 C CA . HIS A 1 512 ? -7.367 18.480 36.963 1.00 88.50 512 HIS A CA 1
ATOM 4240 C C . HIS A 1 512 ? -8.662 19.220 36.654 1.00 88.50 512 HIS A C 1
ATOM 4242 O O . HIS A 1 512 ? -8.822 19.858 35.611 1.00 88.50 512 HIS A O 1
ATOM 4248 N N . GLU A 1 513 ? -9.618 19.152 37.577 1.00 79.88 513 GLU A N 1
ATOM 4249 C CA . GLU A 1 513 ? -10.848 19.923 37.438 1.00 79.88 513 GLU A CA 1
ATOM 4250 C C . GLU A 1 513 ? -10.514 21.411 37.497 1.00 79.88 513 GLU A C 1
ATOM 4252 O O . GLU A 1 513 ? -9.873 21.866 38.445 1.00 79.88 513 GLU A O 1
ATOM 4257 N N . LYS A 1 514 ? -10.926 22.166 36.470 1.00 64.88 514 LYS A N 1
ATOM 4258 C CA . LYS A 1 514 ? -10.734 23.618 36.412 1.00 64.88 514 LYS A CA 1
ATOM 4259 C C . LYS A 1 514 ? -11.230 24.244 37.714 1.00 64.88 514 LYS A C 1
ATOM 4261 O O . LYS A 1 514 ? -12.436 24.354 37.939 1.00 64.88 514 LYS A O 1
ATOM 4266 N N . VAL A 1 515 ? -10.291 24.673 38.556 1.00 45.00 515 VAL A N 1
ATOM 4267 C CA . VAL A 1 515 ? -10.588 25.499 39.721 1.00 45.00 515 VAL A CA 1
ATOM 4268 C C . VAL A 1 515 ? -11.158 26.798 39.167 1.00 45.00 515 VAL A C 1
ATOM 4270 O O . VAL A 1 515 ? -10.473 27.521 38.444 1.00 45.00 515 VAL A O 1
ATOM 4273 N N . LYS A 1 516 ? -12.437 27.068 39.442 1.00 38.62 516 LYS A N 1
ATOM 4274 C CA . LYS A 1 516 ? -13.036 28.374 39.159 1.00 38.62 516 LYS A CA 1
ATOM 4275 C C . LYS A 1 516 ? -12.130 29.443 39.765 1.00 38.62 516 LYS A C 1
ATOM 4277 O O . LYS A 1 516 ? -11.791 29.358 40.940 1.00 38.62 516 LYS A O 1
ATOM 4282 N N . THR A 1 517 ? -11.692 30.408 38.969 1.00 34.66 517 THR A N 1
ATOM 4283 C CA . THR A 1 517 ? -10.809 31.483 39.425 1.00 34.66 517 THR A CA 1
ATOM 4284 C C . THR A 1 517 ? -11.473 32.269 40.561 1.00 34.66 517 THR A C 1
ATOM 4286 O O . THR A 1 517 ? -12.695 32.421 40.589 1.00 34.66 517 THR A O 1
ATOM 4289 N N . GLU A 1 518 ? -10.669 32.777 41.497 1.00 39.53 518 GLU A N 1
ATOM 4290 C CA . GLU A 1 518 ? -11.083 33.404 42.766 1.00 39.53 518 GLU A CA 1
ATOM 4291 C C . GLU A 1 518 ? -12.118 34.549 42.656 1.00 39.53 518 GLU A C 1
ATOM 4293 O O . GLU A 1 518 ? -12.746 34.883 43.660 1.00 39.53 518 GLU A O 1
ATOM 4298 N N . GLU A 1 519 ? -12.386 35.110 41.469 1.00 43.59 519 GLU A N 1
ATOM 4299 C CA . GLU A 1 519 ? -13.489 36.066 41.262 1.00 43.59 519 GLU A CA 1
ATOM 4300 C C . GLU A 1 519 ? -14.894 35.434 41.386 1.00 43.59 519 GLU A C 1
ATOM 4302 O O . GLU A 1 519 ? -15.841 36.143 41.721 1.00 43.59 519 GLU A O 1
ATOM 4307 N N . GLU A 1 520 ? -15.051 34.114 41.211 1.00 46.97 520 GLU A N 1
ATOM 4308 C CA . GLU A 1 520 ? -16.332 33.408 41.430 1.00 46.97 520 GLU A CA 1
ATOM 4309 C C . GLU A 1 520 ? -16.435 32.686 42.788 1.00 46.97 520 GLU A C 1
ATOM 4311 O O . GLU A 1 520 ? -17.531 32.297 43.196 1.00 46.97 520 GLU A O 1
ATOM 4316 N N . LEU A 1 521 ? -15.327 32.509 43.517 1.00 40.47 521 LEU A N 1
ATOM 4317 C CA . LEU A 1 521 ? -15.280 31.754 44.783 1.00 40.47 521 LEU A CA 1
ATOM 4318 C C . LEU A 1 521 ? -15.280 32.627 46.049 1.00 40.47 521 LEU A C 1
ATOM 4320 O O . LEU A 1 521 ? -15.280 32.092 47.156 1.00 40.47 521 LEU A O 1
ATOM 4324 N N . ALA A 1 522 ? -15.390 33.954 45.928 1.00 38.81 522 ALA A N 1
ATOM 4325 C CA . ALA A 1 522 ? -15.472 34.885 47.063 1.00 38.81 522 ALA A CA 1
ATOM 4326 C C . ALA A 1 522 ? -16.761 34.777 47.927 1.00 38.81 522 ALA A C 1
ATOM 4328 O O . ALA A 1 522 ? -17.079 35.706 48.668 1.00 38.81 522 ALA A O 1
ATOM 4329 N N . VAL A 1 523 ? -17.522 33.673 47.856 1.00 50.06 523 VAL A N 1
ATOM 4330 C CA . VAL A 1 523 ? -18.789 33.477 48.598 1.00 50.06 523 VAL A CA 1
ATOM 4331 C C . VAL A 1 523 ? -18.831 32.211 49.472 1.00 50.06 523 VAL A C 1
ATOM 4333 O O . VAL A 1 523 ? -19.793 32.040 50.215 1.00 50.06 523 VAL A O 1
ATOM 4336 N N . ALA A 1 524 ? -17.816 31.345 49.512 1.00 40.44 524 ALA A N 1
ATOM 4337 C CA . ALA A 1 524 ? -17.857 30.219 50.455 1.00 40.44 524 ALA A CA 1
ATOM 4338 C C . ALA A 1 524 ? -16.493 29.939 51.088 1.00 40.44 524 ALA A C 1
ATOM 4340 O O . ALA A 1 524 ? -15.527 29.604 50.413 1.00 40.44 524 ALA A O 1
ATOM 4341 N N . GLU A 1 525 ? -16.454 30.145 52.401 1.00 36.41 525 GLU A N 1
ATOM 4342 C CA . GLU A 1 525 ? -15.285 30.157 53.272 1.00 36.41 525 GLU A CA 1
ATOM 4343 C C . GLU A 1 525 ? -14.486 28.841 53.323 1.00 36.41 525 GLU A C 1
ATOM 4345 O O . GLU A 1 525 ? -14.957 27.751 53.006 1.00 36.41 525 GLU A O 1
ATOM 4350 N N . GLN A 1 526 ? -13.242 29.017 53.768 1.00 35.59 526 GLN A N 1
ATOM 4351 C CA . GLN A 1 526 ? -12.108 28.097 53.812 1.00 35.59 526 GLN A CA 1
ATOM 4352 C C . GLN A 1 526 ? -12.300 26.820 54.668 1.00 35.59 526 GLN A C 1
ATOM 4354 O O . GLN A 1 526 ? -12.999 26.850 55.683 1.00 35.59 526 GLN A O 1
ATOM 4359 N N . PRO A 1 527 ? -11.580 25.724 54.342 1.00 40.59 527 PRO A N 1
ATOM 4360 C CA . PRO A 1 527 ? -11.480 24.506 55.155 1.00 40.59 527 PRO A CA 1
ATOM 4361 C C . PRO A 1 527 ? -10.274 24.526 56.128 1.00 40.59 527 PRO A C 1
ATOM 4363 O O . PRO A 1 527 ? -9.305 25.246 55.878 1.00 40.59 527 PRO A O 1
ATOM 4366 N N . PRO A 1 528 ? -10.254 23.698 57.197 1.00 34.75 528 PRO A N 1
ATOM 4367 C CA . PRO A 1 528 ? -9.041 23.421 57.964 1.00 34.75 528 PRO A CA 1
ATOM 4368 C C . PRO A 1 528 ? -8.340 22.113 57.535 1.00 34.75 528 PRO A C 1
ATOM 4370 O O . PRO A 1 528 ? -8.973 21.130 57.156 1.00 34.75 528 PRO A O 1
ATOM 4373 N N . GLU A 1 529 ? -7.009 22.125 57.641 1.00 33.59 529 GLU A N 1
ATOM 4374 C CA . GLU A 1 529 ? -6.048 21.069 57.282 1.00 33.59 529 GLU A CA 1
ATOM 4375 C C . GLU A 1 529 ? -6.005 19.836 58.215 1.00 33.59 529 GLU A C 1
ATOM 4377 O O . GLU A 1 529 ? -6.231 19.963 59.423 1.00 33.59 529 GLU A O 1
ATOM 4382 N N . ARG A 1 530 ? -5.505 18.711 57.646 1.00 31.86 530 ARG A N 1
ATOM 4383 C CA . ARG A 1 530 ? -4.513 17.700 58.147 1.00 31.86 530 ARG A CA 1
ATOM 4384 C C . ARG A 1 530 ? -4.969 16.237 57.931 1.00 31.86 530 ARG A C 1
ATOM 4386 O O . ARG A 1 530 ? -6.167 15.991 57.943 1.00 31.86 530 ARG A O 1
ATOM 4393 N N . PRO A 1 531 ? -4.067 15.230 58.017 1.00 35.84 531 PRO A N 1
ATOM 4394 C CA . PRO A 1 531 ? -2.739 15.070 57.411 1.00 35.84 531 PRO A CA 1
ATOM 4395 C C . PRO A 1 531 ? -2.620 13.731 56.627 1.00 35.84 531 PRO A C 1
ATOM 4397 O O . PRO A 1 531 ? -3.531 12.909 56.622 1.00 35.84 531 PRO A O 1
ATOM 4400 N N . ALA A 1 532 ? -1.466 13.518 55.987 1.00 38.97 532 ALA A N 1
ATOM 4401 C CA . ALA A 1 532 ? -1.122 12.346 55.179 1.00 38.97 532 ALA A CA 1
ATOM 4402 C C . ALA A 1 532 ? -1.213 10.997 55.925 1.00 38.97 532 ALA A C 1
ATOM 4404 O O . ALA A 1 532 ? -0.727 10.868 57.051 1.00 38.97 532 ALA A O 1
ATOM 4405 N 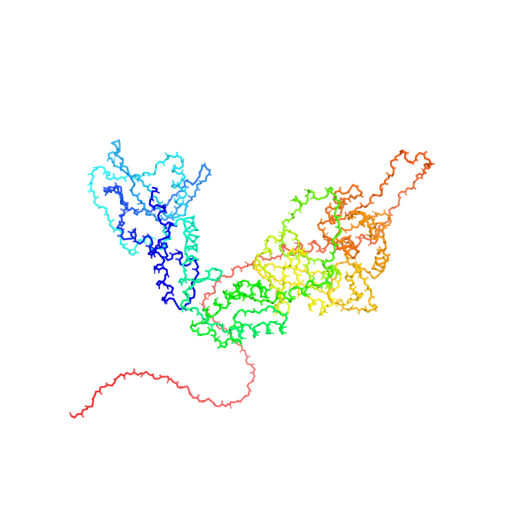N . ALA A 1 533 ? -1.749 9.983 55.240 1.00 30.66 533 ALA A N 1
ATOM 4406 C CA . ALA A 1 533 ? -1.612 8.575 55.594 1.00 30.66 533 ALA A CA 1
ATOM 4407 C C . ALA A 1 533 ? -1.142 7.788 54.361 1.00 30.66 533 ALA A C 1
ATOM 4409 O O . ALA A 1 533 ? -1.814 7.761 53.334 1.00 30.66 533 ALA A O 1
ATOM 4410 N N . GLU A 1 534 ? 0.037 7.180 54.479 1.00 38.66 534 GLU A N 1
ATOM 4411 C CA . GLU A 1 534 ? 0.587 6.214 53.531 1.00 38.66 534 GLU A CA 1
ATOM 4412 C C . GLU A 1 534 ? -0.208 4.902 53.603 1.00 38.66 534 GLU A C 1
ATOM 4414 O O . GLU A 1 534 ? -0.387 4.325 54.677 1.00 38.66 534 GLU A O 1
ATOM 4419 N N . GLY A 1 535 ? -0.644 4.412 52.444 1.00 31.02 535 GLY A N 1
ATOM 4420 C CA . GLY A 1 535 ? -1.221 3.085 52.269 1.00 31.02 535 GLY A CA 1
ATOM 4421 C C . GLY A 1 535 ? -1.035 2.644 50.822 1.00 31.02 535 GLY A C 1
ATOM 4422 O O . GLY A 1 535 ? -1.686 3.172 49.928 1.00 31.02 535 GLY A O 1
ATOM 4423 N N . LEU A 1 536 ? -0.113 1.705 50.602 1.00 33.69 536 LEU A N 1
ATOM 4424 C CA . LEU A 1 536 ? 0.162 1.077 49.306 1.00 33.69 536 LEU A CA 1
ATOM 4425 C C . LEU A 1 536 ? -1.138 0.470 48.741 1.00 33.69 536 LEU A C 1
ATOM 4427 O O . LEU A 1 536 ? -1.757 -0.395 49.370 1.00 33.69 536 LEU A O 1
ATOM 4431 N N . SER A 1 537 ? -1.562 0.955 47.574 1.00 38.31 537 SER A N 1
ATOM 4432 C CA . SER A 1 537 ? -2.791 0.554 46.882 1.00 38.31 537 SER A CA 1
ATOM 4433 C C . SER A 1 537 ? -2.528 -0.654 45.977 1.00 38.31 537 SER A C 1
ATOM 4435 O O . SER A 1 537 ? -1.467 -0.783 45.366 1.00 38.31 537 SER A O 1
ATOM 4437 N N . LEU A 1 538 ? -3.522 -1.541 45.843 1.00 37.62 538 LEU A N 1
ATOM 4438 C CA . LEU A 1 538 ? -3.528 -2.734 44.974 1.00 37.62 538 LEU A CA 1
ATOM 4439 C C . LEU A 1 538 ? -3.124 -2.451 43.509 1.00 37.62 538 LEU A C 1
ATOM 4441 O O . LEU A 1 538 ? -2.746 -3.373 42.786 1.00 37.62 538 LEU A O 1
ATOM 4445 N N . SER A 1 539 ? -3.135 -1.185 43.086 1.00 49.19 539 SER A N 1
ATOM 4446 C CA . SER A 1 539 ? -2.626 -0.710 41.798 1.00 49.19 539 SER A CA 1
ATOM 4447 C C . SER A 1 539 ? -1.107 -0.885 41.626 1.00 49.19 539 SER A C 1
ATOM 4449 O O . SER A 1 539 ? -0.645 -1.155 40.518 1.00 49.19 539 SER A O 1
ATOM 4451 N N . GLU A 1 540 ? -0.308 -0.825 42.694 1.00 40.59 540 GLU A N 1
ATOM 4452 C CA . GLU A 1 540 ? 1.162 -0.872 42.610 1.00 40.59 540 GLU A CA 1
ATOM 4453 C C . GLU A 1 540 ? 1.700 -2.257 42.229 1.00 40.59 540 GLU A C 1
ATOM 4455 O O . GLU A 1 540 ? 2.681 -2.363 41.492 1.00 40.59 540 GLU A O 1
ATOM 4460 N N . THR A 1 541 ? 1.018 -3.331 42.642 1.00 46.97 541 THR A N 1
ATOM 4461 C CA . THR A 1 541 ? 1.399 -4.710 42.276 1.00 46.97 541 THR A CA 1
ATOM 4462 C C . THR A 1 541 ? 1.009 -5.071 40.841 1.00 46.97 541 THR A C 1
ATOM 4464 O O . THR A 1 541 ? 1.726 -5.823 40.181 1.00 46.97 541 THR A O 1
ATOM 4467 N N . LEU A 1 542 ? -0.080 -4.497 40.318 1.00 45.81 542 LEU A N 1
ATOM 4468 C CA . LEU A 1 542 ? -0.498 -4.673 38.923 1.00 45.81 542 LEU A CA 1
ATOM 4469 C C . LEU A 1 542 ? 0.366 -3.867 37.942 1.00 45.81 542 LEU A C 1
ATOM 4471 O O . LEU A 1 542 ? 0.616 -4.326 36.829 1.00 45.81 542 LEU A O 1
ATOM 4475 N N . ILE A 1 543 ? 0.851 -2.697 38.360 1.00 49.84 543 ILE A N 1
ATOM 4476 C CA . ILE A 1 543 ? 1.677 -1.798 37.540 1.00 49.84 543 ILE A CA 1
ATOM 4477 C C . ILE A 1 543 ? 3.143 -2.249 37.500 1.00 49.84 543 ILE A C 1
ATOM 4479 O O . ILE A 1 543 ? 3.781 -2.163 36.450 1.00 49.84 543 ILE A O 1
ATOM 4483 N N . ALA A 1 544 ? 3.656 -2.841 38.585 1.00 48.53 544 ALA A N 1
ATOM 4484 C CA . ALA A 1 544 ? 4.966 -3.493 38.588 1.00 48.53 544 ALA A CA 1
ATOM 4485 C C . ALA A 1 544 ? 5.057 -4.648 37.567 1.00 48.53 544 ALA A C 1
ATOM 4487 O O . ALA A 1 544 ? 6.082 -4.794 36.904 1.00 48.53 544 ALA A O 1
ATOM 4488 N N . GLN A 1 545 ? 3.969 -5.402 37.356 1.00 49.50 545 GLN A N 1
ATOM 4489 C CA . GLN A 1 545 ? 3.924 -6.488 36.363 1.00 49.50 545 GLN A CA 1
ATOM 4490 C C . GLN A 1 545 ? 4.039 -5.995 34.911 1.00 49.50 545 GLN A C 1
ATOM 4492 O O . GLN A 1 545 ? 4.553 -6.717 34.064 1.00 49.50 545 GLN A O 1
ATOM 4497 N N . ILE A 1 546 ? 3.591 -4.771 34.612 1.00 49.25 546 ILE A N 1
ATOM 4498 C CA . ILE A 1 546 ? 3.680 -4.180 33.264 1.00 49.25 546 ILE A CA 1
ATOM 4499 C C . ILE A 1 546 ? 5.120 -3.768 32.951 1.00 49.25 546 ILE A C 1
ATOM 4501 O O . ILE A 1 546 ? 5.618 -4.043 31.862 1.00 49.25 546 ILE A O 1
ATOM 4505 N N . LEU A 1 547 ? 5.807 -3.169 33.927 1.00 50.19 547 LEU A N 1
ATOM 4506 C CA . LEU A 1 547 ? 7.227 -2.829 33.814 1.00 50.19 547 LEU A CA 1
ATOM 4507 C C . LEU A 1 547 ? 8.099 -4.081 33.686 1.00 50.19 547 LEU A C 1
ATOM 4509 O O . LEU A 1 547 ? 9.083 -4.063 32.952 1.00 50.19 547 LEU A O 1
ATOM 4513 N N . GLU A 1 548 ? 7.731 -5.169 34.362 1.00 56.41 548 GLU A N 1
ATOM 4514 C CA . GLU A 1 548 ? 8.416 -6.456 34.247 1.00 56.41 548 GLU A CA 1
ATOM 4515 C C . GLU A 1 548 ? 8.154 -7.127 32.885 1.00 56.41 548 GLU A C 1
ATOM 4517 O O . GLU A 1 548 ? 9.086 -7.650 32.283 1.00 56.41 548 GLU A O 1
ATOM 4522 N N . GLU A 1 549 ? 6.937 -7.035 32.329 1.00 53.53 549 GLU A N 1
ATOM 4523 C CA . GLU A 1 549 ? 6.613 -7.575 30.996 1.00 53.53 549 GLU A CA 1
ATOM 4524 C C . GLU A 1 549 ? 7.253 -6.749 29.854 1.00 53.53 549 GLU A C 1
ATOM 4526 O O . GLU A 1 549 ? 7.751 -7.328 28.886 1.00 53.53 549 GLU A O 1
ATOM 4531 N N . GLU A 1 550 ? 7.325 -5.414 29.967 1.00 51.50 550 GLU A N 1
ATOM 4532 C CA . GLU A 1 550 ? 8.061 -4.554 29.021 1.00 51.50 550 GLU A CA 1
ATOM 4533 C C . GLU A 1 550 ? 9.584 -4.711 29.136 1.00 51.50 550 GLU A C 1
ATOM 4535 O O . GLU A 1 550 ? 10.283 -4.708 28.116 1.00 51.50 550 GLU A O 1
ATOM 4540 N N . ARG A 1 551 ? 10.116 -4.879 30.356 1.00 54.78 551 ARG A N 1
ATOM 4541 C CA . ARG A 1 551 ? 11.544 -5.142 30.579 1.00 54.78 551 ARG A CA 1
ATOM 4542 C C . ARG A 1 551 ? 11.928 -6.529 30.059 1.00 54.78 551 ARG A C 1
ATOM 4544 O O . ARG A 1 551 ? 12.890 -6.617 29.306 1.00 54.78 551 ARG A O 1
ATOM 4551 N N . ALA A 1 552 ? 11.125 -7.564 30.306 1.00 54.56 552 ALA A N 1
ATOM 4552 C CA . ALA A 1 552 ? 11.336 -8.903 29.749 1.00 54.56 552 ALA A CA 1
ATOM 4553 C C . ALA A 1 552 ? 11.239 -8.933 28.209 1.00 54.56 552 ALA A C 1
ATOM 4555 O O . ALA A 1 552 ? 11.932 -9.712 27.552 1.00 54.56 552 ALA A O 1
ATOM 4556 N N . ALA A 1 553 ? 10.412 -8.071 27.604 1.00 54.78 553 ALA A N 1
ATOM 4557 C CA . ALA A 1 553 ? 10.345 -7.908 26.150 1.00 54.78 553 ALA A CA 1
ATOM 4558 C C . ALA A 1 553 ? 11.569 -7.174 25.565 1.00 54.78 553 ALA A C 1
ATOM 4560 O O . ALA A 1 553 ? 11.933 -7.418 24.414 1.00 54.78 553 ALA A O 1
ATOM 4561 N N . ARG A 1 554 ? 12.217 -6.296 26.344 1.00 48.22 554 ARG A N 1
ATOM 4562 C CA . ARG A 1 554 ? 13.497 -5.660 25.988 1.00 48.22 554 ARG A CA 1
ATOM 4563 C C . ARG A 1 554 ? 14.696 -6.580 26.215 1.00 48.22 554 ARG A C 1
ATOM 4565 O O . ARG A 1 554 ? 15.573 -6.610 25.365 1.00 48.22 554 ARG A O 1
ATOM 4572 N N . GLU A 1 555 ? 14.703 -7.368 27.283 1.00 46.53 555 GLU A N 1
ATOM 4573 C CA . GLU A 1 555 ? 15.780 -8.323 27.589 1.00 46.53 555 GLU A CA 1
ATOM 4574 C C . GLU A 1 555 ? 15.793 -9.495 26.591 1.00 46.53 555 GLU A C 1
ATOM 4576 O O . GLU A 1 555 ? 16.850 -9.853 26.080 1.00 46.53 555 GLU A O 1
ATOM 4581 N N . LYS A 1 556 ? 14.625 -9.983 26.139 1.00 48.50 556 LYS A N 1
ATOM 4582 C CA . LYS A 1 556 ? 14.536 -10.910 24.987 1.00 48.50 556 LYS A CA 1
ATOM 4583 C C . LYS A 1 556 ? 15.033 -10.321 23.657 1.00 48.50 556 LYS A C 1
ATOM 4585 O O . LYS A 1 556 ? 15.218 -11.069 22.702 1.00 48.50 556 LYS A O 1
ATOM 4590 N N . LYS A 1 557 ? 15.220 -9.000 23.581 1.00 44.56 557 LYS A N 1
ATOM 4591 C CA . LYS A 1 557 ? 15.796 -8.282 22.434 1.00 44.56 557 LYS A CA 1
ATOM 4592 C C . LYS A 1 557 ? 17.332 -8.223 22.501 1.00 44.56 557 LYS A C 1
ATOM 4594 O O . LYS A 1 557 ? 17.950 -8.009 21.465 1.00 44.56 557 LYS A O 1
ATOM 4599 N N . GLU A 1 558 ? 17.929 -8.418 23.681 1.00 39.38 558 GLU A N 1
ATOM 4600 C CA . GLU A 1 558 ? 19.386 -8.417 23.908 1.00 39.38 558 GLU A CA 1
ATOM 4601 C C . GLU A 1 558 ? 19.991 -9.828 24.018 1.00 39.38 558 GLU A C 1
ATOM 4603 O O . GLU A 1 558 ? 21.187 -9.989 23.802 1.00 39.38 558 GLU A O 1
ATOM 4608 N N . GLU A 1 559 ? 19.181 -10.857 24.283 1.00 32.62 559 GLU A N 1
ATOM 4609 C CA . GLU A 1 559 ? 19.642 -12.243 24.472 1.00 32.62 559 GLU A CA 1
ATOM 4610 C C . GLU A 1 559 ? 19.413 -13.165 23.255 1.00 32.62 559 GLU A C 1
ATOM 4612 O O . GLU A 1 559 ? 19.334 -14.386 23.390 1.00 32.62 559 GLU A O 1
ATOM 4617 N N . ALA A 1 560 ? 19.318 -12.609 22.043 1.00 30.61 560 ALA A N 1
ATOM 4618 C CA . ALA A 1 560 ? 19.526 -13.412 20.839 1.00 30.61 560 ALA A CA 1
ATOM 4619 C C . ALA A 1 560 ? 21.043 -13.646 20.683 1.00 30.61 560 ALA A C 1
ATOM 4621 O O . ALA A 1 560 ? 21.780 -12.668 20.524 1.00 30.61 560 ALA A O 1
ATOM 4622 N N . PRO A 1 561 ? 21.543 -14.896 20.732 1.00 34.94 561 PRO A N 1
ATOM 4623 C CA . PRO A 1 561 ? 22.944 -15.158 20.438 1.00 34.94 561 PRO A CA 1
ATOM 4624 C C . PRO A 1 561 ? 23.230 -14.724 18.994 1.00 34.94 561 PRO A C 1
ATOM 4626 O O . PRO A 1 561 ? 22.344 -14.858 18.143 1.00 34.94 561 PRO A O 1
ATOM 4629 N N . PRO A 1 562 ? 24.438 -14.230 18.680 1.00 32.47 562 PRO A N 1
ATOM 4630 C CA . PRO A 1 562 ? 24.825 -14.047 17.290 1.00 32.47 562 PRO A CA 1
ATOM 4631 C C . PRO A 1 562 ? 24.690 -15.394 16.571 1.00 32.47 562 PRO A C 1
ATOM 4633 O O . PRO A 1 562 ? 25.175 -16.408 17.073 1.00 32.47 562 PRO A O 1
ATOM 4636 N N . GLU A 1 563 ? 24.022 -15.404 15.415 1.00 31.31 563 GLU A N 1
ATOM 4637 C CA . GLU A 1 563 ? 24.096 -16.529 14.484 1.00 31.31 563 GLU A CA 1
ATOM 4638 C C . GLU A 1 563 ? 25.578 -16.818 14.213 1.00 31.31 563 GLU A C 1
ATOM 4640 O O . GLU A 1 563 ? 26.287 -16.023 13.590 1.00 31.31 563 GLU A O 1
ATOM 4645 N N . GLU A 1 564 ? 26.060 -17.956 14.717 1.00 27.69 564 GLU A N 1
ATOM 4646 C CA . GLU A 1 564 ? 27.302 -18.548 14.250 1.00 27.69 564 GLU A CA 1
ATOM 4647 C C . GLU A 1 564 ? 27.124 -18.866 12.767 1.00 27.69 564 GLU A C 1
ATOM 4649 O O . GLU A 1 564 ? 26.372 -19.757 12.372 1.00 27.69 564 GLU A O 1
ATOM 4654 N N . VAL A 1 565 ? 27.837 -18.108 11.939 1.00 32.59 565 VAL A N 1
ATOM 4655 C CA . VAL A 1 565 ? 28.062 -18.427 10.535 1.00 32.59 565 VAL A CA 1
ATOM 4656 C C . VAL A 1 565 ? 28.772 -19.778 10.486 1.00 32.59 565 VAL A C 1
ATOM 4658 O O . VAL A 1 565 ? 29.985 -19.855 10.672 1.00 32.59 565 VAL A O 1
ATOM 4661 N N . THR A 1 566 ? 28.033 -20.856 10.240 1.00 28.42 566 THR A N 1
ATOM 4662 C CA . THR A 1 566 ? 28.634 -22.144 9.892 1.00 28.42 566 THR A CA 1
ATOM 4663 C C . THR A 1 566 ? 29.232 -22.043 8.486 1.00 28.42 566 THR A C 1
ATOM 4665 O O . THR A 1 566 ? 28.483 -21.802 7.533 1.00 28.42 566 THR A O 1
ATOM 4668 N N . PRO A 1 567 ? 30.555 -22.220 8.307 1.00 32.25 567 PRO A N 1
ATOM 4669 C CA . PRO A 1 567 ? 31.140 -22.366 6.981 1.00 32.25 567 PRO A CA 1
ATOM 4670 C C . PRO A 1 567 ? 30.713 -23.713 6.362 1.00 32.25 567 PRO A C 1
ATOM 4672 O O . PRO A 1 567 ? 30.406 -24.658 7.094 1.00 32.25 567 PRO A O 1
ATOM 4675 N N . PRO A 1 568 ? 30.675 -23.825 5.022 1.00 33.19 568 PRO A N 1
ATOM 4676 C CA . PRO A 1 568 ? 30.170 -25.016 4.343 1.00 33.19 568 PRO A CA 1
ATOM 4677 C C . PRO A 1 568 ? 31.059 -26.242 4.630 1.00 33.19 568 PRO A C 1
ATOM 4679 O O . PRO A 1 568 ? 32.286 -26.099 4.640 1.00 33.19 568 PRO A O 1
ATOM 4682 N N . PRO A 1 569 ? 30.492 -27.450 4.837 1.00 32.59 569 PRO A N 1
ATOM 4683 C CA . PRO A 1 569 ? 31.293 -28.614 5.179 1.00 32.59 569 PRO A CA 1
ATOM 4684 C C . PRO A 1 569 ? 32.038 -29.153 3.956 1.00 32.59 569 PRO A C 1
ATOM 4686 O O . PRO A 1 569 ? 31.444 -29.479 2.927 1.00 32.59 569 PRO A O 1
ATOM 4689 N N . ALA A 1 570 ? 33.353 -29.290 4.115 1.00 29.03 570 ALA A N 1
ATOM 4690 C CA . ALA A 1 570 ? 34.186 -30.148 3.293 1.00 29.03 570 ALA A CA 1
ATOM 4691 C C . ALA A 1 570 ? 33.883 -31.622 3.610 1.00 29.03 570 ALA A C 1
ATOM 4693 O O . ALA A 1 570 ? 33.730 -32.007 4.768 1.00 29.03 570 ALA A O 1
ATOM 4694 N N . ALA A 1 571 ? 33.807 -32.434 2.561 1.00 34.12 571 ALA A N 1
ATOM 4695 C CA . ALA A 1 571 ? 33.657 -33.877 2.639 1.00 34.12 571 ALA A CA 1
ATOM 4696 C C . ALA A 1 571 ? 34.922 -34.550 3.197 1.00 34.12 571 ALA A C 1
ATOM 4698 O O . ALA A 1 571 ? 36.011 -34.288 2.691 1.00 34.12 571 ALA A O 1
ATOM 4699 N N . ALA A 1 572 ? 34.755 -35.453 4.167 1.00 25.97 572 ALA A N 1
ATOM 4700 C CA . ALA A 1 572 ? 35.535 -36.685 4.316 1.00 25.97 572 ALA A CA 1
ATOM 4701 C C . ALA A 1 572 ? 34.935 -37.575 5.423 1.00 25.97 572 ALA A C 1
ATOM 4703 O O . ALA A 1 572 ? 34.763 -37.140 6.557 1.00 25.97 572 ALA A O 1
ATOM 4704 N N . GLU A 1 573 ? 34.576 -38.791 5.009 1.00 28.95 573 GLU A N 1
ATOM 4705 C CA . GLU A 1 573 ? 34.755 -40.097 5.666 1.00 28.95 573 GLU A CA 1
ATOM 4706 C C . GLU A 1 573 ? 35.066 -40.133 7.177 1.00 28.95 573 GLU A C 1
ATOM 4708 O O . GLU A 1 573 ? 36.106 -39.655 7.608 1.00 28.95 573 GLU A O 1
ATOM 4713 N N . GLU A 1 574 ? 34.243 -40.834 7.965 1.00 24.88 574 GLU A N 1
ATOM 4714 C CA . GLU A 1 574 ? 34.585 -42.174 8.482 1.00 24.88 574 GLU A CA 1
ATOM 4715 C C . GLU A 1 574 ? 33.459 -42.780 9.344 1.00 24.88 574 GLU A C 1
ATOM 4717 O O . GLU A 1 574 ? 32.574 -42.102 9.860 1.00 24.88 574 GLU A O 1
ATOM 4722 N N . ALA A 1 575 ? 33.512 -44.108 9.419 1.00 27.45 575 ALA A N 1
ATOM 4723 C CA . ALA A 1 575 ? 32.640 -45.060 10.096 1.00 27.45 575 ALA A CA 1
ATOM 4724 C C . ALA A 1 575 ? 32.333 -44.766 11.574 1.00 27.45 575 ALA A C 1
ATOM 4726 O O . ALA A 1 575 ? 33.199 -44.243 12.256 1.00 27.45 575 ALA A O 1
ATOM 4727 N N . VAL A 1 576 ? 31.195 -45.272 12.086 1.00 26.80 576 VAL A N 1
ATOM 4728 C CA . VAL A 1 576 ? 31.140 -46.183 13.258 1.00 26.80 576 VAL A CA 1
ATOM 4729 C C . VAL A 1 576 ? 29.868 -47.053 13.197 1.00 26.80 576 VAL A C 1
ATOM 4731 O O . VAL A 1 576 ? 28.780 -46.593 12.858 1.00 26.80 576 VAL A O 1
ATOM 4734 N N . GLU A 1 577 ? 30.073 -48.326 13.533 1.00 27.22 577 GLU A N 1
ATOM 4735 C CA . GLU A 1 577 ? 29.136 -49.420 13.801 1.00 27.22 577 GLU A CA 1
ATOM 4736 C C . GLU A 1 577 ? 27.904 -49.056 14.654 1.00 27.22 577 GLU A C 1
ATOM 4738 O O . GLU A 1 577 ? 28.007 -48.366 15.667 1.00 27.22 577 GLU A O 1
ATOM 4743 N N . VAL A 1 578 ? 26.754 -49.664 14.335 1.00 28.22 578 VAL A N 1
ATOM 4744 C CA . VAL A 1 578 ? 25.641 -49.840 15.282 1.00 28.22 578 VAL A CA 1
ATOM 4745 C C . VAL A 1 578 ? 25.213 -51.305 15.277 1.00 28.22 578 VAL A C 1
ATOM 4747 O O . VAL A 1 578 ? 24.997 -51.909 14.226 1.00 28.22 578 VAL A O 1
ATOM 4750 N N . GLY A 1 579 ? 25.147 -51.873 16.482 1.00 26.45 579 GLY A N 1
ATOM 4751 C CA . GLY A 1 579 ? 24.819 -53.264 16.755 1.00 26.45 579 GLY A CA 1
ATOM 4752 C C . GLY A 1 579 ? 23.357 -53.637 16.491 1.00 26.45 579 GLY A C 1
ATOM 4753 O O . GLY A 1 579 ? 22.435 -52.918 16.854 1.00 26.45 579 GLY A O 1
ATOM 4754 N N . LEU A 1 580 ? 23.231 -54.806 15.862 1.00 26.23 580 LEU A N 1
ATOM 4755 C CA . LEU A 1 580 ? 22.214 -55.862 15.945 1.00 26.23 580 LEU A CA 1
ATOM 4756 C C . LEU A 1 580 ? 20.933 -55.605 16.769 1.00 26.23 580 LEU A C 1
ATOM 4758 O O . LEU A 1 580 ? 20.952 -55.690 17.993 1.00 26.23 580 LEU A O 1
ATOM 4762 N N . GLU A 1 581 ? 19.803 -55.545 16.059 1.00 28.36 581 GLU A N 1
ATOM 4763 C CA . GLU A 1 581 ? 18.536 -56.175 16.461 1.00 28.36 581 GLU A CA 1
ATOM 4764 C C . GLU A 1 581 ? 17.961 -56.972 15.271 1.00 28.36 581 GLU A C 1
ATOM 4766 O O . GLU A 1 581 ? 18.215 -56.667 14.104 1.00 28.36 581 GLU A O 1
ATOM 4771 N N . GLU A 1 582 ? 17.289 -58.075 15.594 1.00 28.81 582 GLU A N 1
ATOM 4772 C CA . GLU A 1 582 ? 17.064 -59.264 14.766 1.00 28.81 582 GLU A CA 1
ATOM 4773 C C . GLU A 1 582 ? 16.084 -59.095 13.585 1.00 28.81 582 GLU A C 1
ATOM 4775 O O . GLU A 1 582 ? 15.053 -58.432 13.665 1.00 28.81 582 GLU A O 1
ATOM 4780 N N . GLN A 1 583 ? 16.403 -59.790 12.485 1.00 29.42 583 GLN A N 1
ATOM 4781 C CA . GLN A 1 583 ? 15.592 -59.939 11.269 1.00 29.42 583 GLN A CA 1
ATOM 4782 C C . GLN A 1 583 ? 14.337 -60.802 11.480 1.00 29.42 583 GLN A C 1
ATOM 4784 O O . GLN A 1 583 ? 14.346 -61.735 12.288 1.00 29.42 583 GLN A O 1
ATOM 4789 N N . PRO A 1 584 ? 13.355 -60.669 10.566 1.00 27.86 584 PRO A N 1
ATOM 4790 C CA . PRO A 1 584 ? 12.868 -61.880 9.913 1.00 27.86 584 PRO A CA 1
ATOM 4791 C C . PRO A 1 584 ? 12.776 -61.790 8.375 1.00 27.86 584 PRO A C 1
ATOM 4793 O O . PRO A 1 584 ? 12.205 -60.864 7.814 1.00 27.86 584 PRO A O 1
ATOM 4796 N N . ALA A 1 585 ? 13.296 -62.859 7.762 1.00 27.81 585 ALA A N 1
ATOM 4797 C CA . ALA A 1 585 ? 12.919 -63.554 6.523 1.00 27.81 585 ALA A CA 1
ATOM 4798 C C . ALA A 1 585 ? 12.838 -62.815 5.165 1.00 27.81 585 ALA A C 1
ATOM 4800 O O . ALA A 1 585 ? 12.098 -61.864 4.947 1.00 27.81 585 ALA A O 1
ATOM 4801 N N . ALA A 1 586 ? 13.570 -63.405 4.216 1.00 29.86 586 ALA A N 1
ATOM 4802 C CA . ALA A 1 586 ? 13.822 -62.989 2.845 1.00 29.86 586 ALA A CA 1
ATOM 4803 C C . ALA A 1 586 ? 12.663 -63.223 1.854 1.00 29.86 586 ALA A C 1
ATOM 4805 O O . ALA A 1 586 ? 11.949 -64.222 1.940 1.00 29.86 586 ALA A O 1
ATOM 4806 N N . ALA A 1 587 ? 12.598 -62.361 0.834 1.00 29.33 587 ALA A N 1
ATOM 4807 C CA . ALA A 1 587 ? 12.033 -62.647 -0.485 1.00 29.33 587 ALA A CA 1
ATOM 4808 C C . ALA A 1 587 ? 12.864 -61.924 -1.571 1.00 29.33 587 ALA A C 1
ATOM 4810 O O . ALA A 1 587 ? 13.384 -60.834 -1.346 1.00 29.33 587 ALA A O 1
ATOM 4811 N N . GLU A 1 588 ? 13.035 -62.599 -2.705 1.00 31.22 588 GLU A N 1
ATOM 4812 C CA . GLU A 1 588 ? 14.036 -62.405 -3.766 1.00 31.22 588 GLU A CA 1
ATOM 4813 C C . GLU A 1 588 ? 13.904 -61.103 -4.591 1.00 31.22 588 GLU A C 1
ATOM 4815 O O . GLU A 1 588 ? 12.803 -60.628 -4.865 1.00 31.22 588 GLU A O 1
ATOM 4820 N N . GLN A 1 589 ? 15.045 -60.569 -5.055 1.00 28.86 589 GLN A N 1
ATOM 4821 C CA . GLN A 1 589 ? 15.147 -59.479 -6.042 1.00 28.86 589 GLN A CA 1
ATOM 4822 C C . GLN A 1 589 ? 15.229 -60.012 -7.490 1.00 28.86 589 GLN A C 1
ATOM 4824 O O . GLN A 1 589 ? 15.939 -60.993 -7.727 1.00 28.86 589 GLN A O 1
ATOM 4829 N N . PRO A 1 590 ? 14.633 -59.322 -8.483 1.00 32.72 590 PRO A N 1
ATOM 4830 C CA . PRO A 1 590 ? 15.026 -59.396 -9.893 1.00 32.72 590 PRO A CA 1
ATOM 4831 C C . PRO A 1 590 ? 15.972 -58.238 -10.318 1.00 32.72 590 PRO A C 1
ATOM 4833 O O . PRO A 1 590 ? 15.972 -57.190 -9.672 1.00 32.72 590 PRO A O 1
ATOM 4836 N N . PRO A 1 591 ? 16.770 -58.408 -11.398 1.00 34.94 591 PRO A N 1
ATOM 4837 C CA . PRO A 1 591 ? 17.905 -57.538 -11.738 1.00 34.94 591 PRO A CA 1
ATOM 4838 C C . PRO A 1 591 ? 17.562 -56.316 -12.614 1.00 34.94 591 PRO A C 1
ATOM 4840 O O . PRO A 1 591 ? 16.602 -56.329 -13.386 1.00 34.94 591 PRO A O 1
ATOM 4843 N N . GLU A 1 592 ? 18.416 -55.289 -12.510 1.00 31.88 592 GLU A N 1
ATOM 4844 C CA . GLU A 1 592 ? 18.456 -54.046 -13.299 1.00 31.88 592 GLU A CA 1
ATOM 4845 C C . GLU A 1 592 ? 18.731 -54.268 -14.798 1.00 31.88 592 GLU A C 1
ATOM 4847 O O . GLU A 1 592 ? 19.524 -55.125 -15.188 1.00 31.88 592 GLU A O 1
ATOM 4852 N N . ALA A 1 593 ? 18.117 -53.426 -15.637 1.00 31.66 593 ALA A N 1
ATOM 4853 C CA . ALA A 1 593 ? 18.380 -53.323 -17.070 1.00 31.66 593 ALA A CA 1
ATOM 4854 C C . ALA A 1 593 ? 18.957 -51.936 -17.413 1.00 31.66 593 ALA A C 1
ATOM 4856 O O . ALA A 1 593 ? 18.302 -50.916 -17.198 1.00 31.66 593 ALA A O 1
ATOM 4857 N N . GLU A 1 594 ? 20.169 -51.918 -17.975 1.00 32.72 594 GLU A N 1
ATOM 4858 C CA . GLU A 1 594 ? 20.827 -50.739 -18.552 1.00 32.72 594 GLU A CA 1
ATOM 4859 C C . GLU A 1 594 ? 20.276 -50.377 -19.946 1.00 32.72 594 GLU A C 1
ATOM 4861 O O . GLU A 1 594 ? 19.845 -51.231 -20.726 1.00 32.72 594 GLU A O 1
ATOM 4866 N N . ALA A 1 595 ? 20.319 -49.079 -20.261 1.00 30.81 595 ALA A N 1
ATOM 4867 C CA . ALA A 1 595 ? 19.814 -48.469 -21.491 1.00 30.81 595 ALA A CA 1
ATOM 4868 C C . ALA A 1 595 ? 20.764 -48.632 -22.706 1.00 30.81 595 ALA A C 1
ATOM 4870 O O . ALA A 1 595 ? 21.984 -48.662 -22.540 1.00 30.81 595 ALA A O 1
ATOM 4871 N N . PRO A 1 596 ? 20.239 -48.675 -23.951 1.00 34.12 596 PRO A N 1
ATOM 4872 C CA . PRO A 1 596 ? 21.041 -48.930 -25.146 1.00 34.12 596 PRO A CA 1
ATOM 4873 C C . PRO A 1 596 ? 21.601 -47.657 -25.808 1.00 34.12 596 PRO A C 1
ATOM 4875 O O . PRO A 1 596 ? 20.933 -46.630 -25.916 1.00 34.12 596 PRO A O 1
ATOM 4878 N N . VAL A 1 597 ? 22.817 -47.781 -26.353 1.00 33.03 597 VAL A N 1
ATOM 4879 C CA . VAL A 1 597 ? 23.500 -46.801 -27.218 1.00 33.03 597 VAL A CA 1
ATOM 4880 C C . VAL A 1 597 ? 23.323 -47.203 -28.690 1.00 33.03 597 VAL A C 1
ATOM 4882 O O . VAL A 1 597 ? 23.604 -48.342 -29.059 1.00 33.03 597 VAL A O 1
ATOM 4885 N N . PHE A 1 598 ? 22.896 -46.271 -29.549 1.00 33.47 598 PHE A N 1
ATOM 4886 C CA . PHE A 1 598 ? 22.685 -46.486 -30.990 1.00 33.47 598 PHE A CA 1
ATOM 4887 C C . PHE A 1 598 ? 23.848 -45.899 -31.819 1.00 33.47 598 PHE A C 1
ATOM 4889 O O . PHE A 1 598 ? 24.247 -44.754 -31.608 1.00 33.47 598 PHE A O 1
ATOM 4896 N N . ARG A 1 599 ? 24.374 -46.658 -32.795 1.00 33.69 599 ARG A N 1
ATOM 4897 C CA . ARG A 1 599 ? 25.274 -46.180 -33.871 1.00 33.69 599 ARG A CA 1
ATOM 4898 C C . ARG A 1 599 ? 24.733 -46.612 -35.249 1.00 33.69 599 ARG A C 1
ATOM 4900 O O . ARG A 1 599 ? 24.029 -47.617 -35.315 1.00 33.69 599 ARG A O 1
ATOM 4907 N N . PRO A 1 600 ? 25.014 -45.854 -36.328 1.00 37.66 600 PRO A N 1
ATOM 4908 C CA . PRO A 1 600 ? 24.258 -45.901 -37.581 1.00 37.66 600 PRO A CA 1
ATOM 4909 C C . PRO A 1 600 ? 24.724 -46.992 -38.561 1.00 37.66 600 PRO A C 1
ATOM 4911 O O . PRO A 1 600 ? 25.849 -47.480 -38.483 1.00 37.66 600 PRO A O 1
ATOM 4914 N N . ALA A 1 601 ? 23.823 -47.359 -39.480 1.00 36.06 601 ALA A N 1
ATOM 4915 C CA . ALA A 1 601 ? 23.917 -48.509 -40.380 1.00 36.06 601 ALA A CA 1
ATOM 4916 C C . ALA A 1 601 ? 24.717 -48.250 -41.673 1.00 36.06 601 ALA A C 1
ATOM 4918 O O . ALA A 1 601 ? 24.570 -47.206 -42.307 1.00 36.06 601 ALA A O 1
ATOM 4919 N N . GLU A 1 602 ? 25.484 -49.258 -42.101 1.00 35.81 602 GLU A N 1
ATOM 4920 C CA . GLU A 1 602 ? 26.078 -49.365 -43.441 1.00 35.81 602 GLU A CA 1
ATOM 4921 C C . GLU A 1 602 ? 25.195 -50.199 -44.402 1.00 35.81 602 GLU A C 1
ATOM 4923 O O . GLU A 1 602 ? 24.419 -51.047 -43.951 1.00 35.81 602 GLU A O 1
ATOM 4928 N N . PRO A 1 603 ? 25.285 -49.950 -45.726 1.00 41.66 603 PRO A N 1
ATOM 4929 C CA . PRO A 1 603 ? 24.307 -50.386 -46.729 1.00 41.66 603 PRO A CA 1
ATOM 4930 C C . PRO A 1 603 ? 24.488 -51.845 -47.208 1.00 41.66 603 PRO A C 1
ATOM 4932 O O . PRO A 1 603 ? 25.531 -52.461 -46.975 1.00 41.66 603 PRO A O 1
ATOM 4935 N N . PRO A 1 604 ? 23.475 -52.424 -47.888 1.00 39.19 604 PRO A N 1
ATOM 4936 C CA . PRO A 1 604 ? 23.406 -53.859 -48.145 1.00 39.19 604 PRO A CA 1
ATOM 4937 C C . PRO A 1 604 ? 24.328 -54.294 -49.290 1.00 39.19 604 PRO A C 1
ATOM 4939 O O . PRO A 1 604 ? 24.464 -53.608 -50.302 1.00 39.19 604 PRO A O 1
ATOM 4942 N N . LYS A 1 605 ? 24.938 -55.472 -49.129 1.00 42.88 605 LYS A N 1
ATOM 4943 C CA . LYS A 1 605 ? 25.834 -56.098 -50.109 1.00 42.88 605 LYS A CA 1
ATOM 4944 C C . LYS A 1 605 ? 25.063 -56.908 -51.158 1.00 42.88 605 LYS A C 1
ATOM 4946 O O . LYS A 1 605 ? 24.197 -57.705 -50.798 1.00 42.88 605 LYS A O 1
ATOM 4951 N N . THR A 1 606 ? 25.499 -56.795 -52.412 1.00 46.50 606 THR A N 1
ATOM 4952 C CA . THR A 1 606 ? 25.655 -57.927 -53.346 1.00 46.50 606 THR A CA 1
ATOM 4953 C C . THR A 1 606 ? 27.107 -58.009 -53.757 1.00 46.50 606 THR A C 1
ATOM 4955 O O . THR A 1 606 ? 27.670 -56.921 -54.022 1.00 46.50 606 THR A O 1
#

Solvent-accessible surface area (backbone atoms only — not comparable to full-atom values): 35794 Å² total; per-residue (Å²): 123,74,68,70,61,56,71,42,53,78,52,72,68,57,51,52,51,52,47,51,54,46,69,71,41,74,52,62,43,44,49,68,58,54,39,52,55,48,51,50,60,74,40,43,78,61,68,73,52,76,35,26,44,68,51,47,46,18,54,84,53,74,70,40,36,32,38,45,78,44,78,48,75,40,57,46,48,102,89,43,68,46,80,42,75,50,75,46,65,31,34,27,73,39,80,43,82,37,76,94,71,44,27,34,33,31,33,51,45,63,69,50,44,68,70,68,31,41,22,53,54,39,31,56,73,71,72,45,83,53,70,42,67,22,20,43,77,68,64,65,35,80,53,54,68,58,57,78,95,72,44,66,71,82,78,44,68,83,45,31,74,70,51,46,56,45,27,37,55,38,46,55,54,52,46,75,72,36,81,64,42,44,62,44,91,60,35,38,38,42,46,90,67,51,52,86,76,59,68,70,54,54,54,50,47,53,51,53,36,60,73,64,73,44,71,43,45,36,65,56,46,39,37,74,68,67,68,44,50,88,86,44,72,58,32,61,34,40,46,48,34,49,52,32,46,42,63,70,77,37,49,85,48,45,38,82,29,35,83,66,86,84,18,26,39,29,50,45,66,58,58,51,55,70,59,51,78,26,59,67,68,50,74,61,57,50,67,50,75,84,46,65,81,54,58,84,78,69,66,61,85,86,62,76,67,38,78,42,68,37,38,64,42,25,52,76,35,9,33,44,75,52,65,76,74,46,50,76,68,54,67,76,45,38,36,33,38,37,34,30,79,89,76,75,42,78,41,67,29,36,50,39,80,92,67,41,22,37,36,65,40,38,70,58,36,65,73,46,41,58,49,52,22,19,36,43,33,40,33,76,76,56,98,50,34,27,40,40,50,69,46,65,48,94,63,74,44,77,46,78,38,72,47,75,42,65,91,76,57,40,70,43,78,71,85,48,75,44,66,17,36,50,40,45,40,82,81,44,37,74,50,73,68,60,46,55,58,54,63,68,40,61,88,70,61,86,55,93,30,42,60,57,52,48,52,53,48,41,68,74,73,21,56,89,90,63,26,45,46,43,48,67,31,51,32,53,57,46,38,63,67,44,33,68,50,65,68,57,45,48,48,43,46,72,68,38,88,46,34,43,73,40,92,89,40,87,64,27,33,30,56,51,78,82,73,75,60,69,89,77,50,83,80,66,85,85,86,86,90,88,78,93,79,93,71,94,55,81,63,58,67,61,52,52,52,52,56,51,52,54,46,52,58,50,49,64,69,70,69,63,75,79,82,78,82,77,76,84,84,78,90,76,90,81,87,83,91,81,85,86,80,86,86,82,86,89,82,88,85,85,84,89,84,86,86,88,87,90,82,88,87,82,82,88,84,130

Nearest PDB structures (foldseek):
  1by7-assembly1_A  TM=3.397E-01  e=4.523E-01  Homo sapiens
  3wxm-assembly3_F  TM=2.883E-01  e=3.433E-01  Aeropyrum pernix K1
  2vdy-assembly1_A  TM=2.630E-01  e=7.851E-01  Homo sapiens
  4c49-assembly2_B  TM=2.656E-01  e=1.155E+00  Homo sapiens
  1xu8-assembly1_A  TM=2.576E-01  e=1.034E+00  Homo sapiens

Secondary structure (DSSP, 8-state):
-HHHHHHTS--HHHHHHHHHHHHH-SS-EEHHHHHHHHHHHHHHHHHTSPEEEP-TTB---TT-EEEEEEEEEEEEETTEEEEEEEEEEEEEEEEEEEGGGTEEEEEEE--S-HHHHHHHHHHHHTT---EEEESGGG--BPPPBPPGGG-GGGTS-SS-HHHHHHHHHHHHHHHHH-TTEEEETTEEEEGGGPPP--HHHHHHHHHHHHHHTS-EEHHHHHHHTS---TTSTTHHHHHHHHHHHHHHHSTTTEEEEE-STT-EEEEHHHHHHHTTT-GGGSPPPPPPGGGTTTGGG--PPPPSSEEEEPPHHHHHTTEEE--GGGHHHHTT-SEEEEEETTTTEEEEEEEETTTTEEE--HHHHHHHTPPTTBEEEEEE-SSSEEEEEE-EEEEEEEEEEEEEETTTTEEEEEEEEEEEEE-B-TTT---HHHHHHHHHTGGG---SSHHHHHHHHHHHHS-TTT-EEEHHHHHHHHHHHS---HHHHHHHHHHSTTEEE-TTSTTEEEE------HHHHTTSPPPPP--------THHHHHHHHHHHHHHHHHTTT-PPP---PPPPPP----------------PPPPP-PPPPP-PPPPPP-

Sequence (606 aa):
MAQQSEITQISAQDLDFVHNILAEASEPLRLGELTTKLAFEKTASELNQPIKKYDPSCRYEVGDLIYKEYNEPLMVSSKNTEMFTGAVVLRVVNKIPYESYNCEMLEVDYSGGGIFRKHIDYMKKTKTQVLLPSNLDGQNIEPEIVPHEQDPRLHEIPLTEKDLKKLERNLEKALHHDERFFSWEEWWALTEKQVTLPEEKIEATENYIREKQHSVATEEIIQNIFDIPPRAKEYALACMSFNALVHKKHRKKFVYTFPEGWGKWILKEILEEMSRDIPLMAPPITPPEEVTPQKSTLLHQVEYPLKIYLGWRDILSGGVRLPLALKKELSAALEYILEDPEEEKEYSVFYFAQLHAFLGLKDIYDRFHVPQGASLTLEKRTKTRFRFWLKTSKKKISFPQLTYDPATDTFQKTGEEFFSYALPNKIIHIDDESLERLLQLYDQREVADLRELLVLIYKEFSPEEERSLHYLKAYHLVDVLRRTTQEDVEATLQLAPEFEESEKRKGVYIYHEKVKTEEELAVAEQPPERPAAEGLSLSETLIAQILEEERAAREKKEEAPPEEVTPPPAAAEEAVEVGLEEQPAAAEQPPEAEAPVFRPAEPPKT

Mean predicted aligned error: 15.66 Å